Protein AF-A0A0L1IQ02-F1 (afdb_monomer_lite)

Secondary structure (DSSP, 8-state):
--------SSGGG----SS----S-PPPPHHHHHHHHHHHHHHT--EE-SSSEEEEE--HHHHHSBPTTS-BS----HHHHHHHHHHHHHHT--EEEEEEESSTTPPP-HHHHHTTSSS---HHHHHHHHHHHHHHEE--SS-TTEE-BS-EEEEEEEETTS-EEEEEEEEBTT-B-HIIIIIS--SSTT--SBHHHHHHHSTTS-HHHHHHTT---GGGSTTGGGG---S--TT-TT--HHHHHHHHHHHHHHTT--THHHHHHHHHHHHHHHHHHHSSTT--HHHHHHHHHHHHHHHTB-HHIIIII--HHHHHHHHHHHHHHHHHHHHHHHHHHHHHHHHHHHHHHHHHHTS-----S--EEEEEEEEE--HHHHHHHHHHHHH-TTSHHHHHHHHTT---PPPPHHHHHHHHHHHHTSGGGGT--SSHHHHHHHHHHHHHHHHHHHHHTTB-TTSHHHHHH-SSTTT---TTTTT-B-HHHHHHHSEEEEEEEEPS-SS-GGGS-TT-GGG---HHHHHHHHHHTTHHHHHHHHHHH--------HHHHHHHHGGGTPPSHHHHHHHHHHHHT-TTTT---------

Radius of gyration: 26.39 Å; chains: 1; bounding box: 65×56×89 Å

pLDDT: mean 86.62, std 15.71, range [23.83, 98.44]

Organism: Aspergillus nomiae NRRL (strain ATCC 15546 / NRRL 13137 / CBS 260.88 / M93) (NCBI:txid1509407)

InterPro domains:
  IPR001609 Myosin head, motor domain-like [PF00063] (188-285)
  IPR001609 Myosin head, motor domain-like [SM00242] (88-591)
  IPR027417 P-loop containing nucleoside triphosphate hydrolase [SSF52540] (28-584)
  IPR036961 Kinesin motor domain superfamily [G3DSA:3.40.850.10] (188-345)

Structure (mmCIF, N/CA/C/O backbone):
data_AF-A0A0L1IQ02-F1
#
_entry.id   AF-A0A0L1IQ02-F1
#
loop_
_atom_site.group_PDB
_atom_site.id
_atom_site.type_symbol
_atom_site.label_atom_id
_atom_site.label_alt_id
_atom_site.label_comp_id
_atom_site.label_asym_id
_atom_site.label_entity_id
_atom_site.label_seq_id
_atom_site.pdbx_PDB_ins_code
_atom_site.Cartn_x
_atom_site.Cartn_y
_atom_site.Cartn_z
_atom_site.occupancy
_atom_site.B_iso_or_equiv
_atom_site.auth_seq_id
_atom_site.auth_comp_id
_atom_site.auth_asym_id
_atom_site.auth_atom_id
_atom_site.pdbx_PDB_model_num
ATOM 1 N N . MET A 1 1 ? -8.033 -24.437 -50.395 1.00 30.38 1 MET A N 1
ATOM 2 C CA . MET A 1 1 ? -8.785 -23.183 -50.617 1.00 30.38 1 MET A CA 1
ATOM 3 C C . MET A 1 1 ? -9.282 -22.678 -49.273 1.00 30.38 1 MET A C 1
ATOM 5 O O . MET A 1 1 ? -9.688 -23.499 -48.464 1.00 30.38 1 MET A O 1
ATOM 9 N N . SER A 1 2 ? -9.227 -21.355 -49.093 1.00 25.00 2 SER A N 1
ATOM 10 C CA . SER A 1 2 ? -9.650 -20.554 -47.929 1.00 25.00 2 SER A CA 1
ATOM 11 C C . SER A 1 2 ? -8.645 -20.374 -46.785 1.00 25.00 2 SER A C 1
ATOM 13 O O . SER A 1 2 ? -8.750 -20.955 -45.712 1.00 25.00 2 SER A O 1
ATOM 15 N N . ASN A 1 3 ? -7.687 -19.486 -47.068 1.00 29.39 3 ASN A N 1
ATOM 16 C CA . ASN A 1 3 ? -7.172 -18.405 -46.222 1.00 29.39 3 ASN A CA 1
ATOM 17 C C . ASN A 1 3 ? -7.818 -18.234 -44.832 1.00 29.39 3 ASN A C 1
ATOM 19 O O . ASN A 1 3 ? -8.973 -17.828 -44.723 1.00 29.39 3 ASN A O 1
ATOM 23 N N . ARG A 1 4 ? -6.987 -18.327 -43.790 1.00 25.48 4 ARG A N 1
ATOM 24 C CA . ARG A 1 4 ? -7.021 -17.407 -42.644 1.00 25.48 4 ARG A CA 1
ATOM 25 C C . ARG A 1 4 ? -5.598 -16.917 -42.399 1.00 25.48 4 ARG A C 1
ATOM 27 O O . ARG A 1 4 ? -4.840 -17.505 -41.639 1.00 25.48 4 ARG A O 1
ATOM 34 N N . TYR A 1 5 ? -5.230 -15.868 -43.127 1.00 24.16 5 TYR A N 1
ATOM 35 C CA . TYR A 1 5 ? -4.064 -15.057 -42.807 1.00 24.16 5 TYR A CA 1
ATOM 36 C C . TYR A 1 5 ? -4.346 -14.346 -41.480 1.00 24.16 5 TYR A C 1
ATOM 38 O O . TYR A 1 5 ? -5.259 -13.525 -41.410 1.00 24.16 5 TYR A O 1
ATOM 46 N N . SER A 1 6 ? -3.590 -14.677 -40.434 1.00 23.83 6 SER A N 1
ATOM 47 C CA . SER A 1 6 ? -3.466 -13.806 -39.267 1.00 23.83 6 SER A CA 1
ATOM 48 C C . SER A 1 6 ? -2.520 -12.675 -39.658 1.00 23.83 6 SER A C 1
ATOM 50 O O . SER A 1 6 ? -1.311 -12.867 -39.771 1.00 23.83 6 SER A O 1
ATOM 52 N N . VAL A 1 7 ? -3.095 -11.517 -39.966 1.00 25.38 7 VAL A N 1
ATOM 53 C CA . VAL A 1 7 ? -2.378 -10.269 -40.237 1.00 25.38 7 VAL A CA 1
ATOM 54 C C . VAL A 1 7 ? -2.198 -9.552 -38.902 1.00 25.38 7 VAL A C 1
ATOM 56 O O . VAL A 1 7 ? -2.907 -8.600 -38.625 1.00 25.38 7 VAL A O 1
ATOM 59 N N . TYR A 1 8 ? -1.296 -10.035 -38.048 1.00 26.62 8 TYR A N 1
ATOM 60 C CA . TYR A 1 8 ? -0.851 -9.308 -36.850 1.00 26.62 8 TYR A CA 1
ATOM 61 C C . TYR A 1 8 ? 0.590 -9.701 -36.504 1.00 26.62 8 TYR A C 1
ATOM 63 O O . TYR A 1 8 ? 0.863 -10.345 -35.498 1.00 26.62 8 TYR A O 1
ATOM 71 N N . SER A 1 9 ? 1.535 -9.346 -37.373 1.00 27.56 9 SER A N 1
ATOM 72 C CA . SER A 1 9 ? 2.974 -9.486 -37.090 1.00 27.56 9 SER A CA 1
ATOM 73 C C . SER A 1 9 ? 3.822 -8.455 -37.842 1.00 27.56 9 SER A C 1
ATOM 75 O O . SER A 1 9 ? 4.940 -8.724 -38.268 1.00 27.56 9 SER A O 1
ATOM 77 N N . SER A 1 10 ? 3.288 -7.241 -37.993 1.00 24.20 10 SER A N 1
ATOM 78 C CA . SER A 1 10 ? 4.020 -6.080 -38.531 1.00 24.20 10 SER A CA 1
ATOM 79 C C . SER A 1 10 ? 4.079 -4.903 -37.551 1.00 24.20 10 SER A C 1
ATOM 81 O O . SER A 1 10 ? 4.610 -3.853 -37.891 1.00 24.20 10 SER A O 1
ATOM 83 N N . HIS A 1 11 ? 3.542 -5.057 -36.336 1.00 25.11 11 HIS A N 1
ATOM 84 C CA . HIS A 1 11 ? 3.381 -3.948 -35.391 1.00 25.11 11 HIS A CA 1
ATOM 85 C C . HIS A 1 11 ? 4.519 -3.774 -34.377 1.00 25.11 11 HIS A C 1
ATOM 87 O O . HIS A 1 11 ? 4.513 -2.786 -33.659 1.00 25.11 11 HIS A O 1
ATOM 93 N N . SER A 1 12 ? 5.537 -4.636 -34.340 1.00 29.34 12 SER A N 1
ATOM 94 C CA . SER A 1 12 ? 6.710 -4.431 -33.470 1.00 29.34 12 SER A CA 1
ATOM 95 C C . SER A 1 12 ? 7.746 -3.445 -34.033 1.00 29.34 12 SER A C 1
ATOM 97 O O . SER A 1 12 ? 8.667 -3.074 -33.319 1.00 29.34 12 SER A O 1
ATOM 99 N N . ALA A 1 13 ? 7.589 -2.976 -35.278 1.00 27.16 13 ALA A N 1
ATOM 100 C CA . ALA A 1 13 ? 8.491 -2.002 -35.908 1.00 27.16 13 ALA A CA 1
ATOM 101 C C . ALA A 1 13 ? 7.884 -0.589 -36.063 1.00 27.16 13 ALA A C 1
ATOM 103 O O . ALA A 1 13 ? 8.504 0.270 -36.683 1.00 27.16 13 ALA A O 1
ATOM 104 N N . ALA A 1 14 ? 6.674 -0.338 -35.539 1.00 24.84 14 ALA A N 1
ATOM 105 C CA . ALA A 1 14 ? 5.936 0.907 -35.797 1.00 24.84 14 ALA A CA 1
ATOM 106 C C . ALA A 1 14 ? 5.371 1.628 -34.555 1.00 24.84 14 ALA A C 1
ATOM 108 O O . ALA A 1 14 ? 4.661 2.615 -34.720 1.00 24.84 14 ALA A O 1
ATOM 109 N N . PHE A 1 15 ? 5.710 1.220 -33.327 1.00 28.58 15 PHE A N 1
ATOM 110 C CA . PHE A 1 15 ? 5.329 1.956 -32.105 1.00 28.58 15 PHE A CA 1
ATOM 111 C C . PHE A 1 15 ? 6.409 2.941 -31.628 1.00 28.58 15 PHE A C 1
ATOM 113 O O . PHE A 1 15 ? 6.654 3.099 -30.442 1.00 28.58 15 PHE A O 1
ATOM 120 N N . SER A 1 16 ? 7.031 3.662 -32.565 1.00 30.38 16 SER A N 1
ATOM 121 C CA . SER A 1 16 ? 7.801 4.878 -32.267 1.00 30.38 16 SER A CA 1
ATOM 122 C C . SER A 1 16 ? 7.122 6.100 -32.894 1.00 30.38 16 SER A C 1
ATOM 124 O O . SER A 1 16 ? 7.714 6.834 -33.687 1.00 30.38 16 SER A O 1
ATOM 126 N N . THR A 1 17 ? 5.843 6.312 -32.596 1.00 31.36 17 THR A N 1
ATOM 127 C CA . THR A 1 17 ? 5.140 7.548 -32.970 1.00 31.36 17 THR A CA 1
ATOM 128 C C . THR A 1 17 ? 4.456 8.130 -31.745 1.00 31.36 17 THR A C 1
ATOM 130 O O . THR A 1 17 ? 3.241 8.058 -31.606 1.00 31.36 17 THR A O 1
ATOM 133 N N . GLY A 1 18 ? 5.271 8.699 -30.858 1.00 29.19 18 GLY A N 1
ATOM 134 C CA . GLY A 1 18 ? 4.819 9.367 -29.640 1.00 29.19 18 GLY A CA 1
ATOM 135 C C . GLY A 1 18 ? 5.990 9.760 -28.748 1.00 29.19 18 GLY A C 1
ATOM 136 O O . GLY A 1 18 ? 6.178 9.186 -27.693 1.00 29.19 18 GLY A O 1
ATOM 137 N N . GLY A 1 19 ? 6.811 10.713 -29.201 1.00 30.52 19 GLY A N 1
ATOM 138 C CA . GLY A 1 19 ? 7.995 11.172 -28.469 1.00 30.52 19 GLY A CA 1
ATOM 139 C C . GLY A 1 19 ? 9.244 10.376 -28.838 1.00 30.52 19 GLY A C 1
ATOM 140 O O . GLY A 1 19 ? 9.350 9.180 -28.606 1.00 30.52 19 GLY A O 1
ATOM 141 N N . ARG A 1 20 ? 10.216 11.047 -29.460 1.00 30.03 20 ARG A N 1
ATOM 142 C CA . ARG A 1 20 ? 11.557 10.491 -29.644 1.00 30.03 20 ARG A CA 1
ATOM 143 C C . ARG A 1 20 ? 12.091 10.053 -28.274 1.00 30.03 20 ARG A C 1
ATOM 145 O O . ARG A 1 20 ? 12.411 10.921 -27.464 1.00 30.03 20 ARG A O 1
ATOM 152 N N . ALA A 1 21 ? 12.289 8.749 -28.067 1.00 38.22 21 ALA A N 1
ATOM 153 C CA . ALA A 1 21 ? 13.375 8.286 -27.208 1.00 38.22 21 ALA A CA 1
ATOM 154 C C . ALA A 1 21 ? 14.636 9.077 -27.601 1.00 38.22 21 ALA A C 1
ATOM 156 O O . ALA A 1 21 ? 14.802 9.366 -28.798 1.00 38.22 21 ALA A O 1
ATOM 157 N N . PRO A 1 22 ? 15.495 9.507 -26.663 1.00 39.12 22 PRO A N 1
ATOM 158 C CA . PRO A 1 22 ? 16.686 10.256 -27.021 1.00 39.12 22 PRO A CA 1
ATOM 159 C C . PRO A 1 22 ? 17.610 9.370 -27.869 1.00 39.12 22 PRO A C 1
ATOM 161 O O . PRO A 1 22 ? 18.510 8.714 -27.372 1.00 39.12 22 PRO A O 1
ATOM 164 N N . GLN A 1 23 ? 17.433 9.421 -29.192 1.00 37.22 23 GLN A N 1
ATOM 165 C CA . GLN A 1 23 ? 18.399 9.008 -30.211 1.00 37.22 23 GLN A CA 1
ATOM 166 C C . GLN A 1 23 ? 19.579 9.994 -30.264 1.00 37.22 23 GLN A C 1
ATOM 168 O O . GLN A 1 23 ? 20.076 10.358 -31.329 1.00 37.22 23 GLN A O 1
ATOM 173 N N . SER A 1 24 ? 20.033 10.478 -29.113 1.00 39.66 24 SER A N 1
ATOM 174 C CA . SER A 1 24 ? 21.336 11.103 -29.007 1.00 39.66 24 SER A CA 1
ATOM 175 C C . SER A 1 24 ? 22.094 10.356 -27.926 1.00 39.66 24 SER A C 1
ATOM 177 O O . SER A 1 24 ? 21.686 10.341 -26.771 1.00 39.66 24 SER A O 1
ATOM 179 N N . GLY A 1 25 ? 23.230 9.758 -28.288 1.00 51.56 25 GLY A N 1
ATOM 180 C CA . GLY A 1 25 ? 24.199 9.188 -27.344 1.00 51.56 25 GLY A CA 1
ATOM 181 C C . GLY A 1 25 ? 24.833 10.231 -26.404 1.00 51.56 25 GLY A C 1
ATOM 182 O O . GLY A 1 25 ? 25.972 10.073 -25.967 1.00 51.56 25 GLY A O 1
ATOM 183 N N . GLY A 1 26 ? 24.138 11.333 -26.110 1.00 62.66 26 GLY A N 1
ATOM 184 C CA . GLY A 1 26 ? 24.529 12.356 -25.153 1.00 62.66 26 GLY A CA 1
ATOM 185 C C . GLY A 1 26 ? 24.365 11.864 -23.718 1.00 62.66 26 GLY A C 1
ATOM 186 O O . GLY A 1 26 ? 23.541 11.007 -23.420 1.00 62.66 26 GLY A O 1
ATOM 187 N N . GLN A 1 27 ? 25.194 12.388 -22.821 1.00 78.81 27 GLN A N 1
ATOM 188 C CA . GLN A 1 27 ? 25.141 12.037 -21.406 1.00 78.81 27 GLN A CA 1
ATOM 189 C C . GLN A 1 27 ? 23.871 12.636 -20.796 1.00 78.81 27 GLN A C 1
ATOM 191 O O . GLN A 1 27 ? 23.632 13.842 -20.909 1.00 78.81 27 GLN A O 1
ATOM 196 N N . VAL A 1 28 ? 23.060 11.806 -20.145 1.00 87.31 28 VAL A N 1
ATOM 197 C CA . VAL A 1 28 ? 21.868 12.256 -19.428 1.00 87.31 28 VAL A CA 1
ATOM 198 C C . VAL A 1 28 ? 22.324 13.013 -18.183 1.00 87.31 28 VAL A C 1
ATOM 200 O O . VAL A 1 28 ? 22.981 12.459 -17.308 1.00 87.31 28 VAL A O 1
ATOM 203 N N . SER A 1 29 ? 22.018 14.306 -18.106 1.00 92.94 29 SER A N 1
ATOM 204 C CA . SER A 1 29 ? 22.298 15.128 -16.925 1.00 92.94 29 SER A CA 1
ATOM 205 C C . SER A 1 29 ? 21.021 15.363 -16.121 1.00 92.94 29 SER A C 1
ATOM 207 O O . SER A 1 29 ? 19.920 15.305 -16.674 1.00 92.94 29 SER A O 1
ATOM 209 N N . THR A 1 30 ? 21.145 15.716 -14.837 1.00 93.81 30 THR A N 1
ATOM 210 C CA . THR A 1 30 ? 19.989 16.132 -14.021 1.00 93.81 30 THR A CA 1
ATOM 211 C C . THR A 1 30 ? 19.211 17.275 -14.678 1.00 93.81 30 THR A C 1
ATOM 213 O O . THR A 1 30 ? 17.988 17.286 -14.621 1.00 93.81 30 THR A O 1
ATOM 216 N N . THR A 1 31 ? 19.893 18.216 -15.339 1.00 94.25 31 THR A N 1
ATOM 217 C CA . THR A 1 31 ? 19.253 19.330 -16.058 1.00 94.25 31 THR A CA 1
ATOM 218 C C . THR A 1 31 ? 18.458 18.841 -17.267 1.00 94.25 31 THR A C 1
ATOM 220 O O . THR A 1 31 ? 17.352 19.317 -17.510 1.00 94.25 31 THR A O 1
ATOM 223 N N . THR A 1 32 ? 18.996 17.871 -18.011 1.00 93.69 32 THR A N 1
ATOM 224 C CA . THR A 1 32 ? 18.303 17.269 -19.159 1.00 93.69 32 THR A CA 1
ATOM 225 C C . THR A 1 32 ? 17.030 16.555 -18.705 1.00 93.69 32 THR A C 1
ATOM 227 O O . THR A 1 32 ? 15.971 16.796 -19.281 1.00 93.69 32 THR A O 1
ATOM 230 N N . LEU A 1 33 ? 17.114 15.749 -17.638 1.00 95.12 33 LEU A N 1
ATOM 231 C CA . LEU A 1 33 ? 15.953 15.067 -17.053 1.00 95.12 33 LEU A CA 1
ATOM 232 C C . LEU A 1 33 ? 14.921 16.056 -16.512 1.00 95.12 33 LEU A C 1
ATOM 234 O O . LEU A 1 33 ? 13.735 15.899 -16.769 1.00 95.12 33 LEU A O 1
ATOM 238 N N . LEU A 1 34 ? 15.361 17.102 -15.811 1.00 95.94 34 LEU A N 1
ATOM 239 C CA . LEU A 1 34 ? 14.472 18.126 -15.265 1.00 95.94 34 LEU A CA 1
ATOM 240 C C . LEU A 1 34 ? 13.650 18.813 -16.365 1.00 95.94 34 LEU A C 1
ATOM 242 O O . LEU A 1 34 ? 12.440 18.971 -16.225 1.00 95.94 34 LEU A O 1
ATOM 246 N N . ASN A 1 35 ? 14.300 19.193 -17.468 1.00 94.69 35 ASN A N 1
ATOM 247 C CA . ASN A 1 35 ? 13.632 19.834 -18.600 1.00 94.69 35 ASN A CA 1
ATOM 248 C C . ASN A 1 35 ? 12.661 18.879 -19.308 1.00 94.69 35 ASN A C 1
ATOM 250 O O . ASN A 1 35 ? 11.561 19.294 -19.673 1.00 94.69 35 ASN A O 1
ATOM 254 N N . ALA A 1 36 ? 13.052 17.612 -19.481 1.00 94.50 36 ALA A N 1
ATOM 255 C CA . ALA A 1 36 ? 12.184 16.590 -20.058 1.00 94.50 36 ALA A CA 1
ATOM 256 C C . ALA A 1 36 ? 10.944 16.363 -19.181 1.00 94.50 36 ALA A C 1
ATOM 258 O O . ALA A 1 36 ? 9.822 16.474 -19.664 1.00 94.50 36 ALA A O 1
ATOM 259 N N . LEU A 1 37 ? 11.126 16.155 -17.876 1.00 95.75 37 LEU A N 1
ATOM 260 C CA . LEU A 1 37 ? 10.023 15.932 -16.942 1.00 95.75 37 LEU A CA 1
ATOM 261 C C . LEU A 1 37 ? 9.071 17.122 -16.851 1.00 95.75 37 LEU A C 1
ATOM 263 O O . LEU A 1 37 ? 7.871 16.913 -16.749 1.00 95.75 37 LEU A O 1
ATOM 267 N N . HIS A 1 38 ? 9.564 18.357 -16.948 1.00 94.88 38 HIS A N 1
ATOM 268 C CA . HIS A 1 38 ? 8.691 19.531 -17.004 1.00 94.88 38 HIS A CA 1
ATOM 269 C C . HIS A 1 38 ? 7.796 19.527 -18.259 1.00 94.88 38 HIS A C 1
ATOM 271 O O . HIS A 1 38 ? 6.595 19.794 -18.183 1.00 94.88 38 HIS A O 1
ATOM 277 N N . ALA A 1 39 ? 8.354 19.185 -19.425 1.00 93.31 39 ALA A N 1
ATOM 278 C CA . ALA A 1 39 ? 7.585 19.065 -20.666 1.00 93.31 39 ALA A CA 1
ATOM 279 C C . ALA A 1 39 ? 6.554 17.919 -20.604 1.00 93.31 39 ALA A C 1
ATOM 281 O O . ALA A 1 39 ? 5.415 18.076 -21.039 1.00 93.31 39 ALA A O 1
ATOM 282 N N . HIS A 1 40 ? 6.926 16.785 -20.013 1.00 92.19 40 HIS A N 1
ATOM 283 C CA . HIS A 1 40 ? 6.032 15.640 -19.824 1.00 92.19 40 HIS A CA 1
ATOM 284 C C . HIS A 1 40 ? 4.933 15.925 -18.785 1.00 92.19 40 HIS A C 1
ATOM 286 O O . HIS A 1 40 ? 3.769 15.615 -19.015 1.00 92.19 40 HIS A O 1
ATOM 292 N N . TYR A 1 41 ? 5.259 16.627 -17.697 1.00 91.50 41 TYR A N 1
ATOM 293 C CA . TYR A 1 41 ? 4.293 17.071 -16.690 1.00 91.50 41 TYR A CA 1
ATOM 294 C C . TYR A 1 41 ? 3.233 18.011 -17.274 1.00 91.50 41 TYR A C 1
ATOM 296 O O . TYR A 1 41 ? 2.039 17.816 -17.065 1.00 91.50 41 TYR A O 1
ATOM 304 N N . THR A 1 42 ? 3.654 19.005 -18.060 1.00 89.25 42 THR A N 1
ATOM 305 C CA . THR A 1 42 ? 2.727 19.964 -18.690 1.00 89.25 42 THR A CA 1
ATOM 306 C C . THR A 1 42 ? 1.812 19.324 -19.737 1.00 89.25 42 THR A C 1
ATOM 308 O O . THR A 1 42 ? 0.736 19.857 -20.004 1.00 89.25 42 THR A O 1
ATOM 311 N N . THR A 1 43 ? 2.205 18.179 -20.302 1.00 88.00 43 THR A N 1
ATOM 312 C CA . THR A 1 43 ? 1.418 17.420 -21.287 1.00 88.00 43 THR A CA 1
ATOM 313 C C . THR A 1 43 ? 0.674 16.221 -20.691 1.00 88.00 43 THR A C 1
ATOM 315 O O . THR A 1 43 ? -0.132 15.612 -21.392 1.00 88.00 43 THR A O 1
ATOM 318 N N . GLY A 1 44 ? 0.890 15.906 -19.408 1.00 87.00 44 GLY A N 1
ATOM 319 C CA . GLY A 1 44 ? 0.281 14.756 -18.732 1.00 87.00 44 GLY A CA 1
ATOM 320 C C . GLY A 1 44 ? 0.743 13.412 -19.296 1.00 87.00 44 GLY A C 1
ATOM 321 O O . GLY A 1 44 ? -0.064 12.497 -19.422 1.00 87.00 44 GLY A O 1
ATOM 322 N N . GLN A 1 45 ? 2.014 13.315 -19.694 1.00 90.62 45 GLN A N 1
ATOM 323 C CA . GLN A 1 45 ? 2.591 12.126 -20.324 1.00 90.62 45 GLN A CA 1
ATOM 324 C C . GLN A 1 45 ? 3.664 11.490 -19.428 1.00 90.62 45 GLN A C 1
ATOM 326 O O . GLN A 1 45 ? 4.394 12.211 -18.743 1.00 90.62 45 GLN A O 1
ATOM 331 N N . PRO A 1 46 ? 3.810 10.156 -19.434 1.00 94.19 46 PRO A N 1
ATOM 332 C CA . PRO A 1 46 ? 4.924 9.487 -18.772 1.00 94.19 46 PRO A CA 1
ATOM 333 C C . PRO A 1 46 ? 6.244 9.754 -19.504 1.00 94.19 46 PRO A C 1
ATOM 335 O O . PRO A 1 46 ? 6.264 9.987 -20.712 1.00 94.19 46 PRO A O 1
ATOM 338 N N . TYR A 1 47 ? 7.358 9.728 -18.774 1.00 95.12 47 TYR A N 1
ATOM 339 C CA . TYR A 1 47 ? 8.708 9.801 -19.327 1.00 95.12 47 TYR A CA 1
ATOM 340 C C . TYR A 1 47 ? 9.421 8.465 -19.123 1.00 95.12 47 TYR A C 1
ATOM 342 O O . TYR A 1 47 ? 9.665 8.051 -17.991 1.00 95.12 47 TYR A O 1
ATOM 350 N N . GLN A 1 48 ? 9.788 7.800 -20.211 1.00 92.75 48 GLN A N 1
ATOM 351 C CA . GLN A 1 48 ? 10.558 6.564 -20.152 1.00 92.75 48 GLN A CA 1
ATOM 352 C C . GLN A 1 48 ? 12.038 6.872 -19.858 1.00 92.75 48 GLN A C 1
ATOM 354 O O . GLN A 1 48 ? 12.686 7.582 -20.628 1.00 92.75 48 GLN A O 1
ATOM 359 N N . LEU A 1 49 ? 12.567 6.339 -18.751 1.00 91.38 49 LEU A N 1
ATOM 360 C CA . LEU A 1 49 ? 13.968 6.526 -18.352 1.00 91.38 49 LEU A CA 1
ATOM 361 C C . LEU A 1 49 ? 14.896 5.512 -19.036 1.00 91.38 49 LEU A C 1
ATOM 363 O O . LEU A 1 49 ? 15.962 5.889 -19.515 1.00 91.38 49 LEU A O 1
ATOM 367 N N . ASP A 1 50 ? 14.468 4.251 -19.077 1.00 88.81 50 ASP A N 1
ATOM 368 C CA . ASP A 1 50 ? 15.118 3.114 -19.742 1.00 88.81 50 ASP A CA 1
ATOM 369 C C . ASP A 1 50 ? 14.048 2.084 -20.168 1.00 88.81 50 ASP A C 1
ATOM 371 O O . ASP A 1 50 ? 12.847 2.381 -20.124 1.00 88.81 50 ASP A O 1
ATOM 375 N N . ALA A 1 51 ? 14.422 0.892 -20.643 1.00 85.19 51 ALA A N 1
ATOM 376 C CA . ALA A 1 51 ? 13.437 -0.102 -21.069 1.00 85.19 51 ALA A CA 1
ATOM 377 C C . ALA A 1 51 ? 12.542 -0.630 -19.927 1.00 85.19 51 ALA A C 1
ATOM 379 O O . ALA A 1 51 ? 11.383 -0.963 -20.180 1.00 85.19 51 ALA A O 1
ATOM 380 N N . GLY A 1 52 ? 13.043 -0.666 -18.690 1.00 89.19 52 GLY A N 1
ATOM 381 C CA . GLY A 1 52 ? 12.356 -1.199 -17.509 1.00 89.19 52 GLY A CA 1
ATOM 382 C C . GLY A 1 52 ? 11.731 -0.147 -16.586 1.00 89.19 52 GLY A C 1
ATOM 383 O O . GLY A 1 52 ? 11.049 -0.508 -15.626 1.00 89.19 52 GLY A O 1
ATOM 384 N N . THR A 1 53 ? 11.956 1.142 -16.853 1.00 93.88 53 THR A N 1
ATOM 385 C CA . THR A 1 53 ? 11.696 2.227 -15.899 1.00 93.88 53 THR A CA 1
ATOM 386 C C . THR A 1 53 ? 10.966 3.401 -16.532 1.00 93.88 53 THR A C 1
ATOM 388 O O . THR A 1 53 ? 11.383 3.961 -17.550 1.00 93.88 53 THR A O 1
ATOM 391 N N . SER A 1 54 ? 9.914 3.852 -15.854 1.00 95.75 54 SER A N 1
ATOM 392 C CA . SER A 1 54 ? 9.155 5.051 -16.204 1.00 95.75 54 SER A CA 1
ATOM 393 C C . SER A 1 54 ? 9.099 6.036 -15.038 1.00 95.75 54 SER A C 1
ATOM 395 O O . SER A 1 54 ? 9.027 5.648 -13.870 1.00 95.75 54 SER A O 1
ATOM 397 N N . LEU A 1 55 ? 9.128 7.323 -15.371 1.00 97.44 55 LEU A N 1
ATOM 398 C CA . LEU A 1 55 ? 8.955 8.442 -14.456 1.00 97.44 55 LEU A CA 1
ATOM 399 C C . LEU A 1 55 ? 7.653 9.167 -14.798 1.00 97.44 55 LEU A C 1
ATOM 401 O O . LEU A 1 55 ? 7.416 9.526 -15.952 1.00 97.44 55 LEU A O 1
ATOM 405 N N . VAL A 1 56 ? 6.829 9.440 -13.794 1.00 95.69 56 VAL A N 1
ATOM 406 C CA . VAL A 1 56 ? 5.614 10.256 -13.932 1.00 95.69 56 VAL A CA 1
ATOM 407 C C . VAL A 1 56 ? 5.622 11.375 -12.910 1.00 95.69 56 VAL A C 1
ATOM 409 O O . VAL A 1 56 ? 6.210 11.237 -11.843 1.00 95.69 56 VAL A O 1
ATOM 412 N N . VAL A 1 57 ? 4.979 12.498 -13.222 1.00 95.19 57 VAL A N 1
ATOM 413 C CA . VAL A 1 57 ? 4.873 13.630 -12.296 1.00 95.19 57 VAL A CA 1
ATOM 414 C C . VAL A 1 57 ? 3.412 13.805 -11.913 1.00 95.19 57 VAL A C 1
ATOM 416 O O . VAL A 1 57 ? 2.590 14.137 -12.764 1.00 95.19 57 VAL A O 1
ATOM 419 N N . ASN A 1 58 ? 3.093 13.578 -10.639 1.00 92.38 58 ASN A N 1
ATOM 420 C CA . ASN A 1 58 ? 1.725 13.595 -10.132 1.00 92.38 58 ASN A CA 1
ATOM 421 C C . ASN A 1 58 ? 1.612 14.437 -8.854 1.00 92.38 58 ASN A C 1
ATOM 423 O O . ASN A 1 58 ? 2.455 14.387 -7.961 1.00 92.38 58 ASN A O 1
ATOM 427 N N . THR A 1 59 ? 0.514 15.177 -8.759 1.00 91.06 59 THR A N 1
ATOM 428 C CA . THR A 1 59 ? -0.015 15.791 -7.538 1.00 91.06 59 THR A CA 1
ATOM 429 C C . THR A 1 59 ? -1.397 15.214 -7.262 1.00 91.06 59 THR A C 1
ATOM 431 O O . THR A 1 59 ? -2.014 14.596 -8.132 1.00 91.06 59 THR A O 1
ATOM 434 N N . LEU A 1 60 ? -1.940 15.484 -6.078 1.00 85.56 60 LEU A N 1
ATOM 435 C CA . LEU A 1 60 ? -3.338 15.180 -5.780 1.00 85.56 60 LEU A CA 1
ATOM 436 C C . LEU A 1 60 ? -4.317 15.833 -6.779 1.00 85.56 60 LEU A C 1
ATOM 438 O O . LEU A 1 60 ? -5.313 15.227 -7.169 1.00 85.56 60 LEU A O 1
ATOM 442 N N . LEU A 1 61 ? -4.028 17.060 -7.224 1.00 84.81 61 LEU A N 1
ATOM 443 C CA . LEU A 1 61 ? -4.887 17.776 -8.169 1.00 84.81 61 LEU A CA 1
ATOM 444 C C . LEU A 1 61 ? -4.835 17.148 -9.560 1.00 8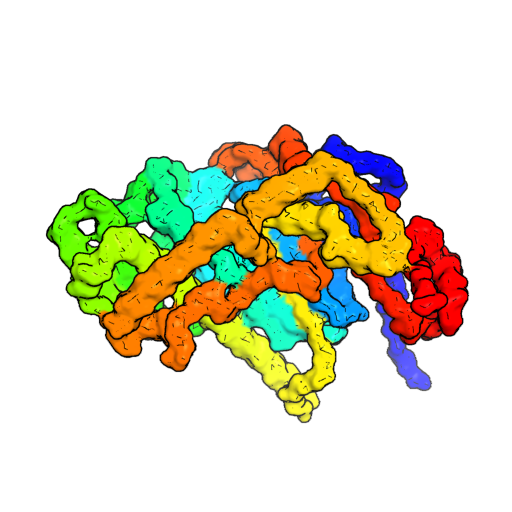4.81 61 LEU A C 1
ATOM 446 O O . LEU A 1 61 ? -5.873 16.932 -10.174 1.00 84.81 61 LEU A O 1
ATOM 450 N N . THR A 1 62 ? -3.644 16.809 -10.055 1.00 84.50 62 THR A N 1
ATOM 451 C CA . THR A 1 62 ? -3.529 16.148 -11.363 1.00 84.50 62 THR A CA 1
ATOM 452 C C . THR A 1 62 ? -4.114 14.741 -11.331 1.00 84.50 62 THR A C 1
ATOM 454 O O . THR A 1 62 ? -4.618 14.286 -12.347 1.00 84.50 62 THR A O 1
ATOM 457 N N . ALA A 1 63 ? -4.119 14.074 -10.171 1.00 83.38 63 ALA A N 1
ATOM 458 C CA . ALA A 1 63 ? -4.735 12.760 -10.007 1.00 83.38 63 ALA A CA 1
ATOM 459 C C . ALA A 1 63 ? -6.272 12.770 -10.082 1.00 83.38 63 ALA A C 1
ATOM 461 O O . ALA A 1 63 ? -6.870 11.727 -10.325 1.00 83.38 63 ALA A O 1
ATOM 462 N N . THR A 1 64 ? -6.917 13.923 -9.886 1.00 76.25 64 THR A N 1
ATOM 463 C CA . THR A 1 64 ? -8.387 14.052 -9.897 1.00 76.25 64 THR A CA 1
ATOM 464 C C . THR A 1 64 ? -8.935 14.688 -11.176 1.00 76.25 64 THR A C 1
ATOM 466 O O . THR A 1 64 ? -10.151 14.767 -11.349 1.00 76.25 64 THR A O 1
ATOM 469 N N . GLN A 1 65 ? -8.069 15.123 -12.096 1.00 67.81 65 GLN A N 1
ATOM 470 C CA . GLN A 1 65 ? -8.474 15.790 -13.333 1.00 67.81 65 GLN A CA 1
ATOM 471 C C . GLN A 1 65 ? -8.408 14.884 -14.564 1.00 67.81 65 GLN A C 1
ATOM 473 O O . GLN A 1 65 ? -7.731 13.858 -14.584 1.00 67.81 65 GLN A O 1
ATOM 478 N N . ALA A 1 66 ? -9.146 15.281 -15.604 1.00 60.97 66 ALA A N 1
ATOM 479 C CA . ALA A 1 66 ? -9.063 14.666 -16.920 1.00 60.97 66 ALA A CA 1
ATOM 480 C C . ALA A 1 66 ? -7.744 15.053 -17.602 1.00 60.97 66 ALA A C 1
ATOM 482 O O . ALA A 1 66 ? -7.434 16.237 -17.744 1.00 60.97 66 ALA A O 1
ATOM 483 N N . THR A 1 67 ? -6.990 14.061 -18.060 1.00 61.09 67 THR A N 1
ATOM 484 C CA . THR A 1 67 ? -5.852 14.253 -18.954 1.00 61.09 67 THR A CA 1
ATOM 485 C C . THR A 1 67 ? -6.327 14.807 -20.304 1.00 61.09 67 THR A C 1
ATOM 487 O O . THR A 1 67 ? -7.506 14.671 -20.656 1.00 61.09 67 THR A O 1
ATOM 490 N N . PRO A 1 68 ? -5.428 15.396 -21.117 1.00 56.41 68 PRO A N 1
ATOM 491 C CA . PRO A 1 68 ? -5.762 15.861 -22.468 1.00 56.41 68 PRO A CA 1
ATOM 492 C C . PRO A 1 68 ? -6.359 14.774 -23.380 1.00 56.41 68 PRO A C 1
ATOM 494 O O . PRO A 1 68 ? -7.058 15.089 -24.339 1.00 56.41 68 PRO A O 1
ATOM 497 N N . GLU A 1 69 ? -6.118 13.498 -23.065 1.00 57.44 69 GLU A N 1
ATOM 498 C CA . GLU A 1 69 ? -6.659 12.328 -23.767 1.00 57.44 69 GLU A CA 1
ATOM 499 C C . GLU A 1 69 ? -8.054 11.902 -23.269 1.00 57.44 69 GLU A C 1
ATOM 501 O O . GLU A 1 69 ? -8.596 10.897 -23.723 1.00 57.44 69 GLU A O 1
ATOM 506 N N . GLY A 1 70 ? -8.647 12.649 -22.332 1.00 58.59 70 GLY A N 1
ATOM 507 C CA . GLY A 1 70 ? -9.982 12.396 -21.786 1.00 58.59 70 GLY A CA 1
ATOM 508 C C . GLY A 1 70 ? -10.033 11.364 -20.655 1.00 58.59 70 GLY A C 1
ATOM 509 O O . GLY A 1 70 ? -11.123 11.050 -20.179 1.00 58.59 70 GLY A O 1
ATOM 510 N N . HIS A 1 71 ? -8.888 10.852 -20.193 1.00 63.56 71 HIS A N 1
ATOM 511 C CA . HIS A 1 71 ? -8.827 9.930 -19.058 1.00 63.56 71 HIS A CA 1
ATOM 512 C C . HIS A 1 71 ? -8.788 10.711 -17.747 1.00 63.56 71 HIS A C 1
ATOM 514 O O . HIS A 1 71 ? -7.897 11.522 -17.546 1.00 63.56 71 HIS A O 1
ATOM 520 N N . ILE A 1 72 ? -9.720 10.463 -16.832 1.00 71.12 72 ILE A N 1
ATOM 521 C CA . ILE A 1 72 ? -9.674 11.045 -15.484 1.00 71.12 72 ILE A CA 1
ATOM 522 C C . ILE A 1 72 ? -8.760 10.178 -14.619 1.00 71.12 72 ILE A C 1
ATOM 524 O O . ILE A 1 72 ? -8.994 8.974 -14.514 1.00 71.12 72 ILE A O 1
ATOM 528 N N . GLY A 1 73 ? -7.727 10.772 -14.019 1.00 81.25 73 GLY A N 1
ATOM 529 C CA . GLY A 1 73 ? -6.797 10.050 -13.151 1.00 81.25 73 GLY A CA 1
ATOM 530 C C . GLY A 1 73 ? -5.359 10.572 -13.208 1.00 81.25 73 GLY A C 1
ATOM 531 O O . GLY A 1 73 ? -5.042 11.430 -14.033 1.00 81.25 73 GLY A O 1
ATOM 532 N N . PRO A 1 74 ? -4.465 10.045 -12.350 1.00 87.94 74 PRO A N 1
ATOM 533 C CA . PRO A 1 74 ? -3.046 10.380 -12.397 1.00 87.94 74 PRO A CA 1
ATOM 534 C C . PRO A 1 74 ? -2.409 9.945 -13.722 1.00 87.94 74 PRO A C 1
ATOM 536 O O . PRO A 1 74 ? -2.887 9.037 -14.403 1.00 87.94 74 PRO A O 1
ATOM 539 N N . THR A 1 75 ? -1.284 10.573 -14.064 1.00 91.50 75 THR A N 1
ATOM 540 C CA . THR A 1 75 ? -0.462 10.158 -15.206 1.00 91.50 75 THR A CA 1
ATOM 541 C C . THR A 1 75 ? 0.197 8.821 -14.884 1.00 91.50 75 THR A C 1
ATOM 543 O O . THR A 1 75 ? 0.851 8.698 -13.846 1.00 91.50 75 THR A O 1
ATOM 546 N N . ILE A 1 76 ? 0.034 7.835 -15.768 1.00 93.31 76 ILE A N 1
ATOM 547 C CA . ILE A 1 76 ? 0.543 6.464 -15.617 1.00 93.31 76 ILE A CA 1
ATOM 548 C C . ILE A 1 76 ? 1.123 6.001 -16.945 1.00 93.31 76 ILE A C 1
ATOM 550 O O . ILE A 1 76 ? 0.580 6.309 -18.007 1.00 93.31 76 ILE A O 1
ATOM 554 N N . ASP A 1 77 ? 2.190 5.212 -16.882 1.00 94.44 77 ASP A N 1
ATOM 555 C CA . ASP A 1 77 ? 2.780 4.590 -18.059 1.00 94.44 77 ASP A CA 1
ATOM 556 C C . ASP A 1 77 ? 2.071 3.268 -18.394 1.00 94.44 77 ASP A C 1
ATOM 558 O O . ASP A 1 77 ? 2.330 2.218 -17.800 1.00 94.44 77 ASP A O 1
ATOM 562 N N . ARG A 1 78 ? 1.151 3.331 -19.362 1.00 93.25 78 ARG A N 1
ATOM 563 C CA . ARG A 1 78 ? 0.442 2.156 -19.895 1.00 93.25 78 ARG A CA 1
ATOM 564 C C . ARG A 1 78 ? 1.358 1.260 -20.732 1.00 93.25 78 ARG A C 1
ATOM 566 O O . ARG A 1 78 ? 1.135 0.053 -20.799 1.00 93.25 78 ARG A O 1
ATOM 573 N N . GLU A 1 79 ? 2.377 1.829 -21.369 1.00 93.19 79 GLU A N 1
ATOM 574 C CA . GLU A 1 79 ? 3.309 1.079 -22.210 1.00 93.19 79 GLU A CA 1
ATOM 575 C C . GLU A 1 79 ? 4.272 0.255 -21.355 1.00 93.19 79 GLU A C 1
ATOM 577 O O . GLU A 1 79 ? 4.581 -0.882 -21.707 1.00 93.19 79 GLU A O 1
ATOM 582 N N . LEU A 1 80 ? 4.703 0.771 -20.198 1.00 94.69 80 LEU A N 1
ATOM 583 C CA . LEU A 1 80 ? 5.441 -0.016 -19.207 1.00 94.69 80 LEU A CA 1
ATOM 584 C C . LEU A 1 80 ? 4.627 -1.234 -18.750 1.00 94.69 80 LEU A C 1
ATOM 586 O O . LEU A 1 80 ? 5.137 -2.351 -18.777 1.00 94.69 80 LEU A O 1
ATOM 590 N N . ALA A 1 81 ? 3.357 -1.032 -18.385 1.00 94.12 81 ALA A N 1
ATOM 591 C CA . ALA A 1 81 ? 2.464 -2.113 -17.969 1.00 94.12 81 ALA A CA 1
ATOM 592 C C . ALA A 1 81 ? 2.319 -3.191 -19.062 1.00 94.12 81 ALA A C 1
ATOM 594 O O . ALA A 1 81 ? 2.410 -4.387 -18.782 1.00 94.12 81 ALA A O 1
ATOM 595 N N . ALA A 1 82 ? 2.157 -2.772 -20.322 1.00 94.00 82 ALA A N 1
ATOM 596 C CA . ALA A 1 82 ? 2.074 -3.683 -21.460 1.00 94.00 82 ALA A CA 1
ATOM 597 C C . ALA A 1 82 ? 3.383 -4.449 -21.714 1.00 94.00 82 ALA A C 1
ATOM 599 O O . ALA A 1 82 ? 3.342 -5.645 -22.004 1.00 94.00 82 ALA A O 1
ATOM 600 N N . ARG A 1 83 ? 4.540 -3.787 -21.585 1.00 93.06 83 ARG A N 1
ATOM 601 C CA . ARG A 1 83 ? 5.859 -4.417 -21.748 1.00 93.06 83 ARG A CA 1
ATOM 602 C C . ARG A 1 83 ? 6.144 -5.441 -20.660 1.00 93.06 83 ARG A C 1
ATOM 604 O O . ARG A 1 83 ? 6.536 -6.553 -20.997 1.00 93.06 83 ARG A O 1
ATOM 611 N N . ALA A 1 84 ? 5.888 -5.102 -19.397 1.00 93.38 84 ALA A N 1
ATOM 612 C CA . ALA A 1 84 ? 6.053 -6.026 -18.278 1.00 93.38 84 ALA A CA 1
ATOM 613 C C . ALA A 1 84 ? 5.161 -7.270 -18.439 1.00 93.38 84 ALA A C 1
ATOM 615 O O . ALA A 1 84 ? 5.613 -8.397 -18.239 1.00 93.38 84 ALA A O 1
ATOM 616 N N . TRP A 1 85 ? 3.916 -7.079 -18.887 1.00 93.19 85 TRP A N 1
ATOM 617 C CA . TRP A 1 85 ? 3.005 -8.186 -19.172 1.00 93.19 85 TRP A CA 1
ATOM 618 C C . TRP A 1 85 ? 3.448 -9.058 -20.354 1.00 93.19 85 TRP A C 1
ATOM 620 O O . TRP A 1 85 ? 3.470 -10.285 -20.237 1.00 93.19 85 TRP A O 1
ATOM 630 N N . GLU A 1 86 ? 3.832 -8.456 -21.485 1.00 91.25 86 GLU A N 1
ATOM 631 C CA . GLU A 1 86 ? 4.340 -9.222 -22.628 1.00 91.25 86 GLU A CA 1
ATOM 632 C C . GLU A 1 86 ? 5.633 -9.956 -22.282 1.00 91.25 86 GLU A C 1
ATOM 634 O O . GLU A 1 86 ? 5.823 -11.079 -22.745 1.00 91.25 86 GLU A O 1
ATOM 639 N N . HIS A 1 87 ? 6.502 -9.353 -21.467 1.00 89.69 87 HIS A N 1
ATOM 640 C CA . HIS A 1 87 ? 7.718 -9.992 -20.989 1.00 89.69 87 HIS A CA 1
ATOM 641 C C . HIS A 1 87 ? 7.385 -11.268 -20.218 1.00 89.69 87 HIS A C 1
ATOM 643 O O . HIS A 1 87 ? 7.780 -12.351 -20.649 1.00 89.69 87 HIS A O 1
ATOM 649 N N . ALA A 1 88 ? 6.593 -11.156 -19.146 1.00 90.75 88 ALA A N 1
ATOM 650 C CA . ALA A 1 88 ? 6.249 -12.293 -18.296 1.00 90.75 88 ALA A CA 1
ATOM 651 C C . ALA A 1 88 ? 5.616 -13.437 -19.100 1.00 90.75 88 ALA A C 1
ATOM 653 O O . ALA A 1 88 ? 6.042 -14.588 -19.024 1.00 90.75 88 ALA A O 1
ATOM 654 N N . ARG A 1 89 ? 4.660 -13.111 -19.979 1.00 87.50 89 ARG A N 1
ATOM 655 C CA . ARG A 1 89 ? 3.973 -14.104 -20.813 1.00 87.50 89 ARG A CA 1
ATOM 656 C C . ARG A 1 89 ? 4.886 -14.765 -21.848 1.00 87.50 89 ARG A C 1
ATOM 658 O O . ARG A 1 89 ? 4.754 -15.955 -22.116 1.00 87.50 89 ARG A O 1
ATOM 665 N N . ARG A 1 90 ? 5.769 -14.003 -22.502 1.00 86.38 90 ARG A N 1
ATOM 666 C CA . ARG A 1 90 ? 6.606 -14.524 -23.599 1.00 86.38 90 ARG A CA 1
ATOM 667 C C . ARG A 1 90 ? 7.830 -15.278 -23.109 1.00 86.38 90 ARG A C 1
ATOM 669 O O . ARG A 1 90 ? 8.307 -16.122 -23.874 1.00 86.38 90 ARG A O 1
ATOM 676 N N . ARG A 1 91 ? 8.327 -14.932 -21.922 1.00 85.06 91 ARG A N 1
ATOM 677 C CA . ARG A 1 91 ? 9.480 -15.552 -21.265 1.00 85.06 91 ARG A CA 1
ATOM 678 C C . ARG A 1 91 ? 9.094 -16.669 -20.300 1.00 85.06 91 ARG A C 1
ATOM 680 O O . ARG A 1 91 ? 9.951 -17.469 -19.974 1.00 85.06 91 ARG A O 1
ATOM 687 N N . ALA A 1 92 ? 7.822 -16.743 -19.894 1.00 87.69 92 ALA A N 1
ATOM 688 C CA . ALA A 1 92 ? 7.392 -17.602 -18.790 1.00 87.69 92 ALA A CA 1
ATOM 689 C C . ALA A 1 92 ? 8.197 -17.318 -17.502 1.00 87.69 92 ALA A C 1
ATOM 691 O O . ALA A 1 92 ? 8.522 -18.225 -16.746 1.00 87.69 92 ALA A O 1
ATOM 692 N N . GLU A 1 93 ? 8.516 -16.040 -17.275 1.00 88.56 93 GLU A N 1
ATOM 693 C CA . GLU A 1 93 ? 9.282 -15.551 -16.125 1.00 88.56 93 GLU A CA 1
ATOM 694 C C . GLU A 1 93 ? 8.429 -14.607 -15.286 1.00 88.56 93 GLU A C 1
ATOM 696 O O . GLU A 1 93 ? 7.770 -13.711 -15.825 1.00 88.56 93 GLU A O 1
ATOM 701 N N . ASP A 1 94 ? 8.478 -14.773 -13.967 1.00 93.31 94 ASP A N 1
ATOM 702 C CA . ASP A 1 94 ? 7.736 -13.924 -13.044 1.00 93.31 94 ASP A CA 1
ATOM 703 C C . ASP A 1 94 ? 8.170 -12.456 -13.164 1.00 93.31 94 ASP A C 1
ATOM 705 O O . ASP A 1 94 ? 9.356 -12.121 -13.220 1.00 93.31 94 ASP A O 1
ATOM 709 N N . GLY A 1 95 ? 7.189 -11.558 -13.212 1.00 94.00 95 GLY A N 1
ATOM 710 C CA . GLY A 1 95 ? 7.396 -10.117 -13.293 1.00 94.00 95 GLY A CA 1
ATOM 711 C C . GLY A 1 95 ? 7.009 -9.415 -11.996 1.00 94.00 95 GLY A C 1
ATOM 712 O O . GLY A 1 95 ? 5.988 -9.725 -11.387 1.00 94.00 95 GLY A O 1
ATOM 713 N N . CYS A 1 96 ? 7.776 -8.404 -11.600 1.00 96.50 96 CYS A N 1
ATOM 714 C CA . CYS A 1 96 ? 7.456 -7.538 -10.470 1.00 96.50 96 CYS A CA 1
ATOM 715 C C . CYS A 1 96 ? 7.485 -6.073 -10.909 1.00 96.50 96 CYS A C 1
ATOM 717 O O . CYS A 1 96 ? 8.510 -5.575 -11.361 1.00 96.50 96 CYS A O 1
ATOM 719 N N . ILE A 1 97 ? 6.364 -5.368 -10.787 1.00 98.12 97 ILE A N 1
ATOM 720 C CA . ILE A 1 97 ? 6.254 -3.940 -11.079 1.00 98.12 97 ILE A CA 1
ATOM 721 C C . ILE A 1 97 ? 6.234 -3.190 -9.754 1.00 98.12 97 ILE A C 1
ATOM 723 O O . ILE A 1 97 ? 5.293 -3.315 -8.974 1.00 98.12 97 ILE A O 1
ATOM 727 N N . VAL A 1 98 ? 7.257 -2.384 -9.508 1.00 98.06 98 VAL A N 1
ATOM 728 C CA . VAL A 1 98 ? 7.410 -1.615 -8.276 1.00 98.06 98 VAL A CA 1
ATOM 729 C C . VAL A 1 98 ? 6.955 -0.180 -8.516 1.00 98.06 98 VAL A C 1
ATOM 731 O O . VAL A 1 98 ? 7.579 0.571 -9.272 1.00 98.06 98 VAL A O 1
ATOM 734 N N . LEU A 1 99 ? 5.871 0.201 -7.845 1.00 98.25 99 LEU A N 1
ATOM 735 C CA . LEU A 1 99 ? 5.355 1.562 -7.800 1.00 98.25 99 LEU A CA 1
ATOM 736 C C . LEU A 1 99 ? 6.048 2.298 -6.650 1.00 98.25 99 LEU A C 1
ATOM 738 O O . LEU A 1 99 ? 5.896 1.955 -5.478 1.00 98.25 99 LEU A O 1
ATOM 742 N N . CYS A 1 100 ? 6.838 3.306 -6.996 1.00 96.12 100 CYS A N 1
ATOM 743 C CA . CYS A 1 100 ? 7.641 4.078 -6.057 1.00 96.12 100 CYS A CA 1
ATOM 744 C C . CYS A 1 100 ? 7.184 5.534 -6.033 1.00 96.12 100 CYS A C 1
ATOM 746 O O . CYS A 1 100 ? 6.868 6.103 -7.073 1.00 96.12 100 CYS A O 1
ATOM 748 N N . SER A 1 101 ? 7.261 6.175 -4.869 1.00 94.69 101 SER A N 1
ATOM 749 C CA . SER A 1 101 ? 7.083 7.625 -4.737 1.00 94.69 101 SER A CA 1
ATOM 750 C C . SER A 1 101 ? 8.374 8.282 -4.264 1.00 94.69 101 SER A C 1
ATOM 752 O O . SER A 1 101 ? 8.936 7.882 -3.249 1.00 94.69 101 SER A O 1
ATOM 754 N N . THR A 1 102 ? 8.849 9.320 -4.951 1.00 96.19 102 THR A N 1
ATOM 755 C CA . THR A 1 102 ? 10.051 10.069 -4.528 1.00 96.19 102 THR A CA 1
ATOM 756 C C . THR A 1 102 ? 9.749 11.104 -3.443 1.00 96.19 102 THR A C 1
ATOM 758 O O . THR A 1 102 ? 10.673 11.651 -2.846 1.00 96.19 102 THR A O 1
ATOM 761 N N . HIS A 1 103 ? 8.469 11.372 -3.172 1.00 95.94 103 HIS A N 1
ATOM 762 C CA . HIS A 1 103 ? 8.007 12.381 -2.226 1.00 95.94 103 HIS A CA 1
ATOM 763 C C . HIS A 1 103 ? 6.792 11.879 -1.432 1.00 95.94 103 HIS A C 1
ATOM 765 O O . HIS A 1 103 ? 5.980 11.109 -1.932 1.00 95.94 103 HIS A O 1
ATOM 771 N N . HIS A 1 104 ? 6.650 12.321 -0.184 1.00 93.62 104 HIS A N 1
ATOM 772 C CA . HIS A 1 104 ? 5.597 11.855 0.731 1.00 93.62 104 HIS A CA 1
ATOM 773 C C . HIS A 1 104 ? 4.201 12.438 0.426 1.00 93.62 104 HIS A C 1
ATOM 775 O O . HIS A 1 104 ? 3.187 11.871 0.835 1.00 93.62 104 HIS A O 1
ATOM 781 N N . SER A 1 105 ? 4.141 13.550 -0.311 1.00 94.00 105 SER A N 1
ATOM 782 C CA . SER A 1 105 ? 2.890 14.138 -0.829 1.00 94.00 105 SER A CA 1
ATOM 783 C C . SER A 1 105 ? 2.387 13.506 -2.125 1.00 94.00 105 SER A C 1
ATOM 785 O O . SER A 1 105 ? 1.317 13.872 -2.603 1.00 94.00 105 SER A O 1
ATOM 787 N N . THR A 1 106 ? 3.141 12.581 -2.717 1.00 93.12 106 THR A N 1
ATOM 788 C CA . THR A 1 106 ? 2.713 11.908 -3.942 1.00 93.12 106 THR A CA 1
ATOM 789 C C . THR A 1 106 ? 1.486 11.028 -3.658 1.00 93.12 106 THR A C 1
ATOM 791 O O . THR A 1 106 ? 1.492 10.283 -2.673 1.00 93.12 106 THR A O 1
ATOM 794 N N . PRO A 1 107 ? 0.419 11.102 -4.476 1.00 91.50 107 PRO A N 1
ATOM 795 C CA . PRO A 1 107 ? -0.730 10.211 -4.333 1.00 91.50 107 PRO A CA 1
ATOM 796 C C . PRO A 1 107 ? -0.358 8.770 -4.711 1.00 91.50 107 PRO A C 1
ATOM 798 O O . PRO A 1 107 ? 0.498 8.557 -5.570 1.00 91.50 107 PRO A O 1
ATOM 801 N N . SER A 1 108 ? -1.028 7.778 -4.114 1.00 90.94 108 SER A N 1
ATOM 802 C CA . SER A 1 108 ? -0.868 6.385 -4.554 1.00 90.94 108 SER A CA 1
ATOM 803 C C . SER A 1 108 ? -1.415 6.217 -5.973 1.00 90.94 108 SER A C 1
ATOM 805 O O . SER A 1 108 ? -2.463 6.764 -6.326 1.00 90.94 108 SER A O 1
ATOM 807 N N . VAL A 1 109 ? -0.694 5.444 -6.781 1.00 94.06 109 VAL A N 1
ATOM 808 C CA . VAL A 1 109 ? -1.061 5.117 -8.165 1.00 94.06 109 VAL A CA 1
ATOM 809 C C . VAL A 1 109 ? -1.422 3.641 -8.334 1.00 94.06 109 VAL A C 1
ATOM 811 O O . VAL A 1 109 ? -1.629 3.210 -9.462 1.00 94.06 109 VAL A O 1
ATOM 814 N N . LEU A 1 110 ? -1.551 2.878 -7.239 1.00 95.19 110 LEU A N 1
ATOM 815 C CA . LEU A 1 110 ? -1.808 1.435 -7.274 1.00 95.19 110 LEU A CA 1
ATOM 816 C C . LEU A 1 110 ? -3.070 1.080 -8.065 1.00 95.19 110 LEU A C 1
ATOM 818 O O . LEU A 1 110 ? -2.974 0.443 -9.107 1.00 95.19 110 LEU A O 1
ATOM 822 N N . GLU A 1 111 ? -4.248 1.509 -7.609 1.00 94.12 111 GLU A N 1
ATOM 823 C CA . GLU A 1 111 ? -5.515 1.205 -8.291 1.00 94.12 111 GLU A CA 1
ATOM 824 C C . GLU A 1 111 ? -5.541 1.699 -9.742 1.00 94.12 111 GLU A C 1
ATOM 826 O O . GLU A 1 111 ? -5.865 0.903 -10.629 1.00 94.12 111 GLU A O 1
ATOM 831 N N . PRO A 1 112 ? -5.155 2.958 -10.032 1.00 93.12 112 PRO A N 1
ATOM 832 C CA . PRO A 1 112 ? -5.065 3.412 -11.408 1.00 93.12 112 PRO A CA 1
ATOM 833 C C . PRO A 1 112 ? -4.124 2.552 -12.267 1.00 93.12 112 PRO A C 1
ATOM 835 O O . PRO A 1 112 ? -4.464 2.273 -13.413 1.00 93.12 112 PRO A O 1
ATOM 838 N N . PHE A 1 113 ? -2.988 2.083 -11.734 1.00 95.31 113 PHE A N 1
ATOM 839 C CA . PHE A 1 113 ? -2.042 1.228 -12.460 1.00 95.31 113 PHE A CA 1
ATOM 840 C C . PHE A 1 113 ? -2.602 -0.183 -12.691 1.00 95.31 113 PHE A C 1
ATOM 842 O O . PHE A 1 113 ? -2.461 -0.741 -13.775 1.00 95.31 113 PHE A O 1
ATOM 849 N N . LEU A 1 114 ? -3.317 -0.762 -11.721 1.00 95.50 114 LEU A N 1
ATOM 850 C CA . LEU A 1 114 ? -3.987 -2.053 -11.922 1.00 95.50 114 LEU A CA 1
ATOM 851 C C . LEU A 1 114 ? -5.028 -2.003 -13.048 1.00 95.50 114 LEU A C 1
ATOM 853 O O . LEU A 1 114 ? -5.250 -3.006 -13.723 1.00 95.50 114 LEU A O 1
ATOM 857 N N . ALA A 1 115 ? -5.643 -0.839 -13.268 1.00 92.88 115 ALA A N 1
ATOM 858 C CA . ALA A 1 115 ? -6.574 -0.609 -14.368 1.00 92.88 115 ALA A CA 1
ATOM 859 C C . ALA A 1 115 ? -5.886 -0.377 -15.730 1.00 92.88 115 ALA A C 1
ATOM 861 O O . ALA A 1 115 ? -6.567 -0.387 -16.757 1.00 92.88 115 ALA A O 1
ATOM 862 N N . THR A 1 116 ? -4.566 -0.142 -15.772 1.00 92.19 116 THR A N 1
ATOM 863 C CA . THR A 1 116 ? -3.811 -0.013 -17.033 1.00 92.19 116 THR A CA 1
ATOM 864 C C . THR A 1 116 ? -3.205 -1.321 -17.516 1.00 92.19 116 THR A C 1
ATOM 866 O O . THR A 1 116 ? -2.855 -1.408 -18.696 1.00 92.19 116 THR A O 1
ATOM 869 N N . LEU A 1 117 ? -3.086 -2.327 -16.645 1.00 92.19 117 LEU A N 1
ATOM 870 C CA . LEU A 1 117 ? -2.589 -3.641 -17.033 1.00 92.19 117 LEU A CA 1
ATOM 871 C C . LEU A 1 117 ? -3.457 -4.223 -18.158 1.00 92.19 117 LEU A C 1
ATOM 873 O O . LEU A 1 117 ? -4.685 -4.131 -18.096 1.00 92.19 117 LEU A O 1
ATOM 877 N N . PRO A 1 118 ? -2.855 -4.874 -19.169 1.00 91.94 118 PRO A N 1
ATOM 878 C CA . PRO A 1 118 ? -3.580 -5.570 -20.235 1.00 91.94 118 PRO A CA 1
ATOM 879 C C . PRO A 1 118 ? -4.164 -6.907 -19.732 1.00 91.94 118 PRO A C 1
ATOM 881 O O . PRO A 1 118 ? -4.023 -7.954 -20.360 1.00 91.94 118 PRO A O 1
ATOM 884 N N . LEU A 1 119 ? -4.801 -6.868 -18.565 1.00 89.38 119 LEU A N 1
ATOM 885 C CA . LEU A 1 119 ? -5.389 -7.979 -17.836 1.00 89.38 119 LEU A CA 1
ATOM 886 C C . LEU A 1 119 ? -6.837 -7.608 -17.498 1.00 89.38 119 LEU A C 1
ATOM 888 O O . LEU A 1 119 ? -7.145 -6.464 -17.172 1.00 89.38 119 LEU A O 1
ATOM 892 N N . SER A 1 120 ? -7.746 -8.579 -17.570 1.00 87.75 120 SER A N 1
ATOM 893 C CA . SER A 1 120 ? -9.149 -8.375 -17.182 1.00 87.75 120 SER A CA 1
ATOM 894 C C . SER A 1 120 ? -9.310 -8.430 -15.660 1.00 87.75 120 SER A C 1
ATOM 896 O O . SER A 1 120 ? -9.852 -9.395 -15.123 1.00 87.75 120 SER A O 1
ATOM 898 N N . THR A 1 121 ? -8.804 -7.414 -14.958 1.00 91.06 121 THR A N 1
ATOM 899 C CA . THR A 1 121 ? -8.847 -7.344 -13.491 1.00 91.06 121 THR A CA 1
ATOM 900 C C . THR A 1 121 ? -10.294 -7.426 -12.981 1.00 91.06 121 THR A C 1
ATOM 902 O O . THR A 1 121 ? -11.127 -6.605 -13.381 1.00 91.06 121 THR A O 1
ATOM 905 N N . PRO A 1 122 ? -10.626 -8.387 -12.095 1.00 93.00 122 PRO A N 1
ATOM 906 C CA . PRO A 1 122 ? -11.972 -8.529 -11.549 1.00 93.00 122 PRO A CA 1
ATOM 907 C C . PRO A 1 122 ? -12.434 -7.258 -10.837 1.00 93.00 122 PRO A C 1
ATOM 909 O O . PRO A 1 122 ? -11.707 -6.692 -10.021 1.00 93.00 122 PRO A O 1
ATOM 912 N N . SER A 1 123 ? -13.672 -6.826 -11.085 1.00 94.25 123 SER A N 1
ATOM 913 C CA . SER A 1 123 ? -14.221 -5.610 -10.467 1.00 94.25 123 SER A CA 1
ATOM 914 C C . SER A 1 123 ? -14.208 -5.666 -8.935 1.00 94.25 123 SER A C 1
ATOM 916 O O . SER A 1 123 ? -14.014 -4.636 -8.290 1.00 94.25 123 SER A O 1
ATOM 918 N N . ILE A 1 124 ? -14.369 -6.863 -8.347 1.00 97.00 124 ILE A N 1
ATOM 919 C CA . ILE A 1 124 ? -14.328 -7.046 -6.892 1.00 97.00 124 ILE A CA 1
ATOM 920 C C . ILE A 1 124 ? -12.953 -6.717 -6.303 1.00 97.00 124 ILE A C 1
ATOM 922 O O . ILE A 1 124 ? -12.886 -6.363 -5.133 1.00 97.00 124 ILE A O 1
ATOM 926 N N . ALA A 1 125 ? -11.869 -6.766 -7.089 1.00 96.88 125 ALA A N 1
ATOM 927 C CA . ALA A 1 125 ? -10.538 -6.390 -6.620 1.00 96.88 125 ALA A CA 1
ATOM 928 C C . ALA A 1 125 ? -10.452 -4.889 -6.304 1.00 96.88 125 ALA A C 1
ATOM 930 O O . ALA A 1 125 ? -9.921 -4.505 -5.266 1.00 96.88 125 ALA A O 1
ATOM 931 N N . PHE A 1 126 ? -11.055 -4.032 -7.136 1.00 97.25 126 PHE A N 1
ATOM 932 C CA . PHE A 1 126 ? -11.150 -2.596 -6.848 1.00 97.25 126 PHE A CA 1
ATOM 933 C C . PHE A 1 126 ? -12.073 -2.319 -5.658 1.00 97.25 126 PHE A C 1
ATOM 935 O O . PHE A 1 126 ? -11.771 -1.474 -4.821 1.00 97.25 126 PHE A O 1
ATOM 942 N N . THR A 1 127 ? -13.170 -3.072 -5.529 1.00 97.94 127 THR A N 1
ATOM 943 C CA . THR A 1 127 ? -14.033 -2.998 -4.340 1.00 97.94 127 THR A CA 1
ATOM 944 C C . THR A 1 127 ? -13.297 -3.433 -3.069 1.00 97.94 127 THR A C 1
ATOM 946 O O . THR A 1 127 ? -13.463 -2.810 -2.025 1.00 97.94 127 THR A O 1
ATOM 949 N N . ALA A 1 128 ? -12.448 -4.458 -3.150 1.00 98.25 128 ALA A N 1
ATOM 950 C CA . ALA A 1 128 ? -11.599 -4.897 -2.052 1.00 98.25 128 ALA A CA 1
ATOM 951 C C . ALA A 1 128 ? -10.571 -3.832 -1.655 1.00 98.25 128 ALA A C 1
ATOM 953 O O . ALA A 1 128 ? -10.433 -3.542 -0.470 1.00 98.25 128 ALA A O 1
ATOM 954 N N . LEU A 1 129 ? -9.904 -3.195 -2.622 1.00 97.88 129 LEU A N 1
ATOM 955 C CA . LEU A 1 129 ? -8.982 -2.088 -2.349 1.00 97.88 129 LEU A CA 1
ATOM 956 C C . LEU A 1 129 ? -9.705 -0.894 -1.709 1.00 97.88 129 LEU A C 1
ATOM 958 O O . LEU A 1 129 ? -9.217 -0.349 -0.721 1.00 97.88 129 LEU A O 1
ATOM 962 N N . ALA A 1 130 ? -10.913 -0.560 -2.171 1.00 97.00 130 ALA A N 1
ATOM 963 C CA . ALA A 1 130 ? -11.751 0.463 -1.546 1.00 97.00 130 ALA A CA 1
ATOM 964 C C . ALA A 1 130 ? -12.161 0.103 -0.103 1.00 97.00 130 ALA A C 1
ATOM 966 O O . ALA A 1 130 ? -12.192 0.979 0.757 1.00 97.00 130 ALA A O 1
ATOM 967 N N . ALA A 1 131 ? -12.435 -1.176 0.184 1.00 98.00 131 ALA A N 1
ATOM 968 C CA . ALA A 1 131 ? -12.708 -1.653 1.541 1.00 98.00 131 ALA A CA 1
ATOM 969 C C . ALA A 1 131 ? -11.458 -1.634 2.440 1.00 98.00 131 ALA A C 1
ATOM 971 O O . ALA A 1 131 ? -11.573 -1.414 3.641 1.00 98.00 131 ALA A O 1
ATOM 972 N N . LEU A 1 132 ? -10.267 -1.858 1.880 1.00 98.12 132 LEU A N 1
ATOM 973 C CA . LEU A 1 132 ? -9.005 -1.863 2.624 1.00 98.12 132 LEU A CA 1
ATOM 974 C C . LEU A 1 132 ? -8.473 -0.458 2.901 1.00 98.12 132 LEU A C 1
ATOM 976 O O . LEU A 1 132 ? -7.891 -0.227 3.958 1.00 98.12 132 LEU A O 1
ATOM 980 N N . ARG A 1 133 ? -8.675 0.485 1.976 1.00 97.38 133 ARG A N 1
ATOM 981 C CA . ARG A 1 133 ? -8.078 1.825 2.024 1.00 97.38 133 ARG A CA 1
ATOM 982 C C . ARG A 1 133 ? -8.233 2.521 3.386 1.00 97.38 133 ARG A C 1
ATOM 984 O O . ARG A 1 133 ? -7.201 2.920 3.917 1.00 97.38 133 ARG A O 1
ATOM 991 N N . PRO A 1 134 ? -9.421 2.582 4.025 1.00 97.69 134 PRO A N 1
ATOM 992 C CA . PRO A 1 134 ? -9.576 3.303 5.291 1.00 97.69 134 PRO A CA 1
ATOM 993 C C . PRO A 1 134 ? -8.780 2.705 6.457 1.00 97.69 134 PRO A C 1
ATOM 995 O O . PRO A 1 134 ? -8.519 3.395 7.440 1.00 97.69 134 PRO A O 1
ATOM 998 N N . PHE A 1 135 ? -8.386 1.431 6.361 1.00 98.44 135 PHE A N 1
ATOM 999 C CA . PHE A 1 135 ? -7.513 0.782 7.340 1.00 98.44 135 PHE A CA 1
ATOM 1000 C C . PHE A 1 135 ? -6.028 1.105 7.138 1.00 98.44 135 PHE A C 1
ATOM 1002 O O . PHE A 1 135 ? -5.207 0.858 8.022 1.00 98.44 135 PHE A O 1
ATOM 1009 N N . LEU A 1 136 ? -5.671 1.598 5.955 1.00 98.06 136 LEU A N 1
ATOM 1010 C CA . LEU A 1 136 ? -4.300 1.744 5.482 1.00 98.06 136 LEU A CA 1
ATOM 1011 C C . LEU A 1 136 ? -3.879 3.206 5.319 1.00 98.06 136 LEU A C 1
ATOM 1013 O O . LEU A 1 136 ? -2.678 3.476 5.246 1.00 98.06 136 LEU A O 1
ATOM 1017 N N . THR A 1 137 ? -4.836 4.133 5.261 1.00 97.06 137 THR A N 1
ATOM 1018 C CA . THR A 1 137 ? -4.594 5.558 5.035 1.00 97.06 137 THR A CA 1
ATOM 1019 C C . THR A 1 137 ? -4.976 6.417 6.229 1.00 97.06 137 THR A C 1
ATOM 1021 O O . THR A 1 137 ? -5.855 6.069 7.016 1.00 97.06 137 THR A O 1
ATOM 1024 N N . ALA A 1 138 ? -4.286 7.547 6.354 1.00 96.69 138 ALA A N 1
ATOM 1025 C CA . ALA A 1 138 ? -4.622 8.611 7.285 1.00 96.69 138 ALA A CA 1
ATOM 1026 C C . ALA A 1 138 ? -4.399 9.980 6.630 1.00 96.69 138 ALA A C 1
ATOM 1028 O O . ALA A 1 138 ? -3.536 10.143 5.759 1.00 96.69 138 ALA A O 1
ATOM 1029 N N . VAL A 1 139 ? -5.137 10.984 7.096 1.00 95.62 139 VAL A N 1
ATOM 1030 C CA . VAL A 1 139 ? -4.928 12.381 6.697 1.00 95.62 139 VAL A CA 1
ATOM 1031 C C . VAL A 1 139 ? -3.689 12.949 7.391 1.00 95.62 139 VAL A C 1
ATOM 1033 O O . VAL A 1 139 ? -3.552 12.869 8.614 1.00 95.62 139 VAL A O 1
ATOM 1036 N N . THR A 1 140 ? -2.819 13.591 6.616 1.00 94.69 140 THR A N 1
ATOM 1037 C CA . THR A 1 140 ? -1.729 14.440 7.109 1.00 94.69 140 THR A CA 1
ATOM 1038 C C . THR A 1 140 ? -1.808 15.834 6.489 1.00 94.69 140 THR A C 1
ATOM 1040 O O . THR A 1 140 ? -2.490 16.057 5.485 1.00 94.69 140 THR A O 1
ATOM 1043 N N . SER A 1 141 ? -1.046 16.777 7.048 1.00 92.38 141 SER A N 1
ATOM 1044 C CA . SER A 1 141 ? -0.949 18.148 6.531 1.00 92.38 141 SER A CA 1
ATOM 1045 C C . SER A 1 141 ? -0.468 18.206 5.075 1.00 92.38 141 SER A C 1
ATOM 1047 O O . SER A 1 141 ? -0.847 19.100 4.323 1.00 92.38 141 SER A O 1
ATOM 1049 N N . PHE A 1 142 ? 0.345 17.233 4.664 1.00 92.38 142 PHE A N 1
ATOM 1050 C CA . PHE A 1 142 ? 0.995 17.189 3.358 1.00 92.38 142 PHE A CA 1
ATOM 1051 C C . PHE A 1 142 ? 0.365 16.184 2.382 1.00 92.38 142 PHE A C 1
ATOM 1053 O O . PHE A 1 142 ? 0.713 16.211 1.201 1.00 92.38 142 PHE A O 1
ATOM 1060 N N . ASN A 1 143 ? -0.489 15.269 2.853 1.00 93.00 143 ASN A N 1
ATOM 1061 C CA . ASN A 1 143 ? -1.145 14.250 2.037 1.00 93.00 143 ASN A CA 1
ATOM 1062 C C . ASN A 1 143 ? -2.460 13.792 2.707 1.00 93.00 143 ASN A C 1
ATOM 1064 O O . ASN A 1 143 ? -2.423 13.194 3.782 1.00 93.00 143 ASN A O 1
ATOM 1068 N N . PRO A 1 144 ? -3.624 14.024 2.081 1.00 92.38 144 PRO A N 1
ATOM 1069 C CA . PRO A 1 144 ? -4.921 13.681 2.662 1.00 92.38 144 PRO A CA 1
ATOM 1070 C C . PRO A 1 144 ? -5.241 12.180 2.641 1.00 92.38 144 PRO A C 1
ATOM 1072 O O . PRO A 1 144 ? -6.235 11.773 3.224 1.00 92.38 144 PRO A O 1
ATOM 1075 N N . SER A 1 145 ? -4.432 11.360 1.974 1.00 92.19 145 SER A N 1
ATOM 1076 C CA . SER A 1 145 ? -4.600 9.907 1.903 1.00 92.19 145 SER A CA 1
ATOM 1077 C C . SER A 1 145 ? -3.241 9.219 2.051 1.00 92.19 145 SER A C 1
ATOM 1079 O O . SER A 1 145 ? -2.838 8.401 1.218 1.00 92.19 145 SER A O 1
ATOM 1081 N N . TYR A 1 146 ? -2.479 9.613 3.074 1.00 95.56 146 TYR A N 1
ATOM 1082 C CA . TYR A 1 146 ? -1.134 9.098 3.297 1.00 95.56 146 TYR A CA 1
ATOM 1083 C C . TYR A 1 146 ? -1.186 7.617 3.672 1.00 95.56 146 TYR A C 1
ATOM 1085 O O . TYR A 1 146 ? -1.788 7.242 4.676 1.00 95.56 146 TYR A O 1
ATOM 1093 N N . SER A 1 147 ? -0.543 6.774 2.867 1.00 96.06 147 SER A N 1
ATOM 1094 C CA . SER A 1 147 ? -0.506 5.326 3.081 1.00 96.06 147 SER A CA 1
ATOM 1095 C C . SER A 1 147 ? 0.521 4.948 4.150 1.00 96.06 147 SER A C 1
ATOM 1097 O O . SER A 1 147 ? 1.670 5.394 4.117 1.00 96.06 147 SER A O 1
ATOM 1099 N N . LEU A 1 148 ? 0.105 4.112 5.100 1.00 96.62 148 LEU A N 1
ATOM 1100 C CA . LEU A 1 148 ? 0.869 3.758 6.301 1.00 96.62 148 LEU A CA 1
ATOM 1101 C C . LEU A 1 148 ? 1.356 2.301 6.318 1.00 96.62 148 LEU A C 1
ATOM 1103 O O . LEU A 1 148 ? 1.852 1.842 7.343 1.00 96.62 148 LEU A O 1
ATOM 1107 N N . TYR A 1 149 ? 1.263 1.573 5.206 1.00 96.69 149 TYR A N 1
ATOM 1108 C CA . TYR A 1 149 ? 1.918 0.270 5.039 1.00 96.69 149 TYR A CA 1
ATOM 1109 C C . TYR A 1 149 ? 3.352 0.406 4.524 1.00 96.69 149 TYR A C 1
ATOM 1111 O O . TYR A 1 149 ? 3.722 1.407 3.911 1.00 96.69 149 TYR A O 1
ATOM 1119 N N . SER A 1 150 ? 4.172 -0.619 4.767 1.00 95.94 150 SER A N 1
ATOM 1120 C CA . SER A 1 150 ? 5.513 -0.693 4.181 1.00 95.94 150 SER A CA 1
ATOM 1121 C C . SER A 1 150 ? 5.445 -1.027 2.688 1.00 95.94 150 SER A C 1
ATOM 1123 O O . SER A 1 150 ? 5.976 -0.274 1.873 1.00 95.94 150 SER A O 1
ATOM 1125 N N . ALA A 1 151 ? 4.732 -2.102 2.337 1.00 97.50 151 ALA A N 1
ATOM 1126 C CA . ALA A 1 151 ? 4.430 -2.468 0.959 1.00 97.50 151 ALA A CA 1
ATOM 1127 C C . ALA A 1 151 ? 3.084 -3.205 0.861 1.00 97.50 151 ALA A C 1
ATOM 1129 O O . ALA A 1 151 ? 2.750 -4.010 1.735 1.00 97.50 151 ALA A O 1
ATOM 1130 N N . LEU A 1 152 ? 2.337 -2.943 -0.211 1.00 98.25 152 LEU A N 1
ATOM 1131 C CA . LEU A 1 152 ? 1.094 -3.636 -0.561 1.00 98.25 152 LEU A CA 1
ATOM 1132 C C . LEU A 1 152 ? 1.239 -4.203 -1.970 1.00 98.25 152 LEU A C 1
ATOM 1134 O O . LEU A 1 152 ? 1.677 -3.493 -2.869 1.00 98.25 152 LEU A O 1
ATOM 1138 N N . SER A 1 153 ? 0.879 -5.467 -2.165 1.00 98.00 153 SER A N 1
ATOM 1139 C CA . SER A 1 153 ? 0.986 -6.141 -3.457 1.00 98.00 153 SER A CA 1
ATOM 1140 C C . SER A 1 153 ? -0.370 -6.571 -4.000 1.00 98.00 153 SER A C 1
ATOM 1142 O O . SER A 1 153 ? -1.270 -6.927 -3.238 1.00 98.00 153 SER A O 1
ATOM 1144 N N . ALA A 1 154 ? -0.482 -6.563 -5.326 1.00 98.25 154 ALA A N 1
ATOM 1145 C CA . ALA A 1 154 ? -1.483 -7.292 -6.088 1.00 98.25 154 ALA A CA 1
ATOM 1146 C C . ALA A 1 154 ? -0.756 -8.294 -6.996 1.00 98.25 154 ALA A C 1
ATOM 1148 O O . ALA A 1 154 ? -0.080 -7.890 -7.944 1.00 98.25 154 ALA A O 1
ATOM 1149 N N . CYS A 1 155 ? -0.861 -9.584 -6.684 1.00 97.94 155 CYS A N 1
ATOM 1150 C CA . CYS A 1 155 ? -0.219 -10.665 -7.427 1.00 97.94 155 CYS A CA 1
ATOM 1151 C C . CYS A 1 155 ? -1.229 -11.329 -8.361 1.00 97.94 155 CYS A C 1
ATOM 1153 O O . CYS A 1 155 ? -2.200 -11.933 -7.906 1.00 97.94 155 CYS A O 1
ATOM 1155 N N . TYR A 1 156 ? -1.000 -11.197 -9.664 1.00 97.19 156 TYR A N 1
ATOM 1156 C CA . TYR A 1 156 ? -1.756 -11.877 -10.707 1.00 97.19 156 TYR A CA 1
ATOM 1157 C C . TYR A 1 156 ? -1.054 -13.181 -11.050 1.00 97.19 156 TYR A C 1
ATOM 1159 O O . TYR A 1 156 ? 0.132 -13.169 -11.358 1.00 97.19 156 TYR A O 1
ATOM 1167 N N . THR A 1 157 ? -1.795 -14.279 -11.085 1.00 95.25 157 THR A N 1
ATOM 1168 C CA . THR A 1 157 ? -1.362 -15.531 -11.708 1.00 95.25 157 THR A CA 1
ATOM 1169 C C . THR A 1 157 ? -2.072 -15.652 -13.046 1.00 95.25 157 THR A C 1
ATOM 1171 O O . THR A 1 157 ? -3.297 -15.512 -13.116 1.00 95.25 157 THR A O 1
ATOM 1174 N N . LEU A 1 158 ? -1.312 -15.875 -14.114 1.00 92.00 158 LEU A N 1
ATOM 1175 C CA . LEU A 1 158 ? -1.833 -15.970 -15.472 1.00 92.00 158 LEU A CA 1
ATOM 1176 C C . LEU A 1 158 ? -1.252 -17.162 -16.226 1.00 92.00 158 LEU A C 1
ATOM 1178 O O . LEU A 1 158 ? -0.119 -17.577 -16.004 1.00 92.00 158 LEU A O 1
ATOM 1182 N N . THR A 1 159 ? -2.031 -17.688 -17.164 1.00 90.19 159 THR A N 1
ATOM 1183 C CA . THR A 1 159 ? -1.540 -18.661 -18.146 1.00 90.19 159 THR A CA 1
ATOM 1184 C C . THR A 1 159 ? -0.652 -17.975 -19.186 1.00 90.19 159 THR A C 1
ATOM 1186 O O . THR A 1 159 ? -0.803 -16.779 -19.452 1.00 90.19 159 THR A O 1
ATOM 1189 N N . LEU A 1 160 ? 0.188 -18.733 -19.898 1.00 85.44 160 LEU A N 1
ATOM 1190 C CA . LEU A 1 160 ? 0.968 -18.192 -21.028 1.00 85.44 160 LEU A CA 1
ATOM 1191 C C . LEU A 1 160 ? 0.111 -17.658 -22.197 1.00 85.44 160 LEU A C 1
ATOM 1193 O O . LEU A 1 160 ? 0.622 -16.993 -23.098 1.00 85.44 160 LEU A O 1
ATOM 1197 N N . LYS A 1 161 ? -1.205 -17.905 -22.209 1.00 85.25 161 LYS A N 1
ATOM 1198 C CA . LYS A 1 161 ? -2.134 -17.284 -23.172 1.00 85.25 161 LYS A CA 1
ATOM 1199 C C . LYS A 1 161 ? -2.486 -15.847 -22.770 1.00 85.25 161 LYS A C 1
ATOM 1201 O O . LYS A 1 161 ? -2.745 -15.021 -23.650 1.00 85.25 161 LYS A O 1
ATOM 1206 N N . GLY A 1 162 ? -2.377 -15.524 -21.481 1.00 83.44 162 GLY A N 1
ATOM 1207 C CA . GLY A 1 162 ? -2.719 -14.232 -20.886 1.00 83.44 162 GLY A CA 1
ATOM 1208 C C . GLY A 1 162 ? -4.017 -14.244 -20.072 1.00 83.44 162 GLY A C 1
ATOM 1209 O O . GLY A 1 162 ? -4.474 -13.178 -19.669 1.00 83.44 162 GLY A O 1
ATOM 1210 N N . ASP A 1 163 ? -4.608 -15.418 -19.831 1.00 87.31 163 ASP A N 1
ATOM 1211 C CA . ASP A 1 163 ? -5.820 -15.556 -19.018 1.00 87.31 163 ASP A CA 1
ATOM 1212 C C . ASP A 1 163 ? -5.473 -15.566 -17.526 1.00 87.31 163 ASP A C 1
ATOM 1214 O O . ASP A 1 163 ? -4.557 -16.277 -17.113 1.00 87.31 163 ASP A O 1
ATOM 1218 N N . ILE A 1 164 ? -6.221 -14.811 -16.718 1.00 91.50 164 ILE A N 1
ATOM 1219 C CA . ILE A 1 164 ? -6.021 -14.728 -15.265 1.00 91.50 164 ILE A CA 1
ATOM 1220 C C . ILE A 1 164 ? -6.594 -15.982 -14.599 1.00 91.50 164 ILE A C 1
ATOM 1222 O O . ILE A 1 164 ? -7.789 -16.254 -14.707 1.00 91.50 164 ILE A O 1
ATOM 1226 N N . THR A 1 165 ? -5.756 -16.710 -13.865 1.00 91.62 165 THR A N 1
ATOM 1227 C CA . THR A 1 165 ? -6.149 -17.866 -13.042 1.00 91.62 165 THR A CA 1
ATOM 1228 C C . THR A 1 165 ? -6.249 -17.513 -11.562 1.00 91.62 165 THR A C 1
ATOM 1230 O O . THR A 1 165 ? -7.004 -18.151 -10.829 1.00 91.62 165 THR A O 1
ATOM 1233 N N . GLY A 1 166 ? -5.537 -16.473 -11.122 1.00 94.19 166 GLY A N 1
ATOM 1234 C CA . GLY A 1 166 ? -5.525 -16.025 -9.737 1.00 94.19 166 GLY A CA 1
ATOM 1235 C C . GLY A 1 166 ? -5.236 -14.535 -9.610 1.00 94.19 166 GLY A C 1
ATOM 1236 O O . GLY A 1 166 ? -4.535 -13.948 -10.430 1.00 94.19 166 GLY A O 1
ATOM 1237 N N . LEU A 1 167 ? -5.787 -13.928 -8.564 1.00 97.19 167 LEU A N 1
ATOM 1238 C CA . LEU A 1 167 ? -5.420 -12.595 -8.105 1.00 97.19 167 LEU A CA 1
ATOM 1239 C C . LEU A 1 167 ? -5.491 -12.581 -6.580 1.00 97.19 167 LEU A C 1
ATOM 1241 O O . LEU A 1 167 ? -6.516 -12.957 -6.008 1.00 97.19 167 LEU A O 1
ATOM 1245 N N . SER A 1 168 ? -4.421 -12.138 -5.930 1.00 97.69 168 SER A N 1
ATOM 1246 C CA . SER A 1 168 ? -4.370 -11.967 -4.481 1.00 97.69 168 SER A CA 1
ATOM 1247 C C . SER A 1 168 ? -3.789 -10.610 -4.100 1.00 97.69 168 SER A C 1
ATOM 1249 O O . SER A 1 168 ? -2.918 -10.064 -4.776 1.00 97.69 168 SER A O 1
ATOM 1251 N N . LEU A 1 169 ? -4.301 -10.056 -3.007 1.00 98.38 169 LEU A N 1
ATOM 1252 C CA . LEU A 1 169 ? -3.783 -8.873 -2.340 1.00 98.38 169 LEU A CA 1
ATOM 1253 C C . LEU A 1 169 ? -3.032 -9.308 -1.082 1.00 98.38 169 LEU A C 1
ATOM 1255 O O . LEU A 1 169 ? -3.532 -10.141 -0.324 1.00 98.38 169 LEU A O 1
ATOM 1259 N N . ALA A 1 170 ? -1.859 -8.736 -0.831 1.00 98.12 170 ALA A N 1
ATOM 1260 C CA . ALA A 1 170 ? -1.087 -9.050 0.369 1.00 98.12 170 ALA A CA 1
ATOM 1261 C C . ALA A 1 170 ? -0.263 -7.852 0.841 1.00 98.12 170 ALA A C 1
ATOM 1263 O O . ALA A 1 170 ? 0.351 -7.152 0.036 1.00 98.12 170 ALA A O 1
ATOM 1264 N N . LEU A 1 171 ? -0.206 -7.648 2.157 1.00 98.00 171 LEU A N 1
ATOM 1265 C CA . LEU A 1 171 ? 0.775 -6.761 2.784 1.00 98.00 171 LEU A CA 1
ATOM 1266 C C . LEU A 1 171 ? 2.128 -7.462 2.884 1.00 98.00 171 LEU A C 1
ATOM 1268 O O . LEU A 1 171 ? 2.193 -8.693 2.969 1.00 98.00 171 LEU A O 1
ATOM 1272 N N . SER A 1 172 ? 3.211 -6.688 2.930 1.00 97.00 172 SER A N 1
ATOM 1273 C CA . SER A 1 172 ? 4.515 -7.273 3.225 1.00 97.00 172 SER A CA 1
ATOM 1274 C C . SER A 1 172 ? 4.597 -7.774 4.667 1.00 97.00 172 SER A C 1
ATOM 1276 O O . SER A 1 172 ? 3.805 -7.387 5.537 1.00 97.00 172 SER A O 1
ATOM 1278 N N . THR A 1 173 ? 5.593 -8.613 4.934 1.00 94.50 173 THR A N 1
ATOM 1279 C CA . THR A 1 173 ? 5.976 -9.072 6.281 1.00 94.50 173 THR A CA 1
ATOM 1280 C C . THR A 1 173 ? 6.267 -7.918 7.252 1.00 94.50 173 THR A C 1
ATOM 1282 O O . THR A 1 173 ? 6.037 -8.051 8.452 1.00 94.50 173 THR A O 1
ATOM 1285 N N . SER A 1 174 ? 6.682 -6.747 6.756 1.00 92.50 174 SER A N 1
ATOM 1286 C CA . SER A 1 174 ? 6.847 -5.531 7.569 1.00 92.50 174 SER A CA 1
ATOM 1287 C C . SER A 1 174 ? 5.535 -4.927 8.0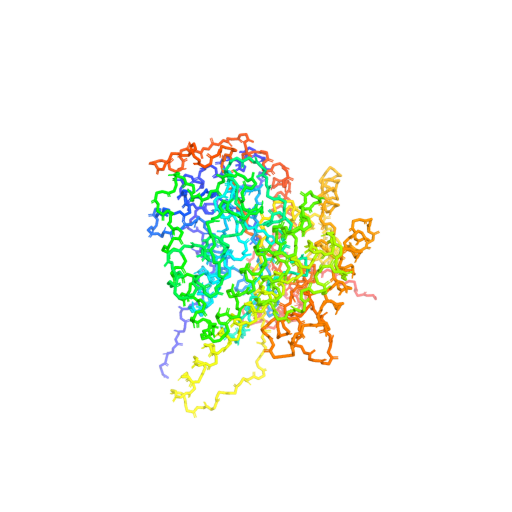76 1.00 92.50 174 SER A C 1
ATOM 1289 O O . SER A 1 174 ? 5.535 -4.248 9.104 1.00 92.50 174 SER A O 1
ATOM 1291 N N . GLY A 1 175 ? 4.431 -5.152 7.361 1.00 94.00 175 GLY A N 1
ATOM 1292 C CA . GLY A 1 175 ? 3.089 -4.734 7.750 1.00 94.00 175 GLY A CA 1
ATOM 1293 C C . GLY A 1 175 ? 2.823 -3.233 7.736 1.00 94.00 175 GLY A C 1
ATOM 1294 O O . GLY A 1 175 ? 3.250 -2.508 6.831 1.00 94.00 175 GLY A O 1
ATOM 1295 N N . ILE A 1 176 ? 2.023 -2.796 8.710 1.00 95.81 176 ILE A N 1
ATOM 1296 C CA . ILE A 1 176 ? 1.444 -1.450 8.786 1.00 95.81 176 ILE A CA 1
ATOM 1297 C C . ILE A 1 176 ? 2.055 -0.697 9.965 1.00 95.81 176 ILE A C 1
ATOM 1299 O O . ILE A 1 176 ? 2.264 -1.247 11.045 1.00 95.81 176 ILE A O 1
ATOM 1303 N N . ASN A 1 177 ? 2.302 0.596 9.787 1.00 95.25 177 ASN A N 1
ATOM 1304 C CA . ASN A 1 177 ? 2.761 1.483 10.842 1.00 95.25 177 ASN A CA 1
ATOM 1305 C C . ASN A 1 177 ? 1.586 1.950 11.719 1.00 95.25 177 ASN A C 1
ATOM 1307 O O . ASN A 1 177 ? 1.156 3.104 11.655 1.00 95.25 177 ASN A O 1
ATOM 1311 N N . VAL A 1 178 ? 1.068 1.033 12.543 1.00 96.12 178 VAL A N 1
ATOM 1312 C CA . VAL A 1 178 ? -0.051 1.311 13.461 1.00 96.12 178 VAL A CA 1
ATOM 1313 C C . VAL A 1 178 ? 0.313 2.380 14.488 1.00 96.12 178 VAL A C 1
ATOM 1315 O O . VAL A 1 178 ? -0.530 3.197 14.848 1.00 96.12 178 VAL A O 1
ATOM 1318 N N . ARG A 1 179 ? 1.589 2.444 14.894 1.00 94.06 179 ARG A N 1
ATOM 1319 C CA . ARG A 1 179 ? 2.089 3.509 15.766 1.00 94.06 179 ARG A CA 1
ATOM 1320 C C . ARG A 1 179 ? 1.814 4.880 15.169 1.00 94.06 179 ARG A C 1
ATOM 1322 O O . ARG A 1 179 ? 1.023 5.627 15.725 1.00 94.06 179 ARG A O 1
ATOM 1329 N N . LYS A 1 180 ? 2.351 5.176 13.986 1.00 93.94 180 LYS A N 1
ATOM 1330 C CA . LYS A 1 180 ? 2.142 6.472 13.323 1.00 93.94 180 LYS A CA 1
ATOM 1331 C C . LYS A 1 180 ? 0.675 6.728 12.948 1.00 93.94 180 LYS A C 1
ATOM 1333 O O . LYS A 1 180 ? 0.253 7.878 12.922 1.00 93.94 180 LYS A O 1
ATOM 1338 N N . GLY A 1 181 ? -0.083 5.676 12.639 1.00 94.38 181 GLY A N 1
ATOM 1339 C CA . GLY A 1 181 ? -1.482 5.781 12.221 1.00 94.38 181 GLY A CA 1
ATOM 1340 C C . GLY A 1 181 ? -2.514 5.860 13.342 1.00 94.38 181 GLY A C 1
ATOM 1341 O O . GLY A 1 181 ? -3.669 6.170 13.060 1.00 94.38 181 GLY A O 1
ATOM 1342 N N . PHE A 1 182 ? -2.150 5.563 14.593 1.00 95.50 182 PHE A N 1
ATOM 1343 C CA . PHE A 1 182 ? -3.135 5.494 15.674 1.00 95.50 182 PHE A CA 1
ATOM 1344 C C . PHE A 1 182 ? -2.602 5.853 17.064 1.00 95.50 182 PHE A C 1
ATOM 1346 O O . PHE A 1 182 ? -3.274 6.574 17.798 1.00 95.50 182 PHE A O 1
ATOM 1353 N N . LEU A 1 183 ? -1.402 5.394 17.432 1.00 94.38 183 LEU A N 1
ATOM 1354 C CA . LEU A 1 183 ? -0.850 5.619 18.776 1.00 94.38 183 LEU A CA 1
ATOM 1355 C C . LEU A 1 183 ? -0.101 6.958 18.886 1.00 94.38 183 LEU A C 1
ATOM 1357 O O . LEU A 1 183 ? -0.342 7.723 19.818 1.00 94.38 183 LEU A O 1
ATOM 1361 N N . ASP A 1 184 ? 0.718 7.294 17.891 1.00 93.56 184 ASP A N 1
ATOM 1362 C CA . ASP A 1 184 ? 1.663 8.420 17.861 1.00 93.56 184 ASP A CA 1
ATOM 1363 C C . ASP A 1 184 ? 1.244 9.498 16.852 1.00 93.56 184 ASP A C 1
ATOM 1365 O O . ASP A 1 184 ? 2.030 9.971 16.026 1.00 93.56 184 ASP A O 1
ATOM 1369 N N . ILE A 1 185 ? -0.031 9.883 16.896 1.00 94.12 185 ILE A N 1
ATOM 1370 C CA . ILE A 1 185 ? -0.560 10.963 16.058 1.00 94.12 185 ILE A CA 1
ATOM 1371 C C . ILE A 1 185 ? 0.078 12.285 16.499 1.00 94.12 185 ILE A C 1
ATOM 1373 O O . ILE A 1 185 ? 0.084 12.612 17.688 1.00 94.12 185 ILE A O 1
ATOM 1377 N N . ALA A 1 186 ? 0.597 13.052 15.538 1.00 93.62 186 ALA A N 1
ATOM 1378 C CA . ALA A 1 186 ? 1.200 14.352 15.806 1.00 93.62 186 ALA A CA 1
ATOM 1379 C C . ALA A 1 186 ? 0.184 15.303 16.460 1.00 93.62 186 ALA A C 1
ATOM 1381 O O . ALA A 1 186 ? -0.935 15.463 15.972 1.00 93.62 186 ALA A O 1
ATOM 1382 N N . SER A 1 187 ? 0.584 15.968 17.546 1.00 92.44 187 SER A N 1
ATOM 1383 C CA . SER A 1 187 ? -0.282 16.874 18.319 1.00 92.44 187 SER A CA 1
ATOM 1384 C C . SER A 1 187 ? -0.492 18.250 17.667 1.00 92.44 187 SER A C 1
ATOM 1386 O O . SER A 1 187 ? -0.744 19.237 18.356 1.00 92.44 187 SER A O 1
ATOM 1388 N N . GLU A 1 188 ? -0.344 18.340 16.347 1.00 92.56 188 GLU A N 1
ATOM 1389 C CA . GLU A 1 188 ? -0.532 19.558 15.563 1.00 92.56 188 GLU A CA 1
ATOM 1390 C C . GLU A 1 188 ? -1.735 19.410 14.613 1.00 92.56 188 GLU A C 1
ATOM 1392 O O . GLU A 1 188 ? -2.054 18.291 14.195 1.00 92.56 188 GLU A O 1
ATOM 1397 N N . PRO A 1 189 ? -2.427 20.510 14.260 1.00 91.81 189 PRO A N 1
ATOM 1398 C CA . PRO A 1 189 ? -3.553 20.448 13.335 1.00 91.81 189 PRO A CA 1
ATOM 1399 C C . PRO A 1 189 ? -3.163 19.892 11.959 1.00 91.81 189 PRO A C 1
ATOM 1401 O O . PRO A 1 189 ? -2.061 20.121 11.466 1.00 91.81 189 PRO A O 1
ATOM 1404 N N . GLY A 1 190 ? -4.099 19.200 11.310 1.00 92.31 190 GLY A N 1
ATOM 1405 C CA . GLY A 1 190 ? -3.919 18.614 9.979 1.00 92.31 190 GLY A CA 1
ATOM 1406 C C . GLY A 1 190 ? -3.552 17.129 9.975 1.00 92.31 190 GLY A C 1
ATOM 1407 O O . GLY A 1 190 ? -3.429 16.558 8.897 1.00 92.31 190 GLY A O 1
ATOM 1408 N N . TYR A 1 191 ? -3.419 16.488 11.138 1.00 96.00 191 TYR A N 1
ATOM 1409 C CA . TYR A 1 191 ? -3.144 15.051 11.244 1.00 96.00 191 TYR A CA 1
ATOM 1410 C C . TYR A 1 191 ? -4.322 14.298 11.838 1.00 96.00 191 TYR A C 1
ATOM 1412 O O . TYR A 1 191 ? -4.953 14.756 12.787 1.00 96.00 191 TYR A O 1
ATOM 1420 N N . ARG A 1 192 ? -4.597 13.114 11.310 1.00 96.62 192 ARG A N 1
ATOM 1421 C CA . ARG A 1 192 ? -5.638 12.216 11.801 1.00 96.62 192 ARG A CA 1
ATOM 1422 C C . ARG A 1 192 ? -5.081 10.821 12.060 1.00 96.62 192 ARG A C 1
ATOM 1424 O O . ARG A 1 192 ? -4.010 10.471 11.569 1.00 96.62 192 ARG A O 1
ATOM 1431 N N . ALA A 1 193 ? -5.838 10.033 12.818 1.00 97.31 193 ALA A N 1
ATOM 1432 C CA . ALA A 1 193 ? -5.684 8.582 12.829 1.00 97.31 193 ALA A CA 1
ATOM 1433 C C . ALA A 1 193 ? -6.063 7.960 11.469 1.00 97.31 193 ALA A C 1
ATOM 1435 O O . ALA A 1 193 ? -6.494 8.670 10.559 1.00 97.31 193 ALA A O 1
ATOM 1436 N N . PHE A 1 194 ? -5.981 6.630 11.363 1.00 98.25 194 PHE A N 1
ATOM 1437 C CA . PHE A 1 194 ? -6.566 5.892 10.243 1.00 98.25 194 PHE A CA 1
ATOM 1438 C C . PHE A 1 194 ? -8.022 6.296 9.979 1.00 98.25 194 PHE A C 1
ATOM 1440 O O . PHE A 1 194 ? -8.824 6.422 10.913 1.00 98.25 194 PHE A O 1
ATOM 1447 N N . ASP A 1 195 ? -8.367 6.450 8.701 1.00 97.50 195 ASP A N 1
ATOM 1448 C CA . ASP A 1 195 ? -9.668 6.975 8.270 1.00 97.50 195 ASP A CA 1
ATOM 1449 C C . ASP A 1 195 ? -10.841 6.126 8.790 1.00 97.50 195 ASP A C 1
ATOM 1451 O O . ASP A 1 195 ? -11.899 6.658 9.135 1.00 97.50 195 ASP A O 1
ATOM 1455 N N . VAL A 1 196 ? -10.632 4.811 8.950 1.00 97.75 196 VAL A N 1
ATOM 1456 C CA . VAL A 1 196 ? -11.637 3.866 9.458 1.00 97.75 196 VAL A CA 1
ATOM 1457 C C . VAL A 1 196 ? -12.231 4.277 10.813 1.00 97.75 196 VAL A C 1
ATOM 1459 O O . VAL A 1 196 ? -13.425 4.072 11.047 1.00 97.75 196 VAL A O 1
ATOM 1462 N N . PHE A 1 197 ? -11.443 4.904 11.693 1.00 97.75 197 PHE A N 1
ATOM 1463 C CA . PHE A 1 197 ? -11.931 5.357 12.997 1.00 97.75 197 PHE A CA 1
ATOM 1464 C C . PHE A 1 197 ? -12.866 6.556 12.875 1.00 97.75 197 PHE A C 1
ATOM 1466 O O . PHE A 1 197 ? -13.850 6.637 13.603 1.00 97.75 197 PHE A O 1
ATOM 1473 N N . TYR A 1 198 ? -12.613 7.462 11.932 1.00 96.88 198 TYR A N 1
ATOM 1474 C CA . TYR A 1 198 ? -13.519 8.578 11.672 1.00 96.88 198 TYR A CA 1
ATOM 1475 C C . TYR A 1 198 ? -14.795 8.075 11.004 1.00 96.88 198 TYR A C 1
ATOM 1477 O O . TYR A 1 198 ? -15.882 8.482 11.407 1.00 96.88 198 TYR A O 1
ATOM 1485 N N . TYR A 1 199 ? -14.686 7.118 10.075 1.00 96.12 199 TYR A N 1
ATOM 1486 C CA . TYR A 1 199 ? -15.836 6.525 9.384 1.00 96.12 199 TYR A CA 1
ATOM 1487 C C . TYR A 1 199 ? -16.789 5.823 10.357 1.00 96.12 199 TYR A C 1
ATOM 1489 O O . TYR A 1 199 ? -18.006 5.983 10.238 1.00 96.12 199 TYR A O 1
ATOM 1497 N N . LEU A 1 200 ? -16.250 5.124 11.365 1.00 96.00 200 LEU A N 1
ATOM 1498 C CA . LEU A 1 200 ? -17.020 4.515 12.457 1.00 96.00 200 LEU A CA 1
ATOM 1499 C C . LEU A 1 200 ? -17.886 5.538 13.214 1.00 96.00 200 LEU A C 1
ATOM 1501 O O . LEU A 1 200 ? -19.008 5.225 13.620 1.00 96.00 200 LEU A O 1
ATOM 1505 N N . LEU A 1 201 ?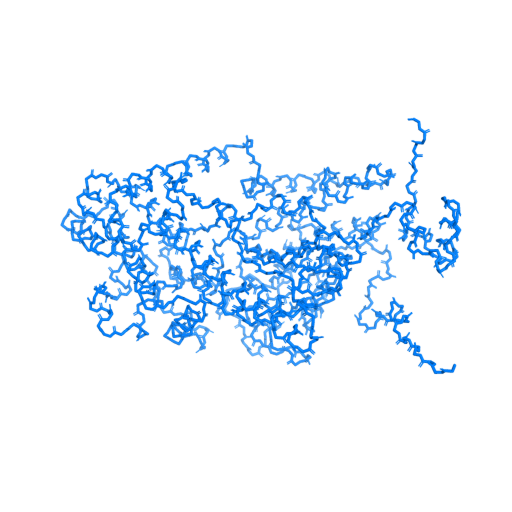 -17.377 6.758 13.402 1.00 95.19 201 LEU A N 1
ATOM 1506 C CA . LEU A 1 201 ? -18.018 7.801 14.207 1.00 95.19 201 LEU A CA 1
ATOM 1507 C C . LEU A 1 201 ? -19.039 8.647 13.431 1.00 95.19 201 LEU A C 1
ATOM 1509 O O . LEU A 1 201 ? -19.760 9.434 14.052 1.00 95.19 201 LEU A O 1
ATOM 1513 N N . THR A 1 202 ? -19.144 8.471 12.112 1.00 92.50 202 THR A N 1
ATOM 1514 C CA . THR A 1 202 ? -20.095 9.205 11.260 1.00 92.50 202 THR A CA 1
ATOM 1515 C C . THR A 1 202 ? -21.554 8.770 11.456 1.00 92.50 202 THR A C 1
ATOM 1517 O O . THR A 1 202 ? -21.883 7.859 12.223 1.00 92.50 202 THR A O 1
ATOM 1520 N N . SER A 1 203 ? -22.462 9.421 10.722 1.00 81.06 203 SER A N 1
ATOM 1521 C CA . SER A 1 203 ? -23.883 9.066 10.647 1.00 81.06 203 SER A CA 1
ATOM 1522 C C . SER A 1 203 ? -24.171 7.758 9.904 1.00 81.06 203 SER A C 1
ATOM 1524 O O . SER A 1 203 ? -25.310 7.298 9.941 1.00 81.06 203 SER A O 1
ATOM 1526 N N . ALA A 1 204 ? -23.180 7.141 9.247 1.00 81.50 204 ALA A N 1
ATOM 1527 C CA . ALA A 1 204 ? -23.351 5.827 8.621 1.00 81.50 204 ALA A CA 1
ATOM 1528 C C . ALA A 1 204 ? -23.654 4.720 9.658 1.00 81.50 204 ALA A C 1
ATOM 1530 O O . ALA A 1 204 ? -24.214 3.671 9.322 1.00 81.50 204 ALA A O 1
ATOM 1531 N N . SER A 1 205 ? -23.306 4.958 10.926 1.00 83.44 205 SER A N 1
ATOM 1532 C CA . SER A 1 205 ? -23.641 4.106 12.066 1.00 83.44 205 SER A CA 1
ATOM 1533 C C . SER A 1 205 ? -25.075 4.377 12.535 1.00 83.44 205 SER A C 1
ATOM 1535 O O . SER A 1 205 ? -25.426 5.496 12.914 1.00 83.44 205 SER A O 1
ATOM 1537 N N . THR A 1 206 ? -25.924 3.344 12.530 1.00 87.38 206 THR A N 1
ATOM 1538 C CA . THR A 1 206 ? -27.334 3.471 12.955 1.00 87.38 206 THR A CA 1
ATOM 1539 C C . THR A 1 206 ? -27.450 3.849 14.441 1.00 87.38 206 THR A C 1
ATOM 1541 O O . THR A 1 206 ? -26.564 3.486 15.213 1.00 87.38 206 THR A O 1
ATOM 1544 N N . PRO A 1 207 ? -28.547 4.489 14.896 1.00 88.06 207 PRO A N 1
ATOM 1545 C CA . PRO A 1 207 ? -28.712 4.847 16.309 1.00 88.06 207 PRO A CA 1
ATOM 1546 C C . PRO A 1 207 ? -28.553 3.662 17.272 1.00 88.06 207 PRO A C 1
ATOM 1548 O O . PRO A 1 207 ? -27.846 3.780 18.263 1.00 88.06 207 PRO A O 1
ATOM 1551 N N . ALA A 1 208 ? -29.124 2.501 16.932 1.00 89.62 208 ALA A N 1
ATOM 1552 C CA . ALA A 1 208 ? -28.992 1.284 17.734 1.00 89.62 208 ALA A CA 1
ATOM 1553 C C . ALA A 1 208 ? -27.553 0.733 17.754 1.00 89.62 208 ALA A C 1
ATOM 1555 O O . ALA A 1 208 ? -27.105 0.212 18.767 1.00 89.62 208 ALA A O 1
ATOM 1556 N N . GLU A 1 209 ? -26.817 0.851 16.643 1.00 91.88 209 GLU A N 1
ATOM 1557 C CA . GLU A 1 209 ? -25.401 0.456 16.575 1.00 91.88 209 GLU A CA 1
ATOM 1558 C C . GLU A 1 209 ? -24.532 1.390 17.424 1.00 91.88 209 GLU A C 1
ATOM 1560 O O . GLU A 1 209 ? -23.664 0.919 18.150 1.00 91.88 209 GLU A O 1
ATOM 1565 N N . ARG A 1 210 ? -24.803 2.700 17.389 1.00 93.06 210 ARG A N 1
ATOM 1566 C CA . ARG A 1 210 ? -24.106 3.687 18.224 1.00 93.06 210 ARG A CA 1
ATOM 1567 C C . ARG A 1 210 ? -24.362 3.483 19.712 1.00 93.06 210 ARG A C 1
ATOM 1569 O O . ARG A 1 210 ? -23.434 3.652 20.489 1.00 93.06 210 ARG A O 1
ATOM 1576 N N . GLU A 1 211 ? -25.594 3.143 20.086 1.00 92.56 211 GLU A N 1
ATOM 1577 C CA . GLU A 1 211 ? -25.968 2.818 21.466 1.00 92.56 211 GLU A CA 1
ATOM 1578 C C . GLU A 1 211 ? -25.288 1.525 21.928 1.00 92.56 211 GLU A C 1
ATOM 1580 O O . GLU A 1 211 ? -24.677 1.501 22.987 1.00 92.56 211 GLU A O 1
ATOM 1585 N N . PHE A 1 212 ? -25.310 0.474 21.101 1.00 92.81 212 PHE A N 1
ATOM 1586 C CA . PHE A 1 212 ? -24.660 -0.800 21.418 1.00 92.81 212 PHE A CA 1
ATOM 1587 C C . PHE A 1 212 ? -23.138 -0.679 21.583 1.00 92.81 212 PHE A C 1
ATOM 1589 O O . PHE A 1 212 ? -22.560 -1.316 22.456 1.00 92.81 212 PHE A O 1
ATOM 1596 N N . LEU A 1 213 ? -22.488 0.117 20.733 1.00 95.25 213 LEU A N 1
ATOM 1597 C CA . LEU A 1 213 ? -21.039 0.334 20.764 1.00 95.25 213 LEU A CA 1
ATOM 1598 C C . LEU A 1 213 ? -20.610 1.450 21.735 1.00 95.25 213 LEU A C 1
ATOM 1600 O O . LEU A 1 213 ? -19.413 1.711 21.855 1.00 95.25 213 LEU A O 1
ATOM 1604 N N . ASP A 1 214 ? -21.569 2.136 22.366 1.00 94.69 214 ASP A N 1
ATOM 1605 C CA . ASP A 1 214 ? -21.372 3.352 23.164 1.00 94.69 214 ASP A CA 1
ATOM 1606 C C . ASP A 1 214 ? -20.430 4.372 22.481 1.00 94.69 214 ASP A C 1
ATOM 1608 O O . ASP A 1 214 ? -19.391 4.788 23.006 1.00 94.69 214 ASP A O 1
ATOM 1612 N N . LEU A 1 215 ? -20.763 4.745 21.236 1.00 94.44 215 LEU A N 1
ATOM 1613 C CA . LEU A 1 215 ? -19.932 5.651 20.436 1.00 94.44 215 LEU A CA 1
ATOM 1614 C C . LEU A 1 215 ? -20.149 7.122 20.807 1.00 94.44 215 LEU A C 1
ATOM 1616 O O . LEU A 1 215 ? -21.178 7.729 20.478 1.00 94.44 215 LEU A O 1
ATOM 1620 N N . LYS A 1 216 ? -19.102 7.720 21.377 1.00 93.25 216 LYS A N 1
ATOM 1621 C CA . LYS A 1 216 ? -18.978 9.156 21.676 1.00 93.25 216 LYS A CA 1
ATOM 1622 C C . LYS A 1 216 ? -18.442 9.950 20.465 1.00 93.25 216 LYS A C 1
ATOM 1624 O O . LYS A 1 216 ? -18.206 9.389 19.394 1.00 93.25 216 LYS A O 1
ATOM 1629 N N . ASP A 1 217 ? -18.303 11.268 20.606 1.00 93.75 217 ASP A N 1
ATOM 1630 C CA . ASP A 1 217 ? -17.676 12.133 19.593 1.00 93.75 217 ASP A CA 1
ATOM 1631 C C . ASP A 1 217 ? -16.164 11.854 19.472 1.00 93.75 217 ASP A C 1
ATOM 1633 O O . ASP A 1 217 ? -15.536 11.391 20.424 1.00 93.75 217 ASP A O 1
ATOM 1637 N N . ALA A 1 218 ? -15.554 12.164 18.321 1.00 94.69 218 ALA A N 1
ATOM 1638 C CA . ALA A 1 218 ? -14.120 11.964 18.096 1.00 94.69 218 ALA A CA 1
ATOM 1639 C C . ALA A 1 218 ? -13.247 12.660 19.160 1.00 94.69 218 ALA A C 1
ATOM 1641 O O . ALA A 1 218 ? -12.239 12.101 19.591 1.00 94.69 218 ALA A O 1
ATOM 1642 N N . SER A 1 219 ? -13.661 13.835 19.647 1.00 94.94 219 SER A N 1
ATOM 1643 C CA . SER A 1 219 ? -12.961 14.578 20.706 1.00 94.94 219 SER A CA 1
ATOM 1644 C C . SER A 1 219 ? -12.974 13.884 22.076 1.00 94.94 219 SER A C 1
ATOM 1646 O O . SER A 1 219 ? -12.149 14.206 22.935 1.00 94.94 219 SER A O 1
ATOM 1648 N N . SER A 1 220 ? -13.873 12.917 22.291 1.00 93.88 220 SER A N 1
ATOM 1649 C CA . SER A 1 220 ? -13.959 12.132 23.527 1.00 93.88 220 SER A CA 1
ATOM 1650 C C . SER A 1 220 ? -12.916 11.014 23.611 1.00 93.88 220 SER A C 1
ATOM 1652 O O . SER A 1 220 ? -12.708 10.476 24.695 1.00 93.88 220 SER A O 1
ATOM 1654 N N . TYR A 1 221 ? -12.245 10.671 22.507 1.00 94.50 221 TYR A N 1
ATOM 1655 C CA . TYR A 1 221 ? -11.225 9.622 22.480 1.00 94.50 221 TYR A CA 1
ATOM 1656 C C . TYR A 1 221 ? -9.817 10.211 22.577 1.00 94.50 221 TYR A C 1
ATOM 1658 O O . TYR A 1 221 ? -9.430 11.087 21.800 1.00 94.50 221 TYR A O 1
ATOM 1666 N N . ALA A 1 222 ? -9.020 9.701 23.515 1.00 92.81 222 ALA A N 1
ATOM 1667 C CA . ALA A 1 222 ? -7.704 10.219 23.865 1.00 92.81 222 ALA A CA 1
ATOM 1668 C C . ALA A 1 222 ? -6.714 10.198 22.697 1.00 92.81 222 ALA A C 1
ATOM 1670 O O . ALA A 1 222 ? -5.923 11.131 22.564 1.00 92.81 222 ALA A O 1
ATOM 1671 N N . LEU A 1 223 ? -6.776 9.171 21.845 1.00 93.00 223 LEU A N 1
ATOM 1672 C CA . LEU A 1 223 ? -5.926 9.062 20.658 1.00 93.00 223 LEU A CA 1
ATOM 1673 C C . LEU A 1 223 ? -6.341 10.067 19.576 1.00 93.00 223 LEU A C 1
ATOM 1675 O O . LEU A 1 223 ? -5.496 10.793 19.059 1.00 93.00 223 LEU A O 1
ATOM 1679 N N . LEU A 1 224 ? -7.641 10.179 19.285 1.00 95.25 224 LEU A N 1
ATOM 1680 C CA . LEU A 1 224 ? -8.144 11.047 18.214 1.00 95.25 224 LEU A CA 1
ATOM 1681 C C . LEU A 1 224 ? -8.068 12.539 18.564 1.00 95.25 224 LEU A C 1
ATOM 1683 O O . LEU A 1 224 ? -7.882 13.369 17.677 1.00 95.25 224 LEU A O 1
ATOM 1687 N N . ARG A 1 225 ? -8.178 12.901 19.850 1.00 94.62 225 ARG A N 1
ATOM 1688 C CA . ARG A 1 225 ? -8.137 14.306 20.288 1.00 94.62 225 ARG A CA 1
ATOM 1689 C C . ARG A 1 225 ? -6.751 14.953 20.225 1.00 94.62 225 ARG A C 1
ATOM 1691 O O . ARG A 1 225 ? -6.673 16.176 20.309 1.00 94.62 225 ARG A O 1
ATOM 1698 N N . LYS A 1 226 ? -5.669 14.171 20.073 1.00 92.06 226 LYS A N 1
ATOM 1699 C CA . LYS A 1 226 ? -4.272 14.659 20.131 1.00 92.06 226 LYS A CA 1
ATOM 1700 C C . LYS A 1 226 ? -3.997 15.814 19.166 1.00 92.06 226 LYS A C 1
ATOM 1702 O O . LYS A 1 226 ? -3.390 16.801 19.566 1.00 92.06 226 LYS A O 1
ATOM 1707 N N . SER A 1 227 ? -4.461 15.706 17.922 1.00 94.31 227 SER A N 1
ATOM 1708 C CA . SER A 1 227 ? -4.234 16.707 16.869 1.00 94.31 227 SER A CA 1
ATOM 1709 C C . SER A 1 227 ? -5.308 17.797 16.802 1.00 94.31 227 SER A C 1
ATOM 1711 O O . SER A 1 227 ? -5.180 18.750 16.032 1.00 94.31 227 SER A O 1
ATOM 1713 N N . GLY A 1 228 ? -6.425 17.627 17.520 1.00 94.81 228 GLY A N 1
ATOM 1714 C CA . GLY A 1 228 ? -7.613 18.477 17.388 1.00 94.81 228 GLY A CA 1
ATOM 1715 C C . GLY A 1 228 ? -8.247 18.482 15.988 1.00 94.81 228 GLY A C 1
ATOM 1716 O O . GLY A 1 228 ? -9.052 19.364 15.692 1.00 94.81 228 GLY A O 1
ATOM 1717 N N . THR A 1 229 ? -7.884 17.539 15.111 1.00 95.38 229 THR A N 1
ATOM 1718 C CA . THR A 1 229 ? -8.343 17.495 13.715 1.00 95.38 229 THR A CA 1
ATOM 1719 C C . THR A 1 229 ? -9.355 16.372 13.525 1.00 95.38 229 THR A C 1
ATOM 1721 O O . THR A 1 229 ? -9.005 15.195 13.489 1.00 95.38 229 THR A O 1
ATOM 1724 N N . TYR A 1 230 ? -10.627 16.747 13.375 1.00 95.12 230 TYR A N 1
ATOM 1725 C CA . TYR A 1 230 ? -11.745 15.797 13.292 1.00 95.12 230 TYR A CA 1
ATOM 1726 C C . TYR A 1 230 ? -12.498 15.829 11.970 1.00 95.12 230 TYR A C 1
ATOM 1728 O O . TYR A 1 230 ? -13.237 14.892 11.697 1.00 95.12 230 TYR A O 1
ATOM 1736 N N . ALA A 1 231 ? -12.298 16.859 11.143 1.00 92.75 231 ALA A N 1
ATOM 1737 C CA . ALA A 1 231 ? -12.950 17.047 9.841 1.00 92.75 231 ALA A CA 1
ATOM 1738 C C . ALA A 1 231 ? -11.942 16.875 8.688 1.00 92.75 231 ALA A C 1
ATOM 1740 O O . ALA A 1 231 ? -10.741 17.079 8.914 1.00 92.75 231 ALA A O 1
ATOM 1741 N N . PRO A 1 232 ? -12.390 16.419 7.500 1.00 91.81 232 PRO A N 1
ATOM 1742 C CA . PRO A 1 232 ? -11.487 16.202 6.384 1.00 91.81 232 PRO A CA 1
ATOM 1743 C C . PRO A 1 232 ? -10.909 17.546 5.928 1.00 91.81 232 PRO A C 1
ATOM 1745 O O . PRO A 1 232 ? -11.462 18.601 6.263 1.00 91.81 232 PRO A O 1
ATOM 1748 N N . PRO A 1 233 ? -9.783 17.548 5.196 1.00 90.31 233 PRO A N 1
ATOM 1749 C CA . PRO A 1 233 ? -9.132 18.795 4.825 1.00 90.31 233 PRO A CA 1
ATOM 1750 C C . PRO A 1 233 ? -10.057 19.713 4.024 1.00 90.31 233 PRO A C 1
ATOM 1752 O O . PRO A 1 233 ? -10.612 19.319 3.002 1.00 90.31 233 PRO A O 1
ATOM 1755 N N . SER A 1 234 ? -10.189 20.964 4.464 1.00 86.50 234 SER A N 1
ATOM 1756 C CA . SER A 1 234 ? -11.126 21.941 3.886 1.00 86.50 234 SER A CA 1
ATOM 1757 C C . SER A 1 234 ? -10.821 22.312 2.432 1.00 86.50 234 SER A C 1
ATOM 1759 O O . SER A 1 234 ? -11.718 22.732 1.703 1.00 86.50 234 SER A O 1
ATOM 1761 N N . TYR A 1 235 ? -9.570 22.140 1.994 1.00 84.25 235 TYR A N 1
ATOM 1762 C CA . TYR A 1 235 ? -9.157 22.335 0.603 1.00 84.25 235 TYR A CA 1
ATOM 1763 C C . TYR A 1 235 ? -9.655 21.223 -0.339 1.00 84.25 235 TYR A C 1
ATOM 1765 O O . TYR A 1 235 ? -9.523 21.356 -1.555 1.00 84.25 235 TYR A O 1
ATOM 1773 N N . LEU A 1 236 ? -10.245 20.145 0.195 1.00 85.19 236 LEU A N 1
ATOM 1774 C CA . LEU A 1 236 ? -10.942 19.110 -0.564 1.00 85.19 236 LEU A CA 1
ATOM 1775 C C . LEU A 1 236 ? -12.458 19.272 -0.407 1.00 85.19 236 LEU A C 1
ATOM 1777 O O . LEU A 1 236 ? -13.057 18.644 0.463 1.00 85.19 236 LEU A O 1
ATOM 1781 N N . PRO A 1 237 ? -13.121 20.071 -1.262 1.00 79.06 237 PRO A N 1
ATOM 1782 C CA . PRO A 1 237 ? -14.553 20.341 -1.124 1.00 79.06 237 PRO A CA 1
ATOM 1783 C C . PRO A 1 237 ? -15.435 19.102 -1.337 1.00 79.06 237 PRO A C 1
ATOM 1785 O O . PRO A 1 237 ? -16.597 19.108 -0.949 1.00 79.06 237 PRO A O 1
ATOM 1788 N N . THR A 1 238 ? -14.902 18.055 -1.971 1.00 83.94 238 THR A N 1
ATOM 1789 C CA . THR A 1 238 ? -15.590 16.776 -2.192 1.00 83.94 238 THR A CA 1
ATOM 1790 C C . THR A 1 238 ? -15.320 15.751 -1.093 1.00 83.94 238 THR A C 1
ATOM 1792 O O . THR A 1 238 ? -15.845 14.645 -1.177 1.00 83.94 238 THR A O 1
ATOM 1795 N N . ALA A 1 239 ? -14.468 16.059 -0.110 1.00 87.44 239 ALA A N 1
ATOM 1796 C CA . ALA A 1 239 ? -14.188 15.138 0.980 1.00 87.44 239 ALA A CA 1
ATOM 1797 C C . ALA A 1 239 ? -15.354 15.143 1.977 1.00 87.44 239 ALA A C 1
ATOM 1799 O O . ALA A 1 239 ? -15.628 16.148 2.631 1.00 87.44 239 ALA A O 1
ATOM 1800 N N . ASP A 1 240 ? -16.024 14.000 2.085 1.00 92.75 240 ASP A N 1
ATOM 1801 C CA . ASP A 1 240 ? -17.151 13.776 2.983 1.00 92.75 240 ASP A CA 1
ATOM 1802 C C . ASP A 1 240 ? -16.976 12.415 3.664 1.00 92.75 240 ASP A C 1
ATOM 1804 O O . ASP A 1 240 ? -17.122 11.365 3.035 1.00 92.75 240 ASP A O 1
ATOM 1808 N N . ASP A 1 241 ? -16.647 12.441 4.957 1.00 94.62 241 ASP A N 1
ATOM 1809 C CA . ASP A 1 241 ? -16.434 11.224 5.740 1.00 94.62 241 ASP A CA 1
ATOM 1810 C C . ASP A 1 241 ? -17.724 10.391 5.855 1.00 94.62 241 ASP A C 1
ATOM 1812 O O . ASP A 1 241 ? -17.643 9.168 5.945 1.00 94.62 241 ASP A O 1
ATOM 1816 N N . ALA A 1 242 ? -18.916 11.005 5.839 1.00 94.00 242 ALA A N 1
ATOM 1817 C CA . ALA A 1 242 ? -20.180 10.273 5.947 1.00 94.00 242 ALA A CA 1
ATOM 1818 C C . ALA A 1 242 ? -20.488 9.500 4.659 1.00 94.00 242 ALA A C 1
ATOM 1820 O O . ALA A 1 242 ? -20.821 8.314 4.722 1.00 94.00 242 ALA A O 1
ATOM 1821 N N . ALA A 1 243 ? -20.311 10.142 3.501 1.00 94.75 243 ALA A N 1
ATOM 1822 C CA . ALA A 1 243 ? -20.437 9.475 2.205 1.00 94.75 243 ALA A CA 1
ATOM 1823 C C . ALA A 1 243 ? -19.373 8.376 2.041 1.00 94.75 243 ALA A C 1
ATOM 1825 O O . ALA A 1 243 ? -19.692 7.240 1.688 1.00 94.75 243 ALA A O 1
ATOM 1826 N N . ALA A 1 244 ? -18.118 8.671 2.397 1.00 95.06 244 ALA A N 1
ATOM 1827 C CA . ALA A 1 244 ? -17.038 7.691 2.339 1.00 95.06 244 ALA A CA 1
ATOM 1828 C C . ALA A 1 244 ? -17.271 6.498 3.286 1.00 95.06 244 ALA A C 1
ATOM 1830 O O . ALA A 1 244 ? -16.942 5.361 2.942 1.00 95.06 244 ALA A O 1
ATOM 1831 N N . ALA A 1 245 ? -17.895 6.718 4.448 1.00 96.62 245 ALA A N 1
ATOM 1832 C CA . ALA A 1 245 ? -18.286 5.650 5.362 1.00 96.62 245 ALA A CA 1
ATOM 1833 C C . ALA A 1 245 ? -19.408 4.757 4.794 1.00 96.62 245 ALA A C 1
ATOM 1835 O O . ALA A 1 245 ? -19.390 3.541 5.010 1.00 96.62 245 ALA A O 1
ATOM 1836 N N . GLU A 1 246 ? -20.373 5.310 4.054 1.00 96.81 246 GLU A N 1
ATOM 1837 C CA . GLU A 1 246 ? -21.399 4.519 3.356 1.00 96.81 246 GLU A CA 1
ATOM 1838 C C . GLU A 1 246 ? -20.804 3.663 2.232 1.00 96.81 246 GLU A C 1
ATOM 1840 O O . GLU A 1 246 ? -21.121 2.468 2.132 1.00 96.81 246 GLU A O 1
ATOM 1845 N N . ASP A 1 247 ? -19.894 4.235 1.443 1.00 96.12 247 ASP A N 1
ATOM 1846 C CA . ASP A 1 247 ? -19.160 3.519 0.398 1.00 96.12 247 ASP A CA 1
ATOM 1847 C C . ASP A 1 247 ? -18.301 2.402 0.997 1.00 96.12 247 ASP A C 1
ATOM 1849 O O . ASP A 1 247 ? -18.363 1.254 0.550 1.00 96.12 247 ASP A O 1
ATOM 1853 N N . PHE A 1 248 ? -17.581 2.693 2.083 1.00 97.50 248 PHE A N 1
ATOM 1854 C CA . PHE A 1 248 ? -16.803 1.715 2.839 1.00 97.50 248 PHE A CA 1
ATOM 1855 C C . PHE A 1 248 ? -17.667 0.546 3.329 1.00 97.50 248 PHE A C 1
ATOM 1857 O O . PHE A 1 248 ? -17.339 -0.621 3.101 1.00 97.50 248 PHE A O 1
ATOM 1864 N N . ARG A 1 249 ? -18.821 0.823 3.952 1.00 96.88 249 ARG A N 1
ATOM 1865 C CA . ARG A 1 249 ? -19.742 -0.229 4.422 1.00 96.88 249 ARG A CA 1
ATOM 1866 C C . ARG A 1 249 ? -20.324 -1.040 3.266 1.00 96.88 249 ARG A C 1
ATOM 1868 O O . ARG A 1 249 ? -20.591 -2.232 3.435 1.00 96.88 249 ARG A O 1
ATOM 1875 N N . SER A 1 250 ? -20.542 -0.421 2.111 1.00 97.56 250 SER A N 1
ATOM 1876 C CA . SER A 1 250 ? -21.003 -1.107 0.902 1.00 97.56 250 SER A CA 1
ATOM 1877 C C . SER A 1 250 ? -19.914 -2.015 0.327 1.00 97.56 250 SER A C 1
ATOM 1879 O O . SER A 1 250 ? -20.196 -3.170 -0.001 1.00 97.56 250 SER A O 1
ATOM 1881 N N . ALA A 1 251 ? -18.665 -1.547 0.306 1.00 98.12 251 ALA A N 1
ATOM 1882 C CA . ALA A 1 251 ? -17.506 -2.318 -0.124 1.00 98.12 251 ALA A CA 1
ATOM 1883 C C . ALA A 1 251 ? -17.245 -3.527 0.793 1.00 98.12 251 ALA A C 1
ATOM 1885 O O . ALA A 1 251 ? -17.097 -4.643 0.295 1.00 98.12 251 ALA A O 1
ATOM 1886 N N . LEU A 1 252 ? -17.315 -3.351 2.122 1.00 98.38 252 LEU A N 1
ATOM 1887 C CA . LEU A 1 252 ? -17.235 -4.451 3.095 1.00 98.38 252 LEU A CA 1
ATOM 1888 C C . LEU A 1 252 ? -18.282 -5.540 2.815 1.00 98.38 252 LEU A C 1
ATOM 1890 O O . LEU A 1 252 ? -17.954 -6.725 2.751 1.00 98.38 252 LEU A O 1
ATOM 1894 N N . LYS A 1 253 ? -19.543 -5.148 2.590 1.00 98.12 253 LYS A N 1
ATOM 1895 C CA . LYS A 1 253 ? -20.622 -6.098 2.272 1.00 98.12 253 LYS A CA 1
ATOM 1896 C C . LYS A 1 253 ? -20.359 -6.850 0.969 1.00 98.12 253 LYS A C 1
ATOM 1898 O O . LYS A 1 253 ? -20.656 -8.044 0.904 1.00 98.12 253 LYS A O 1
ATOM 1903 N N . ALA A 1 254 ? -19.830 -6.166 -0.044 1.00 97.88 254 ALA A N 1
ATOM 1904 C CA . ALA A 1 254 ? -19.517 -6.754 -1.342 1.00 97.88 254 ALA A CA 1
ATOM 1905 C C . ALA A 1 254 ? -18.409 -7.814 -1.245 1.00 97.88 254 ALA A C 1
ATOM 1907 O O . ALA A 1 254 ? -18.537 -8.864 -1.869 1.00 97.88 254 ALA A O 1
ATOM 1908 N N . ILE A 1 255 ? -17.397 -7.605 -0.394 1.00 98.25 255 ILE A N 1
ATOM 1909 C CA . ILE A 1 255 ? -16.353 -8.610 -0.110 1.00 98.25 255 ILE A CA 1
ATOM 1910 C C . ILE A 1 255 ? -16.765 -9.647 0.951 1.00 98.25 255 ILE A C 1
ATOM 1912 O O . ILE A 1 255 ? -15.938 -10.387 1.471 1.00 98.25 255 ILE A O 1
ATOM 1916 N N . GLY A 1 256 ? -18.054 -9.716 1.298 1.00 97.25 256 GLY A N 1
ATOM 1917 C CA . GLY A 1 256 ? -18.604 -10.749 2.179 1.00 97.25 256 GLY A CA 1
ATOM 1918 C C . GLY A 1 256 ? -18.606 -10.419 3.675 1.00 97.25 256 GLY A C 1
ATOM 1919 O O . GLY A 1 256 ? -19.109 -11.222 4.464 1.00 97.25 256 GLY A O 1
ATOM 1920 N N . ILE A 1 257 ? -18.142 -9.237 4.090 1.00 98.19 257 ILE A N 1
ATOM 1921 C CA . ILE A 1 257 ? -18.185 -8.783 5.487 1.00 98.19 257 ILE A CA 1
ATOM 1922 C C . ILE A 1 257 ? -19.563 -8.171 5.774 1.00 98.19 257 ILE A C 1
ATOM 1924 O O . ILE A 1 257 ? -19.832 -7.000 5.512 1.00 98.19 257 ILE A O 1
ATOM 1928 N N . LYS A 1 258 ? -20.475 -8.992 6.304 1.00 96.69 258 LYS A N 1
ATOM 1929 C CA . LYS A 1 258 ? -21.872 -8.622 6.591 1.00 96.69 258 LYS A CA 1
ATOM 1930 C C . LYS A 1 258 ? -22.391 -9.281 7.869 1.00 96.69 258 LYS A C 1
ATOM 1932 O O . LYS A 1 258 ? -21.822 -10.254 8.360 1.00 96.69 258 LYS A O 1
ATOM 1937 N N . GLY A 1 259 ? -23.509 -8.781 8.398 1.00 95.69 259 GLY A N 1
ATOM 1938 C CA . GLY A 1 259 ? -24.197 -9.398 9.537 1.00 95.69 259 GLY A CA 1
ATOM 1939 C C . GLY A 1 259 ? -23.320 -9.455 10.791 1.00 95.69 259 GLY A C 1
ATOM 1940 O O . GLY A 1 259 ? -22.834 -8.423 11.244 1.00 95.69 259 GLY A O 1
ATOM 1941 N N . ALA A 1 260 ? -23.124 -10.652 11.353 1.00 95.25 260 ALA A N 1
ATOM 1942 C CA . ALA A 1 260 ? -22.314 -10.844 12.559 1.00 95.25 260 ALA A CA 1
ATOM 1943 C C . ALA A 1 260 ? -20.843 -10.442 12.363 1.00 95.25 260 ALA A C 1
ATOM 1945 O O . ALA A 1 260 ? -20.287 -9.790 13.237 1.00 95.25 260 ALA A O 1
ATOM 1946 N N . ALA A 1 261 ? -20.254 -10.739 11.200 1.00 96.81 261 ALA A N 1
ATOM 1947 C CA . ALA A 1 261 ? -18.864 -10.390 10.903 1.00 96.81 261 ALA A CA 1
ATOM 1948 C C . ALA A 1 261 ? -18.654 -8.868 10.840 1.00 96.81 261 ALA A C 1
ATOM 1950 O O . ALA A 1 261 ? -17.678 -8.348 11.367 1.00 96.81 261 ALA A O 1
ATOM 1951 N N . GLN A 1 262 ? -19.610 -8.140 10.250 1.00 96.31 262 GLN A N 1
ATOM 1952 C CA . GLN A 1 262 ? -19.574 -6.676 10.235 1.00 96.31 262 GLN A CA 1
ATOM 1953 C C . GLN A 1 262 ? -19.715 -6.097 11.648 1.00 96.31 262 GLN A C 1
ATOM 1955 O O . GLN A 1 262 ? -18.976 -5.185 11.997 1.00 96.31 262 GLN A O 1
ATOM 1960 N N . ARG A 1 263 ? -20.628 -6.630 12.473 1.00 95.81 263 ARG A N 1
ATOM 1961 C CA . ARG A 1 263 ? -20.765 -6.190 13.871 1.00 95.81 263 ARG A CA 1
ATOM 1962 C C . ARG A 1 263 ? -19.489 -6.440 14.672 1.00 95.81 263 ARG A C 1
ATOM 1964 O O . ARG A 1 263 ? -19.031 -5.524 15.334 1.00 95.81 263 ARG A O 1
ATOM 1971 N N . GLY A 1 264 ? -18.893 -7.627 14.546 1.00 97.31 264 GLY A N 1
ATOM 1972 C CA . GLY A 1 264 ? -17.629 -7.967 15.202 1.00 97.31 264 GLY A CA 1
ATOM 1973 C C . GLY A 1 264 ? -16.488 -7.026 14.812 1.00 97.31 264 GLY A C 1
ATOM 1974 O O . GLY A 1 264 ? -15.802 -6.509 15.687 1.00 97.31 264 GLY A O 1
ATOM 1975 N N . LEU A 1 265 ? -16.342 -6.717 13.518 1.00 98.06 265 LEU A N 1
ATOM 1976 C CA . LEU A 1 265 ? -15.356 -5.744 13.035 1.00 98.06 265 LEU A CA 1
ATOM 1977 C C . LEU A 1 265 ? -15.549 -4.359 13.671 1.00 98.06 265 LEU A C 1
ATOM 1979 O O . LEU A 1 265 ? -14.581 -3.745 14.114 1.00 98.06 265 LEU A O 1
ATOM 1983 N N . LEU A 1 266 ? -16.789 -3.868 13.739 1.00 97.25 266 LEU A N 1
ATOM 1984 C CA . LEU A 1 266 ? -17.093 -2.558 14.326 1.00 97.25 266 LEU A CA 1
ATOM 1985 C C . LEU A 1 266 ? -16.887 -2.552 15.848 1.00 97.25 266 LEU A C 1
ATOM 1987 O O . LEU A 1 266 ? -16.359 -1.575 16.375 1.00 97.25 266 LEU A O 1
ATOM 1991 N N . SER A 1 267 ? -17.231 -3.646 16.536 1.00 97.62 267 SER A N 1
ATOM 1992 C CA . SER A 1 267 ? -16.942 -3.844 17.962 1.00 97.62 267 SER A CA 1
ATOM 1993 C C . SER A 1 267 ? -15.444 -3.817 18.250 1.00 97.62 267 SER A C 1
ATOM 1995 O O . SER A 1 267 ? -15.032 -3.153 19.197 1.00 97.62 267 SER A O 1
ATOM 1997 N N . VAL A 1 268 ? -14.615 -4.444 17.404 1.00 98.19 268 VAL A N 1
ATOM 1998 C CA . VAL A 1 268 ? -13.152 -4.371 17.542 1.00 98.19 268 VAL A CA 1
ATOM 1999 C C . VAL A 1 268 ? -12.657 -2.936 17.382 1.00 98.19 268 VAL A C 1
ATOM 2001 O O . VAL A 1 268 ? -11.920 -2.454 18.235 1.00 98.19 268 VAL A O 1
ATOM 2004 N N . LEU A 1 269 ? -13.088 -2.216 16.342 1.00 98.00 269 LEU A N 1
ATOM 2005 C CA . LEU A 1 269 ? -12.675 -0.822 16.134 1.00 98.00 269 LEU A CA 1
ATOM 2006 C C . LEU A 1 269 ? -13.089 0.099 17.295 1.00 98.00 269 LEU A C 1
ATOM 2008 O O . LEU A 1 269 ? -12.286 0.919 17.741 1.00 98.00 269 LEU A O 1
ATOM 2012 N N . ALA A 1 270 ? -14.313 -0.054 17.809 1.00 97.50 270 ALA A N 1
ATOM 2013 C CA . ALA A 1 270 ? -14.794 0.689 18.973 1.00 97.50 270 ALA A CA 1
ATOM 2014 C C . ALA A 1 270 ? -13.996 0.339 20.242 1.00 97.50 270 ALA A C 1
ATOM 2016 O O . ALA A 1 270 ? -13.572 1.235 20.973 1.00 97.50 270 ALA A O 1
ATOM 2017 N N . GLY A 1 271 ? -13.720 -0.951 20.460 1.00 97.06 271 GLY A N 1
ATOM 2018 C CA . GLY A 1 271 ? -12.889 -1.429 21.564 1.00 97.06 271 GLY A CA 1
ATOM 2019 C C . GLY A 1 271 ? -11.474 -0.851 21.512 1.00 97.06 271 GLY A C 1
ATOM 2020 O O . GLY A 1 271 ? -10.962 -0.394 22.526 1.00 97.06 271 GLY A O 1
ATOM 2021 N N . LEU A 1 272 ? -10.859 -0.761 20.330 1.00 97.38 272 LEU A N 1
ATOM 2022 C CA . LEU A 1 272 ? -9.536 -0.148 20.169 1.00 97.38 272 LEU A CA 1
ATOM 2023 C C . LEU A 1 272 ? -9.526 1.353 20.498 1.00 97.38 272 LEU A C 1
ATOM 2025 O O . LEU A 1 272 ? -8.583 1.830 21.129 1.00 97.38 272 LEU A O 1
ATOM 2029 N N . LEU A 1 273 ? -10.573 2.097 20.119 1.00 95.94 273 LEU A N 1
ATOM 2030 C CA . LEU A 1 273 ? -10.712 3.512 20.487 1.00 95.94 273 LEU A CA 1
ATOM 2031 C C . LEU A 1 273 ? -10.815 3.704 22.000 1.00 95.94 273 LEU A C 1
ATOM 2033 O O . LEU A 1 273 ? -10.146 4.577 22.556 1.00 95.94 273 LEU A O 1
ATOM 2037 N N . LYS A 1 274 ? -11.633 2.880 22.662 1.00 95.44 274 LYS A N 1
ATOM 2038 C CA . LYS A 1 274 ? -11.838 2.939 24.113 1.00 95.44 274 LYS A CA 1
ATOM 2039 C C . LYS A 1 274 ? -10.596 2.478 24.880 1.00 95.44 274 LYS A C 1
ATOM 2041 O O . LYS A 1 274 ? -10.183 3.159 25.814 1.00 95.44 274 LYS A O 1
ATOM 2046 N N . LEU A 1 275 ? -9.907 1.432 24.419 1.00 94.69 275 LEU A N 1
ATOM 2047 C CA . LEU A 1 275 ? -8.631 0.995 24.998 1.00 94.69 275 LEU A CA 1
ATOM 2048 C C . LEU A 1 275 ? -7.549 2.079 24.877 1.00 94.69 275 LEU A C 1
ATOM 2050 O O . LEU A 1 275 ? -6.715 2.236 25.769 1.00 94.69 275 LEU A O 1
ATOM 2054 N N . GLY A 1 276 ? -7.604 2.892 23.819 1.00 92.19 276 GLY A N 1
ATOM 2055 C CA . GLY A 1 276 ? -6.758 4.071 23.655 1.00 92.19 276 GLY A CA 1
ATOM 2056 C C . GLY A 1 276 ? -6.924 5.132 24.751 1.00 92.19 276 GLY A C 1
ATOM 2057 O O . GLY A 1 276 ? -5.964 5.843 25.044 1.00 92.19 276 GLY A O 1
ATOM 2058 N N . ASN A 1 277 ? -8.095 5.226 25.396 1.00 90.50 277 ASN A N 1
ATOM 2059 C CA . ASN A 1 277 ? -8.296 6.103 26.560 1.00 90.50 277 ASN A CA 1
ATOM 2060 C C . ASN A 1 277 ? -7.528 5.610 27.783 1.00 90.50 277 ASN A C 1
ATOM 2062 O O . ASN A 1 277 ? -7.087 6.414 28.596 1.00 90.50 277 ASN A O 1
ATOM 2066 N N . ALA A 1 278 ? -7.329 4.299 27.869 1.00 85.50 278 ALA A N 1
ATOM 2067 C CA . ALA A 1 278 ? -6.642 3.654 28.966 1.00 85.50 278 ALA A CA 1
ATOM 2068 C C . ALA A 1 278 ? -5.112 3.641 28.756 1.00 85.50 278 ALA A C 1
ATOM 2070 O O . ALA A 1 278 ? -4.360 3.633 29.730 1.00 85.50 278 ALA A O 1
ATOM 2071 N N . ALA A 1 279 ? -4.631 3.660 27.510 1.00 80.94 279 ALA A N 1
ATOM 2072 C CA . ALA A 1 279 ? -3.220 3.481 27.146 1.00 80.94 279 ALA A CA 1
ATOM 2073 C C . ALA A 1 279 ? -2.255 4.602 27.605 1.00 80.94 279 ALA A C 1
ATOM 2075 O O . ALA A 1 279 ? -1.050 4.487 27.416 1.00 80.94 279 ALA A O 1
ATOM 2076 N N . GLY A 1 280 ? -2.740 5.686 28.220 1.00 75.81 280 GLY A N 1
ATOM 2077 C CA . GLY A 1 280 ? -1.886 6.756 28.743 1.00 75.81 280 GLY A CA 1
ATOM 2078 C C . GLY A 1 280 ? -1.280 6.452 30.122 1.00 75.81 280 GLY A C 1
ATOM 2079 O O . GLY A 1 280 ? -1.903 5.819 30.968 1.00 75.81 280 GLY A O 1
ATOM 2080 N N . PHE A 1 281 ? -0.083 6.982 30.399 1.00 69.69 281 PHE A N 1
ATOM 2081 C CA . PHE A 1 281 ? 0.556 6.893 31.727 1.00 69.69 281 PHE A CA 1
ATOM 2082 C C . PHE A 1 281 ? -0.124 7.736 32.818 1.00 69.69 281 PHE A C 1
ATOM 2084 O O . PHE A 1 281 ? 0.122 7.514 33.999 1.00 69.69 281 PHE A O 1
ATOM 2091 N N . LEU A 1 282 ? -0.931 8.726 32.430 1.00 75.56 282 LEU A N 1
ATOM 2092 C CA . LEU A 1 282 ? -1.573 9.696 33.328 1.00 75.56 282 LEU A CA 1
ATOM 2093 C C . LEU A 1 282 ? -3.094 9.490 33.401 1.00 75.56 282 LEU A C 1
ATOM 2095 O O . LEU A 1 282 ? -3.832 10.460 33.543 1.00 75.56 282 LEU A O 1
ATOM 2099 N N . VAL A 1 283 ? -3.558 8.255 33.209 1.00 81.44 283 VAL A N 1
ATOM 2100 C CA . VAL A 1 283 ? -4.983 7.909 33.292 1.00 81.44 283 VAL A CA 1
ATOM 2101 C C . VAL A 1 283 ? -5.317 7.598 34.746 1.00 81.44 283 VAL A C 1
ATOM 2103 O O . VAL A 1 283 ? -4.613 6.809 35.382 1.00 81.44 283 VAL A O 1
ATOM 2106 N N . ASP A 1 284 ? -6.361 8.237 35.269 1.00 86.50 284 ASP A N 1
ATOM 2107 C CA . ASP A 1 284 ? -6.833 7.991 36.628 1.00 86.50 284 ASP A CA 1
ATOM 2108 C C . ASP A 1 284 ? -7.421 6.576 36.744 1.00 86.50 284 ASP A C 1
ATOM 2110 O O . ASP A 1 284 ? -7.882 5.988 35.766 1.00 86.50 284 ASP A O 1
ATOM 2114 N N . GLN A 1 285 ? -7.384 5.999 37.947 1.00 86.69 285 GLN A N 1
ATOM 2115 C CA . GLN A 1 285 ? -7.787 4.604 38.149 1.00 86.69 285 GLN A CA 1
ATOM 2116 C C . GLN A 1 285 ? -9.262 4.351 37.781 1.00 86.69 285 GLN A C 1
ATOM 2118 O O . GLN A 1 285 ? -9.563 3.319 37.196 1.00 86.69 285 GLN A O 1
ATOM 2123 N N . GLU A 1 286 ? -10.155 5.298 38.075 1.00 88.75 286 GLU A N 1
ATOM 2124 C CA . GLU A 1 286 ? -11.584 5.205 37.739 1.00 88.75 286 GLU A CA 1
ATOM 2125 C C . GLU A 1 286 ? -11.805 5.183 36.216 1.00 88.75 286 GLU A C 1
ATOM 2127 O O . GLU A 1 286 ? -12.482 4.296 35.701 1.00 88.75 286 GLU A O 1
ATOM 2132 N N . ASP A 1 287 ? -11.138 6.082 35.482 1.00 87.06 287 ASP A N 1
ATOM 2133 C CA . ASP A 1 287 ? -11.187 6.129 34.013 1.00 87.06 287 ASP A CA 1
ATOM 2134 C C . ASP A 1 287 ? -10.606 4.852 33.377 1.00 87.06 287 ASP A C 1
ATOM 2136 O O . ASP A 1 287 ? -11.051 4.399 32.319 1.00 87.06 287 ASP A O 1
ATOM 2140 N N . LEU A 1 288 ? -9.576 4.277 34.007 1.00 89.06 288 LEU A N 1
ATOM 2141 C CA . LEU A 1 288 ? -8.959 3.025 33.583 1.00 89.06 288 LEU A CA 1
ATOM 2142 C C . LEU A 1 288 ? -9.914 1.835 33.768 1.00 89.06 288 LEU A C 1
ATOM 2144 O O . LEU A 1 288 ? -10.018 1.005 32.866 1.00 89.06 288 LEU A O 1
ATOM 2148 N N . GLU A 1 289 ? -10.593 1.755 34.911 1.00 91.94 289 GLU A N 1
ATOM 2149 C CA . GLU A 1 289 ? -11.595 0.726 35.211 1.00 91.94 289 GLU A CA 1
ATOM 2150 C C . GLU A 1 289 ? -12.774 0.806 34.228 1.00 91.94 289 GLU A C 1
ATOM 2152 O O . GLU A 1 289 ? -13.050 -0.190 33.556 1.00 91.94 289 GLU A O 1
ATOM 2157 N N . GLU A 1 290 ? -13.362 1.994 34.018 1.00 91.94 290 GLU A N 1
ATOM 2158 C CA . GLU A 1 290 ? -14.449 2.206 33.040 1.00 91.94 290 GLU A CA 1
ATOM 2159 C C . GLU A 1 290 ? -14.025 1.777 31.625 1.00 91.94 290 GLU A C 1
ATOM 2161 O O . GLU A 1 290 ? -14.729 1.030 30.940 1.00 91.94 290 GLU A O 1
ATOM 2166 N N . ALA A 1 291 ? -12.838 2.202 31.178 1.00 91.50 291 ALA A N 1
ATOM 2167 C CA . ALA A 1 291 ? -12.353 1.856 29.847 1.00 91.50 291 ALA A CA 1
ATOM 2168 C C . ALA A 1 291 ? -12.120 0.345 29.683 1.00 91.50 291 ALA A C 1
ATOM 2170 O O . ALA A 1 291 ? -12.414 -0.204 28.622 1.00 91.50 291 ALA A O 1
ATOM 2171 N N . CYS A 1 292 ? -11.593 -0.343 30.698 1.00 93.62 292 CYS A N 1
ATOM 2172 C CA . CYS A 1 292 ? -11.377 -1.789 30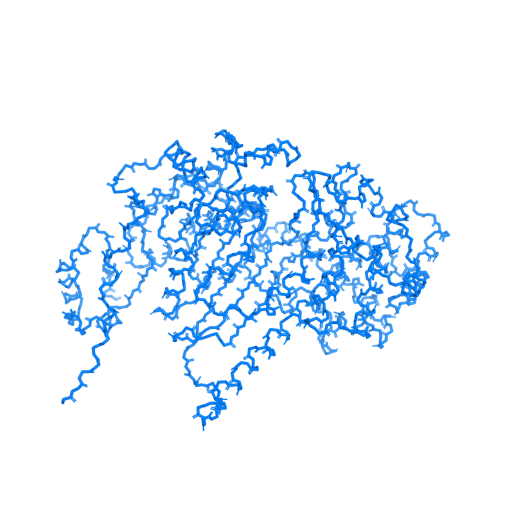.646 1.00 93.62 292 CYS A CA 1
ATOM 2173 C C . CYS A 1 292 ? -12.692 -2.579 30.667 1.00 93.62 292 CYS A C 1
ATOM 2175 O O . CYS A 1 292 ? -12.791 -3.576 29.949 1.00 93.62 292 CYS A O 1
ATOM 2177 N N . GLU A 1 293 ? -13.696 -2.138 31.430 1.00 94.56 293 GLU A N 1
ATOM 2178 C CA . GLU A 1 293 ? -15.035 -2.743 31.438 1.00 94.56 293 GLU A CA 1
ATOM 2179 C C . GLU A 1 293 ? -15.697 -2.656 30.059 1.00 94.56 293 GLU A C 1
ATOM 2181 O O . GLU A 1 293 ? -16.117 -3.675 29.498 1.00 94.56 293 GLU A O 1
ATOM 2186 N N . ASP A 1 294 ? -15.705 -1.460 29.467 1.00 93.56 294 ASP A N 1
ATOM 2187 C CA . ASP A 1 294 ? -16.251 -1.240 28.130 1.00 93.56 294 ASP A CA 1
ATOM 2188 C C . ASP A 1 294 ? -15.542 -2.098 27.070 1.00 93.56 294 ASP A C 1
ATOM 2190 O O . ASP A 1 294 ? -16.172 -2.726 26.212 1.00 93.56 294 ASP A O 1
ATOM 2194 N N . VAL A 1 295 ? -14.206 -2.113 27.104 1.00 95.38 295 VAL A N 1
ATOM 2195 C CA . VAL A 1 295 ? -13.389 -2.875 26.151 1.00 95.38 295 VAL A CA 1
ATOM 2196 C C . VAL A 1 295 ? -13.620 -4.370 26.327 1.00 95.38 295 VAL A C 1
ATOM 2198 O O . VAL A 1 295 ? -13.727 -5.081 25.326 1.00 95.38 295 VAL A O 1
ATOM 2201 N N . GLY A 1 296 ? -13.739 -4.845 27.568 1.00 94.00 296 GLY A N 1
ATOM 2202 C CA . GLY A 1 296 ? -14.016 -6.242 27.866 1.00 94.00 296 GLY A CA 1
ATOM 2203 C C . GLY A 1 296 ? -15.322 -6.720 27.235 1.00 94.00 296 GLY A C 1
ATOM 2204 O O . GLY A 1 296 ? -15.331 -7.727 26.524 1.00 94.00 296 GLY A O 1
ATOM 2205 N N . GLY A 1 297 ? -16.395 -5.934 27.376 1.00 93.62 297 GLY A N 1
ATOM 2206 C CA . GLY A 1 297 ? -17.689 -6.230 26.753 1.00 93.62 297 GLY A CA 1
ATOM 2207 C C . GLY A 1 297 ? -17.666 -6.217 25.218 1.00 93.62 297 GLY A C 1
ATOM 2208 O O . GLY A 1 297 ? -18.348 -7.021 24.582 1.00 93.62 297 GLY A O 1
ATOM 2209 N N . LEU A 1 298 ? -16.869 -5.338 24.601 1.00 95.62 298 LEU A N 1
ATOM 2210 C CA . LEU A 1 298 ? -16.775 -5.229 23.138 1.00 95.62 298 LEU A CA 1
ATOM 2211 C C . LEU A 1 298 ? -15.875 -6.292 22.499 1.00 95.62 298 LEU A C 1
ATOM 2213 O O . LEU A 1 298 ? -16.146 -6.736 21.380 1.00 95.62 298 LEU A O 1
ATOM 2217 N N . LEU A 1 299 ? -14.791 -6.665 23.178 1.00 95.50 299 LEU A N 1
ATOM 2218 C CA . LEU A 1 299 ? -13.778 -7.586 22.663 1.00 95.50 299 LEU A CA 1
ATOM 2219 C C . LEU A 1 299 ? -13.962 -9.030 23.150 1.00 95.50 299 LEU A C 1
ATOM 2221 O O . LEU A 1 299 ? -13.287 -9.919 22.631 1.00 95.50 299 LEU A O 1
ATOM 2225 N N . GLY A 1 300 ? -14.865 -9.270 24.106 1.00 94.38 300 GLY A N 1
ATOM 2226 C CA . GLY A 1 300 ? -15.040 -10.576 24.744 1.00 94.38 300 GLY A CA 1
ATOM 2227 C C . GLY A 1 300 ? -13.828 -10.947 25.596 1.00 94.38 300 GLY A C 1
ATOM 2228 O O . GLY A 1 300 ? -13.309 -12.054 25.480 1.00 94.38 300 GLY A O 1
ATOM 2229 N N . ILE A 1 301 ? -13.323 -9.992 26.380 1.00 94.44 301 ILE A N 1
ATOM 2230 C CA . ILE A 1 301 ? -12.171 -10.157 27.278 1.00 94.44 301 ILE A CA 1
ATOM 2231 C C . ILE A 1 301 ? -12.648 -9.863 28.697 1.00 94.44 301 ILE A C 1
ATOM 2233 O O . ILE A 1 301 ? -13.365 -8.891 28.908 1.00 94.44 301 ILE A O 1
ATOM 2237 N N . ASP A 1 302 ? -12.227 -10.657 29.678 1.00 93.12 302 ASP A N 1
ATOM 2238 C CA . ASP A 1 302 ? -12.451 -10.313 31.084 1.00 93.12 302 ASP A CA 1
ATOM 2239 C C . ASP A 1 302 ? -11.745 -8.972 31.417 1.00 93.12 302 ASP A C 1
ATOM 2241 O O . ASP A 1 302 ? -10.521 -8.880 31.248 1.00 93.12 302 ASP A O 1
ATOM 2245 N N . PRO A 1 303 ? -12.466 -7.925 31.875 1.00 92.62 303 PRO A N 1
ATOM 2246 C CA . PRO A 1 303 ? -11.877 -6.628 32.220 1.00 92.62 303 PRO A CA 1
ATOM 2247 C C . PRO A 1 303 ? -10.696 -6.725 33.195 1.00 92.62 303 PRO A C 1
ATOM 2249 O O . PRO A 1 303 ? -9.729 -5.968 33.075 1.00 92.62 303 PRO A O 1
ATOM 2252 N N . GLU A 1 304 ? -10.713 -7.708 34.101 1.00 92.50 304 GLU A N 1
ATOM 2253 C CA . GLU A 1 304 ? -9.645 -7.957 35.076 1.00 92.50 304 GLU A CA 1
ATOM 2254 C C . GLU A 1 304 ? -8.308 -8.308 34.400 1.00 92.50 304 GLU A C 1
ATOM 2256 O O . GLU A 1 304 ? -7.225 -8.013 34.916 1.00 92.50 304 GLU A O 1
ATOM 2261 N N . VAL A 1 305 ? -8.353 -8.908 33.206 1.00 91.06 305 VAL A N 1
ATOM 2262 C CA . VAL A 1 305 ? -7.158 -9.197 32.400 1.00 91.06 305 VAL A CA 1
ATOM 2263 C C . VAL A 1 305 ? -6.531 -7.893 31.920 1.00 91.06 305 VAL A C 1
ATOM 2265 O O . VAL A 1 305 ? -5.322 -7.706 32.058 1.00 91.06 305 VAL A O 1
ATOM 2268 N N . LEU A 1 306 ? -7.341 -6.964 31.411 1.00 89.94 306 LEU A N 1
ATOM 2269 C CA . LEU A 1 306 ? -6.856 -5.670 30.931 1.00 89.94 306 LEU A CA 1
ATOM 2270 C C . LEU A 1 306 ? -6.350 -4.786 32.081 1.00 89.94 306 LEU A C 1
ATOM 2272 O O . LEU A 1 306 ? -5.372 -4.065 31.895 1.00 89.94 306 LEU A O 1
ATOM 2276 N N . LEU A 1 307 ? -6.972 -4.878 33.261 1.00 90.00 307 LEU A N 1
ATOM 2277 C CA . LEU A 1 307 ? -6.618 -4.092 34.447 1.00 90.00 307 LEU A CA 1
ATOM 2278 C C . LEU A 1 307 ? -5.370 -4.598 35.169 1.00 90.00 307 LEU A C 1
ATOM 2280 O O . LEU A 1 307 ? -4.499 -3.811 35.543 1.00 90.00 307 LEU A O 1
ATOM 2284 N N . HIS A 1 308 ? -5.282 -5.906 35.402 1.00 88.94 308 HIS A N 1
ATOM 2285 C CA . HIS A 1 308 ? -4.269 -6.476 36.292 1.00 88.94 308 HIS A CA 1
ATOM 2286 C C . HIS A 1 308 ? -3.216 -7.304 35.574 1.00 88.94 308 HIS A C 1
ATOM 2288 O O . HIS A 1 308 ? -2.108 -7.463 36.092 1.00 88.94 308 HIS A O 1
ATOM 2294 N N . LYS A 1 309 ? -3.532 -7.831 34.387 1.00 87.06 309 LYS A N 1
ATOM 2295 C CA . LYS A 1 309 ? -2.579 -8.612 33.595 1.00 87.06 309 LYS A CA 1
ATOM 2296 C C . LYS A 1 309 ? -1.929 -7.790 32.485 1.00 87.06 309 LYS A C 1
ATOM 2298 O O . LYS A 1 309 ? -0.919 -8.257 31.978 1.00 87.06 309 LYS A O 1
ATOM 2303 N N . CYS A 1 310 ? -2.404 -6.595 32.137 1.00 89.81 310 CYS A N 1
ATOM 2304 C CA . CYS A 1 310 ? -1.787 -5.764 31.099 1.00 89.81 310 CYS A CA 1
ATOM 2305 C C . CYS A 1 310 ? -1.269 -4.429 31.652 1.00 89.81 310 CYS A C 1
ATOM 2307 O O . CYS A 1 310 ? -2.026 -3.562 32.075 1.00 89.81 310 CYS A O 1
ATOM 2309 N N . SER A 1 311 ? 0.044 -4.224 31.581 1.00 90.12 311 SER A N 1
ATOM 2310 C CA . SER A 1 311 ? 0.666 -2.916 31.804 1.00 90.12 311 SER A CA 1
ATOM 2311 C C . SER A 1 311 ? 0.291 -1.906 30.710 1.00 90.12 311 SER A C 1
ATOM 2313 O O . SER A 1 311 ? -0.241 -2.259 29.658 1.00 90.12 311 SER A O 1
ATOM 2315 N N . THR A 1 312 ? 0.575 -0.621 30.936 1.00 86.81 312 THR A N 1
ATOM 2316 C CA . THR A 1 312 ? 0.327 0.455 29.957 1.00 86.81 312 THR A CA 1
ATOM 2317 C C . THR A 1 312 ? 0.966 0.173 28.598 1.00 86.81 312 THR A C 1
ATOM 2319 O O . THR A 1 312 ? 0.264 0.177 27.590 1.00 86.81 312 THR A O 1
ATOM 2322 N N . ASP A 1 313 ? 2.248 -0.195 28.576 1.00 90.12 313 ASP A N 1
ATOM 2323 C CA . ASP A 1 313 ? 2.951 -0.543 27.337 1.00 90.12 313 ASP A CA 1
ATOM 2324 C C . ASP A 1 313 ? 2.346 -1.777 26.651 1.00 90.12 313 ASP A C 1
ATOM 2326 O O . ASP A 1 313 ? 2.276 -1.842 25.425 1.00 90.12 313 ASP A O 1
ATOM 2330 N N . GLU A 1 314 ? 1.915 -2.781 27.423 1.00 93.75 314 GLU A N 1
ATOM 2331 C CA . GLU A 1 314 ? 1.272 -3.973 26.860 1.00 93.75 314 GLU A CA 1
ATOM 2332 C C . GLU A 1 314 ? -0.076 -3.632 26.218 1.00 93.75 314 GLU A C 1
ATOM 2334 O O . GLU A 1 314 ? -0.423 -4.232 25.206 1.00 93.75 314 GLU A O 1
ATOM 2339 N N . ARG A 1 315 ? -0.815 -2.640 26.730 1.00 93.56 315 ARG A N 1
ATOM 2340 C CA . ARG A 1 315 ? -2.081 -2.196 26.126 1.00 93.56 315 ARG A CA 1
ATOM 2341 C C . ARG A 1 315 ? -1.861 -1.501 24.781 1.00 93.56 315 ARG A C 1
ATOM 2343 O O . ARG A 1 315 ? -2.611 -1.762 23.846 1.00 93.56 315 ARG A O 1
ATOM 2350 N N . GLU A 1 316 ? -0.802 -0.710 24.623 1.00 93.75 316 GLU A N 1
ATOM 2351 C CA . GLU A 1 316 ? -0.421 -0.152 23.311 1.00 93.75 316 GLU A CA 1
ATOM 2352 C C . GLU A 1 316 ? 0.007 -1.237 22.308 1.00 93.75 316 GLU A C 1
ATOM 2354 O O . GLU A 1 316 ? -0.364 -1.206 21.127 1.00 93.75 316 GLU A O 1
ATOM 2359 N N . VAL A 1 317 ? 0.772 -2.226 22.780 1.00 95.19 317 VAL A N 1
ATOM 2360 C CA . VAL A 1 317 ? 1.170 -3.391 21.977 1.00 95.19 317 VAL A CA 1
ATOM 2361 C C . VAL A 1 317 ? -0.058 -4.207 21.563 1.00 95.19 317 VAL A C 1
ATOM 2363 O O . VAL A 1 317 ? -0.161 -4.602 20.400 1.00 95.19 317 VAL A O 1
ATOM 2366 N N . LEU A 1 318 ? -1.014 -4.397 22.476 1.00 95.69 318 LEU A N 1
ATOM 2367 C CA . LEU A 1 318 ? -2.282 -5.075 22.224 1.00 95.69 318 LEU A CA 1
ATOM 2368 C C . LEU A 1 318 ? -3.107 -4.331 21.168 1.00 95.69 318 LEU A C 1
ATOM 2370 O O . LEU A 1 318 ? -3.554 -4.958 20.210 1.00 95.69 318 LEU A O 1
ATOM 2374 N N . ILE A 1 319 ? -3.240 -3.002 21.283 1.00 96.38 319 ILE A N 1
ATOM 2375 C CA . ILE A 1 319 ? -3.911 -2.166 20.274 1.00 96.38 319 ILE A CA 1
ATOM 2376 C C . ILE A 1 319 ? -3.294 -2.401 18.892 1.00 96.38 319 ILE A C 1
ATOM 2378 O O . ILE A 1 319 ? -4.011 -2.669 17.927 1.00 96.38 319 ILE A O 1
ATOM 2382 N N . SER A 1 320 ? -1.963 -2.339 18.804 1.00 95.94 320 SER A N 1
ATOM 2383 C CA . SER A 1 320 ? -1.245 -2.517 17.539 1.00 95.94 320 SER A CA 1
ATOM 2384 C C . SER A 1 320 ? -1.457 -3.910 16.947 1.00 95.94 320 SER A C 1
ATOM 2386 O O . SER A 1 320 ? -1.726 -4.045 15.754 1.00 95.94 320 SER A O 1
ATOM 2388 N N . GLY A 1 321 ? -1.357 -4.944 17.783 1.00 96.38 321 GLY A N 1
ATOM 2389 C CA . GLY A 1 321 ? -1.507 -6.333 17.370 1.00 96.38 321 GLY A CA 1
ATOM 2390 C C . GLY A 1 321 ? -2.925 -6.683 16.918 1.00 96.38 321 GLY A C 1
ATOM 2391 O O . GLY A 1 321 ? -3.092 -7.295 15.866 1.00 96.38 321 GLY A O 1
ATOM 2392 N N . ILE A 1 322 ? -3.947 -6.253 17.666 1.00 97.44 322 ILE A N 1
ATOM 2393 C CA . ILE A 1 322 ? -5.355 -6.487 17.315 1.00 97.44 322 ILE A CA 1
ATOM 2394 C C . ILE A 1 322 ? -5.726 -5.733 16.037 1.00 97.44 322 ILE A C 1
ATOM 2396 O O . ILE A 1 322 ? -6.393 -6.299 15.171 1.00 97.44 322 ILE A O 1
ATOM 2400 N N . TYR A 1 323 ? -5.287 -4.478 15.893 1.00 98.06 323 TYR A N 1
ATOM 2401 C CA . TYR A 1 323 ? -5.550 -3.711 14.677 1.00 98.06 323 TYR A CA 1
ATOM 2402 C C . TYR A 1 323 ? -4.941 -4.395 13.452 1.00 98.06 323 TYR A C 1
ATOM 2404 O O . TYR A 1 323 ? -5.624 -4.583 12.449 1.00 98.06 323 TYR A O 1
ATOM 2412 N N . GLU A 1 324 ? -3.683 -4.833 13.535 1.00 96.62 324 GLU A N 1
ATOM 2413 C CA . GLU A 1 324 ? -3.046 -5.525 12.415 1.00 96.62 324 GLU A CA 1
ATOM 2414 C C . GLU A 1 324 ? -3.718 -6.876 12.103 1.00 96.62 324 GLU A C 1
ATOM 2416 O O . GLU A 1 324 ? -3.918 -7.194 10.931 1.00 96.62 324 GLU A O 1
ATOM 2421 N N . ALA A 1 325 ? -4.150 -7.628 13.123 1.00 97.00 325 ALA A N 1
ATOM 2422 C CA . ALA A 1 325 ? -4.899 -8.875 12.936 1.00 97.00 325 ALA A CA 1
ATOM 2423 C C . ALA A 1 325 ? -6.245 -8.642 12.234 1.00 97.00 325 ALA A C 1
ATOM 2425 O O . ALA A 1 325 ? -6.649 -9.423 11.370 1.00 97.00 325 ALA A O 1
ATOM 2426 N N . LEU A 1 326 ? -6.928 -7.543 12.573 1.00 98.00 326 LEU A N 1
ATOM 2427 C CA . LEU A 1 326 ? -8.163 -7.145 11.911 1.00 98.00 326 LEU A CA 1
ATOM 2428 C C . LEU A 1 326 ? -7.920 -6.847 10.428 1.00 98.00 326 LEU A C 1
ATOM 2430 O O . LEU A 1 326 ? -8.689 -7.314 9.589 1.00 98.00 326 LEU A O 1
ATOM 2434 N N . VAL A 1 327 ? -6.853 -6.115 10.091 1.00 97.94 327 VAL A N 1
ATOM 2435 C CA . VAL A 1 327 ? -6.530 -5.816 8.686 1.00 97.94 327 VAL A CA 1
ATOM 2436 C C . VAL A 1 327 ? -6.183 -7.086 7.909 1.00 97.94 327 VAL A C 1
ATOM 2438 O O . VAL A 1 327 ? -6.696 -7.268 6.805 1.00 97.94 327 VAL A O 1
ATOM 2441 N N . ASP A 1 328 ? -5.409 -8.004 8.494 1.00 97.12 328 ASP A N 1
ATOM 2442 C CA . ASP A 1 328 ? -5.122 -9.312 7.884 1.00 97.12 328 ASP A CA 1
ATOM 2443 C C . ASP A 1 328 ? -6.388 -10.109 7.592 1.00 97.12 328 ASP A C 1
ATOM 2445 O O . ASP A 1 328 ? -6.541 -10.685 6.512 1.00 97.12 328 ASP A O 1
ATOM 2449 N N . TRP A 1 329 ? -7.336 -10.099 8.526 1.00 97.50 329 TRP A N 1
ATOM 2450 C CA . TRP A 1 329 ? -8.622 -10.751 8.333 1.00 97.50 329 TRP A CA 1
ATOM 2451 C C . TRP A 1 329 ? -9.443 -10.107 7.200 1.00 97.50 329 TRP A C 1
ATOM 2453 O O . TRP A 1 329 ? -10.028 -10.829 6.388 1.00 97.50 329 TRP A O 1
ATOM 2463 N N . VAL A 1 330 ? -9.452 -8.771 7.083 1.00 98.19 330 VAL A N 1
ATOM 2464 C CA . VAL A 1 330 ? -10.127 -8.069 5.971 1.00 98.19 330 VAL A CA 1
ATOM 2465 C C . VAL A 1 330 ? -9.468 -8.400 4.627 1.00 98.19 330 VAL A C 1
ATOM 2467 O O . VAL A 1 330 ? -10.182 -8.655 3.656 1.00 98.19 330 VAL A O 1
ATOM 2470 N N . ILE A 1 331 ? -8.132 -8.473 4.561 1.00 98.25 331 ILE A N 1
ATOM 2471 C CA . ILE A 1 331 ? -7.400 -8.909 3.356 1.00 98.25 331 ILE A CA 1
ATOM 2472 C C . ILE A 1 331 ? -7.758 -10.357 3.000 1.00 98.25 331 ILE A C 1
ATOM 2474 O O . ILE A 1 331 ? -8.007 -10.664 1.834 1.00 98.25 331 ILE A O 1
ATOM 2478 N N . GLY A 1 332 ? -7.860 -11.242 3.994 1.00 97.19 332 GLY A N 1
ATOM 2479 C CA . GLY A 1 332 ? -8.329 -12.614 3.798 1.00 97.19 332 GLY A CA 1
ATOM 2480 C C . GLY A 1 332 ? -9.716 -12.662 3.151 1.00 97.19 332 GLY A C 1
ATOM 2481 O O . GLY A 1 332 ? -9.905 -13.345 2.146 1.00 97.19 332 GLY A O 1
ATOM 2482 N N . LYS A 1 333 ? -10.667 -11.866 3.658 1.00 98.06 333 LYS A N 1
ATOM 2483 C CA . LYS A 1 333 ? -12.023 -11.758 3.087 1.00 98.06 333 LYS A CA 1
ATOM 2484 C C . LYS A 1 333 ? -12.031 -11.176 1.675 1.00 98.06 333 LYS A C 1
ATOM 2486 O O . LYS A 1 333 ? -12.758 -11.672 0.817 1.00 98.06 333 LYS A O 1
ATOM 2491 N N . ALA A 1 334 ? -11.197 -10.173 1.413 1.00 98.31 334 ALA A N 1
ATOM 2492 C CA . ALA A 1 334 ? -10.991 -9.644 0.071 1.00 98.31 334 ALA A CA 1
ATOM 2493 C C . ALA A 1 334 ? -10.507 -10.733 -0.901 1.00 98.31 334 ALA A C 1
ATOM 2495 O O . ALA A 1 334 ? -11.100 -10.911 -1.963 1.00 98.31 334 ALA A O 1
ATOM 2496 N N . ASN A 1 335 ? -9.487 -11.505 -0.521 1.00 98.25 335 ASN A N 1
ATOM 2497 C CA . ASN A 1 335 ? -8.939 -12.576 -1.355 1.00 98.25 335 ASN A CA 1
ATOM 2498 C C . ASN A 1 335 ? -9.937 -13.720 -1.586 1.00 98.25 335 ASN A C 1
ATOM 2500 O O . ASN A 1 335 ? -10.043 -14.211 -2.708 1.00 98.25 335 ASN A O 1
ATOM 2504 N N . GLU A 1 336 ? -10.718 -14.104 -0.570 1.00 97.75 336 GLU A N 1
ATOM 2505 C CA . GLU A 1 336 ? -11.825 -15.061 -0.724 1.00 97.75 336 GLU A CA 1
ATOM 2506 C C . GLU A 1 336 ? -12.850 -14.573 -1.767 1.00 97.75 336 GLU A C 1
ATOM 2508 O O . GLU A 1 336 ? -13.281 -15.339 -2.633 1.00 97.75 336 GLU A O 1
ATOM 2513 N N . ALA A 1 337 ? -13.223 -13.289 -1.721 1.00 98.12 337 ALA A N 1
ATOM 2514 C CA . ALA A 1 337 ? -14.176 -12.699 -2.659 1.00 98.12 337 ALA A CA 1
ATOM 2515 C C . ALA A 1 337 ? -13.620 -12.615 -4.093 1.00 98.12 337 ALA A C 1
ATOM 2517 O O . ALA A 1 337 ? -14.339 -12.920 -5.048 1.00 98.12 337 ALA A O 1
ATOM 2518 N N . ILE A 1 338 ? -12.340 -12.251 -4.249 1.00 97.69 338 ILE A N 1
ATOM 2519 C CA . ILE A 1 338 ? -11.646 -12.227 -5.547 1.00 97.69 338 ILE A CA 1
ATOM 2520 C C . ILE A 1 338 ? -11.593 -13.631 -6.153 1.00 97.69 338 ILE A C 1
ATOM 2522 O O . ILE A 1 338 ? -12.003 -13.817 -7.302 1.00 97.69 338 ILE A O 1
ATOM 2526 N N . ALA A 1 339 ? -11.165 -14.628 -5.374 1.00 96.56 339 ALA A N 1
ATOM 2527 C CA . ALA A 1 339 ? -11.112 -16.018 -5.816 1.00 96.56 339 ALA A CA 1
ATOM 2528 C C . ALA A 1 339 ? -12.499 -16.535 -6.232 1.00 96.56 339 ALA A C 1
ATOM 2530 O O . ALA A 1 339 ? -12.638 -17.161 -7.282 1.00 96.56 339 ALA A O 1
ATOM 2531 N N . SER A 1 340 ? -13.547 -16.206 -5.467 1.00 96.00 340 SER A N 1
ATOM 2532 C CA . SER A 1 340 ? -14.920 -16.584 -5.810 1.00 96.00 340 SER A CA 1
ATOM 2533 C C . SER A 1 340 ? -15.408 -15.945 -7.116 1.00 96.00 340 SER A C 1
ATOM 2535 O O . SER A 1 340 ? -16.116 -16.614 -7.871 1.00 96.00 340 SER A O 1
ATOM 2537 N N . GLN A 1 341 ? -15.062 -14.682 -7.403 1.00 94.38 341 GLN A N 1
ATOM 2538 C CA . GLN A 1 341 ? -15.450 -14.039 -8.666 1.00 94.38 341 GLN A CA 1
ATOM 2539 C C . GLN A 1 341 ? -14.714 -14.660 -9.861 1.00 94.38 341 GLN A C 1
ATOM 2541 O O . GLN A 1 341 ? -15.337 -14.896 -10.896 1.00 94.38 341 GLN A O 1
ATOM 2546 N N . LEU A 1 342 ? -13.417 -14.952 -9.713 1.00 92.38 342 LEU A N 1
ATOM 2547 C CA . LEU A 1 342 ? -12.620 -15.623 -10.745 1.00 92.38 342 LEU A CA 1
ATOM 2548 C C . LEU A 1 342 ? -13.125 -17.043 -11.025 1.00 92.38 342 LEU A C 1
ATOM 2550 O O . LEU A 1 342 ? -13.234 -17.451 -12.177 1.00 92.38 342 LEU A O 1
ATOM 2554 N N . GLN A 1 343 ? -13.503 -17.793 -9.991 1.00 90.19 343 GLN A N 1
ATOM 2555 C CA . GLN A 1 343 ? -14.079 -19.121 -10.184 1.00 90.19 343 GLN A CA 1
ATOM 2556 C C . GLN A 1 343 ? -15.427 -19.054 -10.919 1.00 90.19 343 GLN A C 1
ATOM 2558 O O . GLN A 1 343 ? -15.677 -19.837 -11.834 1.00 90.19 343 GLN A O 1
ATOM 2563 N N . ALA A 1 344 ? -16.274 -18.075 -10.586 1.00 88.94 344 ALA A N 1
ATOM 2564 C CA . ALA A 1 344 ? -17.561 -17.893 -11.252 1.00 88.94 344 ALA A CA 1
ATOM 2565 C C . ALA A 1 344 ? -17.425 -17.533 -12.746 1.00 88.94 344 ALA A C 1
ATOM 2567 O O . ALA A 1 344 ? -18.235 -17.990 -13.555 1.00 88.94 344 ALA A O 1
ATOM 2568 N N . SER A 1 345 ? -16.415 -16.745 -13.138 1.00 84.81 345 SER A N 1
ATOM 2569 C CA . SER A 1 345 ? -16.173 -16.418 -14.553 1.00 84.81 345 SER A CA 1
ATOM 2570 C C . SER A 1 345 ? -15.640 -17.615 -15.357 1.00 84.81 345 SER A C 1
ATOM 2572 O O . SER A 1 345 ? -15.976 -17.775 -16.537 1.00 84.81 345 SER A O 1
ATOM 2574 N N . LEU A 1 346 ? -14.866 -18.500 -14.724 1.00 78.94 346 LEU A N 1
ATOM 2575 C CA . LEU A 1 346 ? -14.413 -19.764 -15.320 1.00 78.94 346 LEU A CA 1
ATOM 2576 C C . LEU A 1 346 ? -15.573 -20.758 -15.533 1.00 78.94 346 LEU A C 1
ATOM 2578 O O . LEU A 1 346 ? -15.667 -21.417 -16.573 1.00 78.94 346 LEU A O 1
ATOM 2582 N N . ASP A 1 347 ? -16.503 -20.838 -14.583 1.00 79.94 347 ASP A N 1
ATOM 2583 C CA . ASP A 1 347 ? -17.684 -21.701 -14.701 1.00 79.94 347 ASP A CA 1
ATOM 2584 C C . ASP A 1 347 ? -18.643 -21.240 -15.816 1.00 79.94 347 ASP A C 1
ATOM 2586 O O . ASP A 1 347 ? -19.264 -22.061 -16.498 1.00 79.94 347 ASP A O 1
ATOM 2590 N N . ASP A 1 348 ? -18.768 -19.930 -16.043 1.00 76.31 348 ASP A N 1
ATOM 2591 C CA . ASP A 1 348 ? -19.624 -19.389 -17.107 1.00 76.31 348 ASP A CA 1
ATOM 2592 C C . ASP A 1 348 ? -19.033 -19.636 -18.508 1.00 76.31 348 ASP A C 1
ATOM 2594 O O . ASP A 1 348 ? -19.728 -20.054 -19.439 1.00 76.31 348 ASP A O 1
ATOM 2598 N N . SER A 1 349 ? -17.714 -19.480 -18.646 1.00 69.75 349 SER A N 1
ATOM 2599 C CA . SER A 1 349 ? -17.002 -19.721 -19.909 1.00 69.75 349 SER A CA 1
ATOM 2600 C C . SER A 1 349 ? -16.978 -21.203 -20.316 1.00 69.75 349 SER A C 1
ATOM 2602 O O . SER A 1 349 ? -17.128 -21.531 -21.498 1.00 69.75 349 SER A O 1
ATOM 2604 N N . SER A 1 350 ? -16.885 -22.123 -19.354 1.00 62.44 350 SER A N 1
ATOM 2605 C CA . SER A 1 350 ? -16.940 -23.574 -19.602 1.00 62.44 350 SER A CA 1
ATOM 2606 C C . SER A 1 350 ? -18.344 -24.074 -19.981 1.00 62.44 350 SER A C 1
ATOM 2608 O O . SER A 1 350 ? -18.479 -24.928 -20.866 1.00 62.44 350 SER A O 1
ATOM 2610 N N . ARG A 1 351 ? -19.411 -23.480 -19.424 1.00 59.38 351 ARG A N 1
ATOM 2611 C CA . ARG A 1 351 ? -20.809 -23.766 -19.817 1.00 59.38 351 ARG A CA 1
ATOM 2612 C C . ARG A 1 351 ? -21.116 -23.440 -21.281 1.00 59.38 351 ARG A C 1
ATOM 2614 O O . ARG A 1 351 ? -21.949 -24.118 -21.880 1.00 59.38 351 ARG A O 1
ATOM 2621 N N . GLY A 1 352 ? -20.433 -22.457 -21.873 1.00 56.28 352 GLY A N 1
ATOM 2622 C CA . GLY A 1 352 ? -20.551 -22.127 -23.299 1.00 56.28 352 GLY A CA 1
ATOM 2623 C C . GLY A 1 352 ? -19.766 -23.053 -24.242 1.00 56.28 352 GLY A C 1
ATOM 2624 O O . GLY A 1 352 ? -20.120 -23.171 -25.414 1.00 56.28 352 GLY A O 1
ATOM 2625 N N . SER A 1 353 ? -18.722 -23.724 -23.740 1.00 58.00 353 SER A N 1
ATOM 2626 C CA . SER A 1 353 ? -17.793 -24.557 -24.526 1.00 58.00 353 SER A CA 1
ATOM 2627 C C . SER A 1 353 ? -18.118 -26.062 -24.474 1.00 58.00 353 SER A C 1
ATOM 2629 O O . SER A 1 353 ? -17.705 -26.829 -25.343 1.00 58.00 353 SER A O 1
ATOM 2631 N N . GLY A 1 354 ? -18.891 -26.511 -23.475 1.00 51.56 354 GLY A N 1
ATOM 2632 C CA . GLY A 1 354 ? -19.266 -27.923 -23.312 1.00 51.56 354 GLY A CA 1
ATOM 2633 C C . GLY A 1 354 ? -18.117 -28.835 -22.860 1.00 51.56 354 GLY A C 1
ATOM 2634 O O . GLY A 1 354 ? -18.279 -30.055 -22.840 1.00 51.56 354 GLY A O 1
ATOM 2635 N N . GLN A 1 355 ? -16.972 -28.259 -22.485 1.00 49.00 355 GLN A N 1
ATOM 2636 C CA . GLN A 1 355 ? -15.846 -28.963 -21.874 1.00 49.00 355 GLN A CA 1
ATOM 2637 C C . GLN A 1 355 ? -15.774 -28.630 -20.376 1.00 49.00 355 GLN A C 1
ATOM 2639 O O . GLN A 1 355 ? -16.029 -27.482 -20.006 1.00 49.00 355 GLN A O 1
ATOM 2644 N N . PRO A 1 356 ? -15.461 -29.609 -19.505 1.00 46.62 356 PRO A N 1
ATOM 2645 C CA . PRO A 1 356 ? -15.290 -29.349 -18.080 1.00 46.62 356 PRO A CA 1
ATOM 2646 C C . PRO A 1 356 ? -14.178 -28.317 -17.861 1.00 46.62 356 PRO A C 1
ATOM 2648 O O . PRO A 1 356 ? -13.144 -28.379 -18.526 1.00 46.62 356 PRO A O 1
ATOM 2651 N N . ALA A 1 357 ? -14.399 -27.379 -16.933 1.00 50.44 357 ALA A N 1
ATOM 2652 C CA . ALA A 1 357 ? -13.385 -26.447 -16.450 1.00 50.44 357 ALA A CA 1
ATOM 2653 C C . ALA A 1 357 ? -12.292 -27.238 -15.724 1.00 50.44 357 ALA A C 1
ATOM 2655 O O . ALA A 1 357 ? -12.342 -27.458 -14.518 1.00 50.44 357 ALA A O 1
ATOM 2656 N N . GLN A 1 358 ? -11.339 -27.749 -16.487 1.00 47.25 358 GLN A N 1
ATOM 2657 C CA . GLN A 1 358 ? -10.142 -28.365 -15.960 1.00 47.25 358 GLN A CA 1
ATOM 2658 C C . GLN A 1 358 ? -9.036 -27.347 -16.187 1.00 47.25 358 GLN A C 1
ATOM 2660 O O . GLN A 1 358 ? -8.810 -26.944 -17.329 1.00 47.25 358 GLN A O 1
ATOM 2665 N N . TRP A 1 359 ? -8.388 -26.893 -15.111 1.00 53.12 359 TRP A N 1
ATOM 2666 C CA . TRP A 1 359 ? -7.078 -26.271 -15.248 1.00 53.12 359 TRP A CA 1
ATOM 2667 C C . TRP A 1 359 ? -6.232 -27.291 -16.000 1.00 53.12 359 TRP A C 1
ATOM 2669 O O . TRP A 1 359 ? -5.989 -28.394 -15.503 1.00 53.12 359 TRP A O 1
ATOM 2679 N N . SER A 1 360 ? -5.912 -26.989 -17.255 1.00 53.28 360 SER A N 1
ATOM 2680 C CA . SER A 1 360 ? -4.833 -27.689 -17.918 1.00 53.28 360 SER A CA 1
ATOM 2681 C C . SER A 1 360 ? -3.598 -27.529 -17.039 1.00 53.28 360 SER A C 1
ATOM 2683 O O . SER A 1 360 ? -3.447 -26.522 -16.346 1.00 53.28 360 SER A O 1
ATOM 2685 N N . ASP A 1 361 ? -2.719 -28.520 -17.077 1.00 55.53 361 ASP A N 1
ATOM 2686 C CA . ASP A 1 361 ? -1.339 -28.423 -16.594 1.00 55.53 361 ASP A CA 1
ATOM 2687 C C . ASP A 1 361 ? -0.548 -27.459 -17.514 1.00 55.53 361 ASP A C 1
ATOM 2689 O O . ASP A 1 361 ? 0.492 -27.800 -18.063 1.00 55.53 361 ASP A O 1
ATOM 2693 N N . ASP A 1 362 ? -1.148 -26.304 -17.825 1.00 66.75 362 ASP A N 1
ATOM 2694 C CA . ASP A 1 362 ? -0.577 -25.239 -18.634 1.00 66.75 362 ASP A CA 1
ATOM 2695 C C . ASP A 1 362 ? 0.338 -24.434 -17.713 1.00 66.75 362 ASP A C 1
ATOM 2697 O O . ASP A 1 362 ? -0.067 -24.037 -16.617 1.00 66.75 362 ASP A O 1
ATOM 2701 N N . ASP A 1 363 ? 1.547 -24.148 -18.189 1.00 81.88 363 ASP A N 1
ATOM 2702 C CA . ASP A 1 363 ? 2.495 -23.297 -17.481 1.00 81.88 363 ASP A CA 1
ATOM 2703 C C . ASP A 1 363 ? 1.843 -21.952 -17.105 1.00 81.88 363 ASP A C 1
ATOM 2705 O O . ASP A 1 363 ? 1.174 -21.288 -17.916 1.00 81.88 363 ASP A O 1
ATOM 2709 N N . THR A 1 364 ? 2.040 -21.546 -15.852 1.00 90.00 364 THR A N 1
ATOM 2710 C CA . THR A 1 364 ? 1.566 -20.266 -15.321 1.00 90.00 364 THR A CA 1
ATOM 2711 C C . THR A 1 364 ? 2.733 -19.392 -14.918 1.00 90.00 364 THR A C 1
ATOM 2713 O O . THR A 1 364 ? 3.742 -19.887 -14.427 1.00 90.00 364 THR A O 1
ATOM 2716 N N . VAL A 1 365 ? 2.544 -18.088 -15.051 1.00 94.06 365 VAL A N 1
ATOM 2717 C CA . VAL A 1 365 ? 3.490 -17.062 -14.624 1.00 94.06 365 VAL A CA 1
ATOM 2718 C C . VAL A 1 365 ? 2.777 -16.061 -13.722 1.00 94.06 365 VAL A C 1
ATOM 2720 O O . VAL A 1 365 ? 1.551 -15.909 -13.794 1.00 94.06 365 VAL A O 1
ATOM 2723 N N . SER A 1 366 ? 3.525 -15.378 -12.865 1.00 95.25 366 SER A N 1
ATOM 2724 C CA . SER A 1 366 ? 3.006 -14.323 -12.008 1.00 95.25 366 SER A CA 1
ATOM 2725 C C . SER A 1 366 ? 3.457 -12.929 -12.443 1.00 95.25 366 SER A C 1
ATOM 2727 O O . SER A 1 366 ? 4.564 -12.715 -12.933 1.00 95.25 366 SER A O 1
ATOM 2729 N N . ILE A 1 367 ? 2.566 -11.951 -12.275 1.00 97.00 367 ILE A N 1
ATOM 2730 C CA . ILE A 1 367 ? 2.896 -10.526 -12.341 1.00 97.00 367 ILE A CA 1
ATOM 2731 C C . ILE A 1 367 ? 2.454 -9.904 -11.027 1.00 97.00 367 ILE A C 1
ATOM 2733 O O . ILE A 1 367 ? 1.259 -9.816 -10.742 1.00 97.00 367 ILE A O 1
ATOM 2737 N N . THR A 1 368 ? 3.416 -9.445 -10.237 1.00 98.06 368 THR A N 1
ATOM 2738 C CA . THR A 1 368 ? 3.160 -8.795 -8.953 1.00 98.06 368 THR A CA 1
ATOM 2739 C C . THR A 1 368 ? 3.335 -7.292 -9.086 1.00 98.06 368 THR A C 1
ATOM 2741 O O . THR A 1 368 ? 4.392 -6.820 -9.483 1.00 98.06 368 THR A O 1
ATOM 2744 N N . VAL A 1 369 ? 2.313 -6.515 -8.737 1.00 98.44 369 VAL A N 1
ATOM 2745 C CA . VAL A 1 369 ? 2.402 -5.051 -8.654 1.00 98.44 369 VAL A CA 1
ATOM 2746 C C . VAL A 1 369 ? 2.547 -4.679 -7.188 1.00 98.44 369 VAL A C 1
ATOM 2748 O O . VAL A 1 369 ? 1.655 -4.984 -6.400 1.00 98.44 369 VAL A O 1
ATOM 2751 N N . VAL A 1 370 ? 3.653 -4.041 -6.818 1.00 98.44 370 VAL A N 1
ATOM 2752 C CA . VAL A 1 370 ? 3.991 -3.683 -5.436 1.00 98.44 370 VAL A CA 1
ATOM 2753 C C . VAL A 1 370 ? 3.981 -2.168 -5.275 1.00 98.44 370 VAL A C 1
ATOM 2755 O O . VAL A 1 370 ? 4.759 -1.476 -5.922 1.00 98.44 370 VAL A O 1
ATOM 2758 N N . ASP A 1 371 ? 3.143 -1.651 -4.380 1.00 98.12 371 ASP A N 1
ATOM 2759 C CA . ASP A 1 371 ? 3.120 -0.239 -4.000 1.00 98.12 371 ASP A CA 1
ATOM 2760 C C . ASP A 1 371 ? 3.996 0.028 -2.773 1.00 98.12 371 ASP A C 1
ATOM 2762 O O . ASP A 1 371 ? 3.803 -0.580 -1.715 1.00 98.12 371 ASP A O 1
ATOM 2766 N N . LEU A 1 372 ? 4.951 0.951 -2.921 1.00 97.38 372 LEU A N 1
ATOM 2767 C CA . LEU A 1 372 ? 5.900 1.381 -1.895 1.00 97.38 372 LEU A CA 1
ATOM 2768 C C . LEU A 1 372 ? 5.694 2.876 -1.584 1.00 97.38 372 LEU A C 1
ATOM 2770 O O . LEU A 1 372 ? 6.357 3.738 -2.174 1.00 97.38 372 LEU A O 1
ATOM 2774 N N . PRO A 1 373 ? 4.813 3.223 -0.626 1.00 94.50 373 PRO A N 1
ATOM 2775 C CA . PRO A 1 373 ? 4.449 4.615 -0.371 1.00 94.50 373 PRO A CA 1
ATOM 2776 C C . PRO A 1 373 ? 5.552 5.410 0.338 1.00 94.50 373 PRO A C 1
ATOM 2778 O O . PRO A 1 373 ? 5.558 6.640 0.292 1.00 94.50 373 PRO A O 1
ATOM 2781 N N . ARG A 1 374 ? 6.496 4.740 1.016 1.00 94.88 374 ARG A N 1
ATOM 2782 C CA . ARG A 1 374 ? 7.605 5.401 1.721 1.00 94.88 374 ARG A CA 1
ATOM 2783 C C . ARG A 1 374 ? 8.770 5.683 0.764 1.00 94.88 374 ARG A C 1
ATOM 2785 O O . ARG A 1 374 ? 9.416 4.727 0.328 1.00 94.88 374 ARG A O 1
ATOM 2792 N N . PRO A 1 375 ? 9.152 6.960 0.543 1.00 95.69 375 PRO A N 1
ATOM 2793 C CA . PRO A 1 375 ? 10.235 7.291 -0.383 1.00 95.69 375 PRO A CA 1
ATOM 2794 C C . PRO A 1 375 ? 11.582 6.656 -0.037 1.00 95.69 375 PRO A C 1
ATOM 2796 O O . PRO A 1 375 ? 12.313 6.258 -0.937 1.00 95.69 375 PRO A O 1
ATOM 2799 N N . ALA A 1 376 ? 11.900 6.513 1.254 1.00 96.06 376 ALA A N 1
ATOM 2800 C CA . ALA A 1 376 ? 13.141 5.872 1.691 1.00 96.06 376 ALA A CA 1
ATOM 2801 C C . ALA A 1 376 ? 13.224 4.397 1.253 1.00 96.06 376 ALA A C 1
ATOM 2803 O O . ALA A 1 376 ? 14.259 3.971 0.745 1.00 96.06 376 ALA A O 1
ATOM 2804 N N . LEU A 1 377 ? 12.123 3.643 1.385 1.00 96.56 377 LEU A N 1
ATOM 2805 C CA . LEU A 1 377 ? 12.071 2.237 0.977 1.00 96.56 377 LEU A CA 1
ATOM 2806 C C . LEU A 1 377 ? 12.134 2.102 -0.545 1.00 96.56 377 LEU A C 1
ATOM 2808 O O . LEU A 1 377 ? 12.963 1.352 -1.053 1.00 96.56 377 LEU A O 1
ATOM 2812 N N . GLY A 1 378 ? 11.321 2.876 -1.270 1.00 96.25 378 GLY A N 1
ATOM 2813 C CA . GLY A 1 378 ? 11.349 2.875 -2.733 1.00 96.25 378 GLY A CA 1
ATOM 2814 C C . GLY A 1 378 ? 12.730 3.236 -3.290 1.00 96.25 378 GLY A C 1
ATOM 2815 O O . GLY A 1 378 ? 13.207 2.584 -4.218 1.00 96.25 378 GLY A O 1
ATOM 2816 N N . ARG A 1 379 ? 13.409 4.223 -2.683 1.00 96.94 379 ARG A N 1
ATOM 2817 C CA . ARG A 1 379 ? 14.769 4.632 -3.062 1.00 96.94 379 ARG A CA 1
ATOM 2818 C C . ARG A 1 379 ? 15.762 3.496 -2.856 1.00 96.94 379 ARG A C 1
ATOM 2820 O O . ARG A 1 379 ? 16.556 3.230 -3.750 1.00 96.94 379 ARG A O 1
ATOM 2827 N N . ALA A 1 380 ? 15.729 2.840 -1.698 1.00 96.56 380 ALA A N 1
ATOM 2828 C CA . ALA A 1 380 ? 16.633 1.736 -1.400 1.00 96.56 380 ALA A CA 1
ATOM 2829 C C . ALA A 1 380 ? 16.418 0.551 -2.354 1.00 96.56 380 ALA A C 1
ATOM 2831 O O . ALA A 1 380 ? 17.392 0.044 -2.902 1.00 96.56 380 ALA A O 1
ATOM 2832 N N . VAL A 1 381 ? 15.159 0.163 -2.604 1.00 95.88 381 VAL A N 1
ATOM 2833 C CA . VAL A 1 381 ? 14.800 -0.902 -3.559 1.00 95.88 381 VAL A CA 1
ATOM 2834 C C . VAL A 1 381 ? 15.319 -0.575 -4.958 1.00 95.88 381 VAL A C 1
ATOM 2836 O O . VAL A 1 381 ? 16.017 -1.389 -5.559 1.00 95.88 381 VAL A O 1
ATOM 2839 N N . ALA A 1 382 ? 15.031 0.628 -5.458 1.00 94.38 382 ALA A N 1
ATOM 2840 C CA . ALA A 1 382 ? 15.418 1.031 -6.804 1.00 94.38 382 ALA A CA 1
ATOM 2841 C C . ALA A 1 382 ? 16.942 1.164 -6.958 1.00 94.38 382 ALA A C 1
ATOM 2843 O O . ALA A 1 382 ? 17.523 0.617 -7.891 1.00 94.38 382 ALA A O 1
ATOM 2844 N N . MET A 1 383 ? 17.621 1.831 -6.016 1.00 94.75 383 MET A N 1
ATOM 2845 C CA . MET A 1 383 ? 19.079 1.967 -6.066 1.00 94.75 383 MET A CA 1
ATOM 2846 C C . MET A 1 383 ? 19.776 0.607 -5.970 1.00 94.75 383 MET A C 1
ATOM 2848 O O . MET A 1 383 ? 20.727 0.376 -6.714 1.00 94.75 383 MET A O 1
ATOM 2852 N N . ARG A 1 384 ? 19.293 -0.296 -5.106 1.00 93.06 384 ARG A N 1
ATOM 2853 C CA . ARG A 1 384 ? 19.830 -1.656 -4.989 1.00 93.06 384 ARG A CA 1
ATOM 2854 C C . ARG A 1 384 ? 19.652 -2.429 -6.296 1.00 93.06 384 ARG A C 1
ATOM 2856 O O . ARG A 1 384 ? 20.632 -2.940 -6.810 1.00 93.06 384 ARG A O 1
ATOM 2863 N N . GLY A 1 385 ? 18.459 -2.443 -6.891 1.00 89.88 385 GLY A N 1
ATOM 2864 C CA . GLY A 1 385 ? 18.222 -3.158 -8.156 1.00 89.88 385 GLY A CA 1
ATOM 2865 C C . GLY A 1 385 ? 19.051 -2.642 -9.344 1.00 89.88 385 GLY A C 1
ATOM 2866 O O . GLY A 1 385 ? 19.352 -3.384 -10.277 1.00 89.88 385 GLY A O 1
ATOM 2867 N N . VAL A 1 386 ? 19.448 -1.368 -9.328 1.00 90.19 386 VAL A N 1
ATOM 2868 C CA . VAL A 1 386 ? 20.162 -0.736 -10.450 1.00 90.19 386 VAL A CA 1
ATOM 2869 C C . VAL A 1 386 ? 21.678 -0.775 -10.285 1.00 90.19 386 VAL A C 1
ATOM 2871 O O . VAL A 1 386 ? 22.392 -1.009 -11.265 1.00 90.19 386 VAL A O 1
ATOM 2874 N N . PHE A 1 387 ? 22.176 -0.508 -9.077 1.00 92.06 387 PHE A N 1
ATOM 2875 C CA . PHE A 1 387 ? 23.601 -0.294 -8.816 1.00 92.06 387 PHE A CA 1
ATOM 2876 C C . PHE A 1 387 ? 24.270 -1.433 -8.044 1.00 92.06 387 PHE A C 1
ATOM 2878 O O . PHE A 1 387 ? 25.500 -1.459 -7.996 1.00 92.06 387 PHE A O 1
ATOM 2885 N N . ASP A 1 388 ? 23.506 -2.359 -7.459 1.00 90.19 388 ASP A N 1
ATOM 2886 C CA . ASP A 1 388 ? 24.065 -3.586 -6.901 1.00 90.19 388 ASP A CA 1
ATOM 2887 C C . ASP A 1 388 ? 24.325 -4.575 -8.039 1.00 90.19 388 ASP A C 1
ATOM 2889 O O . ASP A 1 388 ? 23.424 -4.977 -8.776 1.00 90.19 388 ASP A O 1
ATOM 2893 N N . ASP A 1 389 ? 25.590 -4.938 -8.201 1.00 87.88 389 ASP A N 1
ATOM 2894 C CA . ASP A 1 389 ? 26.036 -5.871 -9.227 1.00 87.88 389 ASP A CA 1
ATOM 2895 C C . ASP A 1 389 ? 25.916 -7.340 -8.803 1.00 87.88 389 ASP A C 1
ATOM 2897 O O . ASP A 1 389 ? 26.250 -8.231 -9.579 1.00 87.88 389 ASP A O 1
ATOM 2901 N N . THR A 1 390 ? 25.536 -7.599 -7.553 1.00 87.25 390 THR A N 1
ATOM 2902 C CA . THR A 1 390 ? 25.472 -8.953 -6.985 1.00 87.25 390 THR A CA 1
ATOM 2903 C C . THR A 1 390 ? 24.073 -9.555 -7.037 1.00 87.25 390 THR A C 1
ATOM 2905 O O . THR A 1 390 ? 23.872 -10.670 -6.562 1.00 87.25 390 THR A O 1
ATOM 2908 N N . LEU A 1 391 ? 23.103 -8.833 -7.608 1.00 82.94 391 LEU A N 1
ATOM 2909 C CA . LEU A 1 391 ? 21.694 -9.208 -7.608 1.00 82.94 391 LEU A CA 1
ATOM 2910 C C . LEU A 1 391 ? 21.040 -9.022 -8.980 1.00 82.94 391 LEU A C 1
ATOM 2912 O O . LEU A 1 391 ? 21.386 -8.111 -9.738 1.00 82.94 391 LEU A O 1
ATOM 2916 N N . GLY A 1 392 ? 20.033 -9.860 -9.237 1.00 80.44 392 GLY A N 1
ATOM 2917 C CA . GLY A 1 392 ? 19.174 -9.804 -10.418 1.00 80.44 392 GLY A CA 1
ATOM 2918 C C . GLY A 1 392 ? 19.957 -9.820 -11.728 1.00 80.44 392 GLY A C 1
ATOM 2919 O O . GLY A 1 392 ? 21.043 -10.390 -11.818 1.00 80.44 392 GLY A O 1
ATOM 2920 N N . ILE A 1 393 ? 19.429 -9.105 -12.723 1.00 77.88 393 ILE A N 1
ATOM 2921 C CA . ILE A 1 393 ? 19.999 -9.062 -14.073 1.00 77.88 393 ILE A CA 1
ATOM 2922 C C . ILE A 1 393 ? 21.464 -8.605 -14.102 1.00 77.88 393 ILE A C 1
ATOM 2924 O O . ILE A 1 393 ? 22.226 -9.023 -14.962 1.00 77.88 393 ILE A O 1
ATOM 2928 N N . ASN A 1 394 ? 21.902 -7.769 -13.155 1.00 83.31 394 ASN A N 1
ATOM 2929 C CA . ASN A 1 394 ? 23.291 -7.309 -13.136 1.00 83.31 394 ASN A CA 1
ATOM 2930 C C . ASN A 1 394 ? 24.265 -8.445 -12.778 1.00 83.31 394 ASN A C 1
ATOM 2932 O O . ASN A 1 394 ? 25.377 -8.469 -13.304 1.00 83.31 394 ASN A O 1
ATOM 2936 N N . ALA A 1 395 ? 23.861 -9.355 -11.885 1.00 84.25 395 ALA A N 1
ATOM 2937 C CA . ALA A 1 395 ? 24.659 -10.522 -11.523 1.00 84.25 395 ALA A CA 1
ATOM 2938 C C . ALA A 1 395 ? 24.701 -11.531 -12.670 1.00 84.25 395 ALA A C 1
ATOM 2940 O O . ALA A 1 395 ? 25.787 -11.931 -13.075 1.00 84.25 395 ALA A O 1
ATOM 2941 N N . GLU A 1 396 ? 23.539 -11.843 -13.246 1.00 82.75 396 GLU A N 1
ATOM 2942 C CA . GLU A 1 396 ? 23.408 -12.740 -14.403 1.00 82.75 396 GLU A CA 1
ATOM 2943 C C . GLU A 1 396 ? 24.278 -12.259 -15.569 1.00 82.75 396 GLU A C 1
ATOM 2945 O O . GLU A 1 396 ? 25.104 -12.995 -16.094 1.00 82.75 396 GLU A O 1
ATOM 2950 N N . MET A 1 397 ? 24.224 -10.964 -15.886 1.00 81.38 397 MET A N 1
ATOM 2951 C CA . MET A 1 397 ? 25.066 -10.382 -16.928 1.00 81.38 397 MET A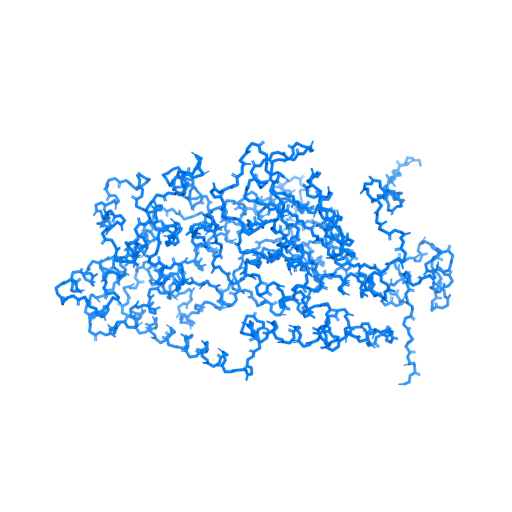 CA 1
ATOM 2952 C C . MET A 1 397 ? 26.567 -10.518 -16.654 1.00 81.38 397 MET A C 1
ATOM 2954 O O . MET A 1 397 ? 27.350 -10.667 -17.593 1.00 81.38 397 MET A O 1
ATOM 2958 N N . LYS A 1 398 ? 26.995 -10.452 -15.388 1.00 83.56 398 LYS A N 1
ATOM 2959 C CA . LYS A 1 398 ? 28.400 -10.688 -15.026 1.00 83.56 398 LYS A CA 1
ATOM 2960 C C . LYS A 1 398 ? 28.781 -12.156 -15.165 1.00 83.56 398 LYS A C 1
ATOM 2962 O O . LYS A 1 398 ? 29.900 -12.431 -15.595 1.00 83.56 398 LYS A O 1
ATOM 2967 N N . GLU A 1 399 ? 27.881 -13.066 -14.807 1.00 84.25 399 GLU A N 1
ATOM 2968 C CA . GLU A 1 399 ? 28.054 -14.510 -14.996 1.00 84.25 399 GLU A CA 1
ATOM 2969 C C . GLU A 1 399 ? 28.160 -14.862 -16.489 1.00 84.25 399 GLU A C 1
ATOM 2971 O O . GLU A 1 399 ? 29.036 -15.637 -16.871 1.00 84.25 399 GLU A O 1
ATOM 2976 N N . ASP A 1 400 ? 27.398 -14.174 -17.343 1.00 79.62 400 ASP A N 1
ATOM 2977 C CA . ASP A 1 400 ? 27.435 -14.292 -18.809 1.00 79.62 400 ASP A CA 1
ATOM 2978 C C . ASP A 1 400 ? 28.647 -13.607 -19.473 1.00 79.62 400 ASP A C 1
ATOM 2980 O O . ASP A 1 400 ? 28.812 -13.622 -20.701 1.00 79.62 400 ASP A O 1
ATOM 2984 N N . GLY A 1 401 ? 29.519 -12.982 -18.675 1.00 79.44 401 GLY A N 1
ATOM 2985 C CA . GLY A 1 401 ? 30.730 -12.312 -19.146 1.00 79.44 401 GLY A CA 1
ATOM 2986 C C . GLY A 1 401 ? 30.488 -10.954 -19.812 1.00 79.44 401 GLY A C 1
ATOM 2987 O O . GLY A 1 401 ? 31.391 -10.432 -20.476 1.00 79.44 401 GLY A O 1
ATOM 2988 N N . VAL A 1 402 ? 29.305 -10.352 -19.642 1.00 80.00 402 VAL A N 1
ATOM 2989 C CA . VAL A 1 402 ? 29.052 -8.973 -20.073 1.00 80.00 402 VAL A CA 1
ATOM 2990 C C . VAL A 1 402 ? 29.847 -8.023 -19.183 1.00 80.00 402 VAL A C 1
ATOM 2992 O O . VAL A 1 402 ? 29.788 -8.062 -17.951 1.00 80.00 402 VAL A O 1
ATOM 2995 N N . VAL A 1 403 ? 30.607 -7.125 -19.808 1.00 77.06 403 VAL A N 1
ATOM 2996 C CA . VAL A 1 403 ? 31.386 -6.122 -19.080 1.00 77.06 403 VAL A CA 1
ATOM 2997 C C . VAL A 1 403 ? 30.436 -5.061 -18.533 1.00 77.06 403 VAL A C 1
ATOM 2999 O O . VAL A 1 403 ? 30.083 -4.122 -19.237 1.00 77.06 403 VAL A O 1
ATOM 3002 N N . VAL A 1 404 ? 30.047 -5.209 -17.266 1.00 77.06 404 VAL A N 1
ATOM 3003 C CA . VAL A 1 404 ? 29.256 -4.230 -16.508 1.00 77.06 404 VAL A CA 1
ATOM 3004 C C . VAL A 1 404 ? 30.199 -3.223 -15.840 1.00 77.06 404 VAL A C 1
ATOM 3006 O O . VAL A 1 404 ? 30.928 -3.601 -14.913 1.00 77.06 404 VAL A O 1
ATOM 3009 N N . PRO A 1 405 ? 30.229 -1.944 -16.263 1.00 78.62 405 PRO A N 1
ATOM 3010 C CA . PRO A 1 405 ? 31.078 -0.951 -15.620 1.00 78.62 405 PRO A CA 1
ATOM 3011 C C . PRO A 1 405 ? 30.626 -0.710 -14.174 1.00 78.62 405 PRO A C 1
ATOM 3013 O O . PRO A 1 405 ? 29.427 -0.568 -13.907 1.00 78.62 405 PRO A O 1
ATOM 3016 N N . PRO A 1 406 ? 31.558 -0.664 -13.206 1.00 79.56 406 PRO A N 1
ATOM 3017 C CA . PRO A 1 406 ? 31.191 -0.474 -11.813 1.00 79.56 406 PRO A CA 1
ATOM 3018 C C . PRO A 1 406 ? 30.605 0.924 -11.604 1.00 79.56 406 PRO A C 1
ATOM 3020 O O . PRO A 1 406 ? 31.110 1.919 -12.134 1.00 79.56 406 PRO A O 1
ATOM 3023 N N . ALA A 1 407 ? 29.558 1.012 -10.784 1.00 87.00 407 ALA A N 1
ATOM 3024 C CA . ALA A 1 407 ? 29.017 2.299 -10.373 1.00 87.00 407 ALA A CA 1
ATOM 3025 C C . ALA A 1 407 ? 30.071 3.105 -9.590 1.00 87.00 407 ALA A C 1
ATOM 3027 O O . ALA A 1 407 ? 30.907 2.558 -8.866 1.00 87.00 407 ALA A O 1
ATOM 3028 N N . GLY A 1 408 ? 30.034 4.434 -9.722 1.00 88.94 408 GLY A N 1
ATOM 3029 C CA . GLY A 1 408 ? 30.970 5.309 -9.016 1.00 88.94 408 GLY A CA 1
ATOM 3030 C C . GLY A 1 408 ? 30.854 5.170 -7.487 1.00 88.94 408 GLY A C 1
ATOM 3031 O O . GLY A 1 408 ? 29.752 4.970 -6.972 1.00 88.94 408 GLY A O 1
ATOM 3032 N N . PRO A 1 409 ? 31.949 5.356 -6.724 1.00 92.19 409 PRO A N 1
ATOM 3033 C CA . PRO A 1 409 ? 31.964 5.114 -5.277 1.00 92.19 409 PRO A CA 1
ATOM 3034 C C . PRO A 1 409 ? 30.961 5.982 -4.504 1.00 92.19 409 PRO A C 1
ATOM 3036 O O . PRO A 1 409 ? 30.404 5.542 -3.506 1.00 92.19 409 PRO A O 1
ATOM 3039 N N . ALA A 1 410 ? 30.676 7.200 -4.978 1.00 93.38 410 ALA A N 1
ATOM 3040 C CA . ALA A 1 410 ? 29.649 8.054 -4.383 1.00 93.38 410 ALA A CA 1
ATOM 3041 C C . ALA A 1 410 ? 28.234 7.460 -4.518 1.00 93.38 410 ALA A C 1
ATOM 3043 O O . ALA A 1 410 ? 27.450 7.538 -3.578 1.00 93.38 410 ALA A O 1
ATOM 3044 N N . VAL A 1 411 ? 27.922 6.835 -5.659 1.00 94.69 411 VAL A N 1
ATOM 3045 C CA . VAL A 1 411 ? 26.625 6.179 -5.897 1.00 94.69 411 VAL A CA 1
ATOM 3046 C C . VAL A 1 411 ? 26.488 4.946 -5.007 1.00 94.69 411 VAL A C 1
ATOM 3048 O O . VAL A 1 411 ? 25.452 4.767 -4.375 1.00 94.69 411 VAL A O 1
ATOM 3051 N N . LEU A 1 412 ? 27.550 4.142 -4.893 1.00 94.50 412 LEU A N 1
ATOM 3052 C CA . LEU A 1 412 ? 27.574 2.956 -4.030 1.00 94.50 412 LEU A CA 1
ATOM 3053 C C . LEU A 1 412 ? 27.450 3.310 -2.540 1.00 94.50 412 LEU A C 1
ATOM 3055 O O . LEU A 1 412 ? 26.726 2.639 -1.804 1.00 94.50 412 LEU A O 1
ATOM 3059 N N . ASN A 1 413 ? 28.103 4.387 -2.095 1.00 95.44 413 ASN A N 1
ATOM 3060 C CA . ASN A 1 413 ? 27.967 4.884 -0.725 1.00 95.44 413 ASN A CA 1
ATOM 3061 C C . ASN A 1 413 ? 26.532 5.347 -0.436 1.00 95.44 413 ASN A C 1
ATOM 3063 O O . ASN A 1 413 ? 25.972 4.982 0.595 1.00 95.44 413 ASN A O 1
ATOM 3067 N N . ASP A 1 414 ? 25.918 6.099 -1.354 1.00 95.25 414 ASP A N 1
ATOM 3068 C CA . ASP A 1 414 ? 24.527 6.542 -1.211 1.00 95.25 414 ASP A CA 1
ATOM 3069 C C . ASP A 1 414 ? 23.538 5.372 -1.239 1.00 95.25 414 ASP A C 1
ATOM 3071 O O . ASP A 1 414 ? 22.573 5.374 -0.478 1.00 95.25 414 ASP A O 1
ATOM 3075 N N . MET A 1 415 ? 23.780 4.367 -2.088 1.00 95.88 415 MET A N 1
ATOM 3076 C CA . MET A 1 415 ? 22.993 3.133 -2.134 1.00 95.88 415 MET A CA 1
ATOM 3077 C C . MET A 1 415 ? 23.067 2.402 -0.792 1.00 95.88 415 MET A C 1
ATOM 3079 O O . MET A 1 415 ? 22.036 2.074 -0.213 1.00 95.88 415 MET A O 1
ATOM 3083 N N . THR A 1 416 ? 24.277 2.203 -0.267 1.00 94.81 416 THR A N 1
ATOM 3084 C CA . THR A 1 416 ? 24.498 1.540 1.027 1.00 94.81 416 THR A CA 1
ATOM 3085 C C . THR A 1 416 ? 23.816 2.310 2.158 1.00 94.81 416 THR A C 1
ATOM 3087 O O . THR A 1 416 ? 23.152 1.714 3.001 1.00 94.81 416 THR A O 1
ATOM 3090 N N . ALA A 1 417 ? 23.906 3.644 2.147 1.00 95.00 417 ALA A N 1
ATOM 3091 C CA . ALA A 1 417 ? 23.229 4.496 3.120 1.00 95.00 417 ALA A CA 1
ATOM 3092 C C . ALA A 1 417 ? 21.696 4.429 3.005 1.00 95.00 417 ALA A C 1
ATOM 3094 O O . ALA A 1 417 ? 21.013 4.470 4.026 1.00 95.00 417 ALA A O 1
ATOM 3095 N N . ALA A 1 418 ? 21.146 4.318 1.791 1.00 95.31 418 ALA A N 1
ATOM 3096 C CA . ALA A 1 418 ? 19.711 4.138 1.582 1.00 95.31 418 ALA A CA 1
ATOM 3097 C C . ALA A 1 418 ? 19.237 2.768 2.094 1.00 95.31 418 ALA A C 1
ATOM 3099 O O . ALA A 1 418 ? 18.235 2.702 2.799 1.00 95.31 418 ALA A O 1
ATOM 3100 N N . ILE A 1 419 ? 19.982 1.694 1.805 1.00 94.38 419 ILE A N 1
ATOM 3101 C CA . ILE A 1 419 ? 19.698 0.338 2.301 1.00 94.38 419 ILE A CA 1
ATOM 3102 C C . ILE A 1 419 ? 19.736 0.303 3.834 1.00 94.38 419 ILE A C 1
ATOM 3104 O O . ILE A 1 419 ? 18.808 -0.221 4.444 1.00 94.38 419 ILE A O 1
ATOM 3108 N N . ALA A 1 420 ? 20.738 0.936 4.454 1.00 92.62 420 ALA A N 1
ATOM 3109 C CA . ALA A 1 420 ? 20.895 0.992 5.910 1.00 92.62 420 ALA A CA 1
ATOM 3110 C C . ALA A 1 420 ? 19.675 1.594 6.645 1.00 92.62 420 ALA A C 1
ATOM 3112 O O . ALA A 1 420 ? 19.423 1.270 7.802 1.00 92.62 420 ALA A O 1
ATOM 3113 N N . GLN A 1 421 ? 18.894 2.462 5.988 1.00 91.75 421 GLN A N 1
ATOM 3114 C CA . GLN A 1 421 ? 17.690 3.068 6.578 1.00 91.75 421 GLN A CA 1
ATOM 3115 C C . GLN A 1 421 ? 16.481 2.123 6.615 1.00 91.75 421 GLN A C 1
ATOM 3117 O O . GLN A 1 421 ? 15.525 2.395 7.341 1.00 91.75 421 GLN A O 1
ATOM 3122 N N . VAL A 1 422 ? 16.488 1.054 5.814 1.00 93.50 422 VAL A N 1
ATOM 3123 C CA . VAL A 1 422 ? 15.334 0.163 5.605 1.00 93.50 422 VAL A CA 1
ATOM 3124 C C . VAL A 1 422 ? 15.726 -1.319 5.580 1.00 93.50 422 VAL A C 1
ATOM 3126 O O . VAL A 1 422 ? 15.035 -2.135 4.979 1.00 93.50 422 VAL A O 1
ATOM 3129 N N . GLU A 1 423 ? 16.831 -1.681 6.239 1.00 91.56 423 GLU A N 1
ATOM 3130 C CA . GLU A 1 423 ? 17.387 -3.045 6.258 1.00 91.56 423 GLU A CA 1
ATOM 3131 C C . GLU A 1 423 ? 16.333 -4.107 6.582 1.00 91.56 423 GLU A C 1
ATOM 3133 O O . GLU A 1 423 ? 16.201 -5.100 5.868 1.00 91.56 423 GLU A O 1
ATOM 3138 N N . VAL A 1 424 ? 15.533 -3.842 7.615 1.00 89.38 424 VAL A N 1
ATOM 3139 C CA . VAL A 1 424 ? 14.472 -4.732 8.098 1.00 89.38 424 VAL A CA 1
ATOM 3140 C C . VAL A 1 424 ? 13.424 -5.007 7.017 1.00 89.38 424 VAL A C 1
ATOM 3142 O O . VAL A 1 424 ? 13.018 -6.150 6.837 1.00 89.38 424 VAL A O 1
ATOM 3145 N N . ASP A 1 425 ? 13.017 -3.984 6.261 1.00 90.38 425 ASP A N 1
ATOM 3146 C CA . ASP A 1 425 ? 12.032 -4.124 5.181 1.00 90.38 425 ASP A CA 1
ATOM 3147 C C . ASP A 1 425 ? 12.581 -4.872 3.958 1.00 90.38 425 ASP A C 1
ATOM 3149 O O . ASP A 1 425 ? 11.815 -5.396 3.152 1.00 90.38 425 ASP A O 1
ATOM 3153 N N . LEU A 1 426 ? 13.908 -4.914 3.817 1.00 90.25 426 LEU A N 1
ATOM 3154 C CA . LEU A 1 426 ? 14.624 -5.633 2.763 1.00 90.25 426 LEU A CA 1
ATOM 3155 C C . LEU A 1 426 ? 15.102 -7.023 3.211 1.00 90.25 426 LEU A C 1
ATOM 3157 O O . LEU A 1 426 ? 15.926 -7.627 2.520 1.00 90.25 426 LEU A O 1
ATOM 3161 N N . GLY A 1 427 ? 14.623 -7.516 4.359 1.00 86.81 427 GLY A N 1
ATOM 3162 C CA . GLY A 1 427 ? 14.964 -8.838 4.888 1.00 86.81 427 GLY A CA 1
ATOM 3163 C C . GLY A 1 427 ? 16.406 -8.967 5.395 1.00 86.81 427 GLY A C 1
ATOM 3164 O O . GLY A 1 427 ? 16.903 -10.080 5.561 1.00 86.81 427 GLY A O 1
ATOM 3165 N N . ILE A 1 428 ? 17.106 -7.853 5.630 1.00 87.69 428 ILE A N 1
ATOM 3166 C CA . ILE A 1 428 ? 18.486 -7.859 6.124 1.00 87.69 428 ILE A CA 1
ATOM 3167 C C . ILE A 1 428 ? 18.459 -7.976 7.652 1.00 87.69 428 ILE A C 1
ATOM 3169 O O . ILE A 1 428 ? 18.103 -7.036 8.361 1.00 87.69 428 ILE A O 1
ATOM 3173 N N . SER A 1 429 ? 18.863 -9.141 8.163 1.00 85.75 429 SER A N 1
ATOM 3174 C CA . SER A 1 429 ? 18.755 -9.511 9.583 1.00 85.75 429 SER A CA 1
ATOM 3175 C C . SER A 1 429 ? 20.042 -9.335 10.403 1.00 85.75 429 SER A C 1
ATOM 3177 O O . SER A 1 429 ? 20.120 -9.729 11.565 1.00 85.75 429 SER A O 1
ATOM 3179 N N . THR A 1 430 ? 21.091 -8.744 9.827 1.00 81.31 430 THR A N 1
ATOM 3180 C CA . THR A 1 430 ? 22.413 -8.644 10.473 1.00 81.31 430 THR A CA 1
ATOM 3181 C C . THR A 1 430 ? 22.573 -7.433 11.398 1.00 81.31 430 THR A C 1
ATOM 3183 O O . THR A 1 430 ? 23.478 -7.419 12.236 1.00 81.31 430 THR A O 1
ATOM 3186 N N . GLY A 1 431 ? 21.733 -6.407 11.234 1.00 81.75 431 GLY A N 1
ATOM 3187 C CA . GLY A 1 431 ? 21.855 -5.108 11.901 1.00 81.75 431 GLY A CA 1
ATOM 3188 C C . GLY A 1 431 ? 21.223 -5.026 13.304 1.00 81.75 431 GLY A C 1
ATOM 3189 O O . GLY A 1 431 ? 20.457 -5.902 13.708 1.00 81.75 431 GLY A O 1
ATOM 3190 N N . PRO A 1 432 ? 21.517 -3.959 14.075 1.00 85.38 432 PRO A N 1
ATOM 3191 C CA . PRO A 1 432 ? 20.872 -3.698 15.367 1.00 85.38 432 PRO A CA 1
ATOM 3192 C C . PRO A 1 432 ? 19.371 -3.390 15.229 1.00 85.38 432 PRO A C 1
ATOM 3194 O O . PRO A 1 432 ? 18.587 -3.806 16.075 1.00 85.38 432 PRO A O 1
ATOM 3197 N N . THR A 1 433 ? 18.972 -2.742 14.133 1.00 84.81 433 THR A N 1
ATOM 3198 C CA . THR A 1 433 ? 17.577 -2.436 13.768 1.00 84.81 433 THR A CA 1
ATOM 3199 C C . THR A 1 433 ? 16.723 -3.697 13.631 1.00 84.81 433 THR A C 1
ATOM 3201 O O . THR A 1 433 ? 15.570 -3.713 14.055 1.00 84.81 433 THR A O 1
ATOM 3204 N N . TRP A 1 434 ? 17.295 -4.784 13.098 1.00 86.56 434 TRP A N 1
ATOM 3205 C CA . TRP A 1 434 ? 16.633 -6.088 13.061 1.00 86.56 434 TRP A CA 1
ATOM 3206 C C . TRP A 1 434 ? 16.367 -6.632 14.464 1.00 86.56 434 TRP A C 1
ATOM 3208 O O . TRP A 1 434 ? 15.259 -7.078 14.732 1.00 86.56 434 TRP A O 1
ATOM 3218 N N . ARG A 1 435 ? 17.342 -6.552 15.378 1.00 88.44 435 ARG A N 1
ATOM 3219 C CA . ARG A 1 435 ? 17.173 -7.050 16.757 1.00 88.44 435 ARG A CA 1
ATOM 3220 C C . ARG A 1 435 ? 16.106 -6.277 17.522 1.00 88.44 435 ARG A C 1
ATOM 3222 O O . ARG A 1 435 ? 15.358 -6.868 18.292 1.00 88.44 435 ARG A O 1
ATOM 3229 N N . GLU A 1 436 ? 16.037 -4.964 17.314 1.00 88.44 436 GLU A N 1
ATOM 3230 C CA . GLU A 1 436 ? 14.966 -4.133 17.870 1.00 88.44 436 GLU A CA 1
ATOM 3231 C C . GLU A 1 436 ? 13.604 -4.566 17.319 1.00 88.44 436 GLU A C 1
ATOM 3233 O O . GLU A 1 436 ? 12.670 -4.773 18.091 1.00 88.44 436 GLU A O 1
ATOM 3238 N N . ARG A 1 437 ? 13.503 -4.793 16.002 1.00 87.44 437 ARG A N 1
ATOM 3239 C CA . ARG A 1 437 ? 12.267 -5.280 15.380 1.00 87.44 437 ARG A CA 1
ATOM 3240 C C . ARG A 1 437 ? 11.867 -6.667 15.878 1.00 87.44 437 ARG A C 1
ATOM 3242 O O . ARG A 1 437 ? 10.695 -6.891 16.150 1.00 87.44 437 ARG A O 1
ATOM 3249 N N . GLU A 1 438 ? 12.815 -7.589 15.972 1.00 89.69 438 GLU A N 1
ATOM 3250 C CA . GLU A 1 438 ? 12.602 -8.946 16.474 1.00 89.69 438 GLU A CA 1
ATOM 3251 C C . GLU A 1 438 ? 12.065 -8.903 17.908 1.00 89.69 438 GLU A C 1
ATOM 3253 O O . GLU A 1 438 ? 11.018 -9.481 18.185 1.00 89.69 438 GLU A O 1
ATOM 3258 N N . TYR A 1 439 ? 12.676 -8.090 18.775 1.00 92.06 439 TYR A N 1
ATOM 3259 C CA . TYR A 1 439 ? 12.182 -7.854 20.131 1.00 92.06 439 TYR A CA 1
ATOM 3260 C C . TYR A 1 439 ? 10.756 -7.276 20.160 1.00 92.06 439 TYR A C 1
ATOM 3262 O O . TYR A 1 439 ? 9.927 -7.715 20.958 1.00 92.06 439 TYR A O 1
ATOM 3270 N N . GLU A 1 440 ? 10.435 -6.308 19.293 1.00 90.94 440 GLU A N 1
ATOM 3271 C CA . GLU A 1 440 ? 9.072 -5.769 19.181 1.00 90.94 440 GLU A CA 1
ATOM 3272 C C . GLU A 1 440 ? 8.056 -6.833 18.738 1.00 90.94 440 GLU A C 1
ATOM 3274 O O . GLU A 1 440 ? 6.941 -6.879 19.265 1.00 90.94 440 GLU A O 1
ATOM 3279 N N . LEU A 1 441 ? 8.425 -7.683 17.774 1.00 90.88 441 LEU A N 1
ATOM 3280 C CA . LEU A 1 441 ? 7.574 -8.759 17.268 1.00 90.88 441 LEU A CA 1
ATOM 3281 C C . LEU A 1 441 ? 7.348 -9.845 18.323 1.00 90.88 441 LEU A C 1
ATOM 3283 O O . LEU A 1 441 ? 6.210 -10.294 18.476 1.00 90.88 441 LEU A O 1
ATOM 3287 N N . ASP A 1 442 ? 8.387 -10.212 19.070 1.00 93.06 442 ASP A N 1
ATOM 3288 C CA . ASP A 1 442 ? 8.314 -11.183 20.162 1.00 93.06 442 ASP A CA 1
ATOM 3289 C C . ASP A 1 442 ? 7.451 -10.653 21.307 1.00 93.06 442 ASP A C 1
ATOM 3291 O O . ASP A 1 442 ? 6.512 -11.327 21.728 1.00 93.06 442 ASP A O 1
ATOM 3295 N N . LYS A 1 443 ? 7.676 -9.403 21.740 1.00 94.62 443 LYS A N 1
ATOM 3296 C CA . LYS A 1 443 ? 6.834 -8.744 22.751 1.00 94.62 443 LYS A CA 1
ATOM 3297 C C . LYS A 1 443 ? 5.374 -8.697 22.302 1.00 94.62 443 LYS A C 1
ATOM 3299 O O . LYS A 1 443 ? 4.466 -8.949 23.089 1.00 94.62 443 LYS A O 1
ATOM 3304 N N . ARG A 1 444 ? 5.126 -8.385 21.026 1.00 94.88 444 ARG A N 1
ATOM 3305 C CA . ARG A 1 444 ? 3.774 -8.396 20.458 1.00 94.88 444 ARG A CA 1
ATOM 3306 C C . ARG A 1 444 ? 3.154 -9.785 20.496 1.00 94.88 444 ARG A C 1
ATOM 3308 O O . ARG A 1 444 ? 1.987 -9.903 20.857 1.00 94.88 444 ARG A O 1
ATOM 3315 N N . HIS A 1 445 ? 3.904 -10.812 20.113 1.00 93.62 445 HIS A N 1
ATOM 3316 C CA . HIS A 1 445 ? 3.423 -12.186 20.136 1.00 93.62 445 HIS A CA 1
ATOM 3317 C C . HIS A 1 445 ? 3.085 -12.634 21.564 1.00 93.62 445 HIS A C 1
ATOM 3319 O O . HIS A 1 445 ? 1.978 -13.114 21.787 1.00 93.62 445 HIS A O 1
ATOM 3325 N N . GLU A 1 446 ? 3.970 -12.372 22.528 1.00 94.38 446 GLU A N 1
ATOM 3326 C CA . GLU A 1 446 ? 3.770 -12.686 23.948 1.00 94.38 446 GLU A CA 1
ATOM 3327 C C . GLU A 1 446 ? 2.498 -12.029 24.505 1.00 94.38 446 GLU A C 1
ATOM 3329 O O . GLU A 1 446 ? 1.657 -12.697 25.107 1.00 94.38 446 GLU A O 1
ATOM 3334 N N . VAL A 1 447 ? 2.316 -10.726 24.266 1.00 95.12 447 VAL A N 1
ATOM 3335 C CA . VAL A 1 447 ? 1.139 -9.984 24.747 1.00 95.12 447 VAL A CA 1
ATOM 3336 C C . VAL A 1 447 ? -0.148 -10.499 24.107 1.00 95.12 447 VAL A C 1
ATOM 3338 O O . VAL A 1 447 ? -1.152 -10.678 24.799 1.00 95.12 447 VAL A O 1
ATOM 3341 N N . LEU A 1 448 ? -0.131 -10.753 22.795 1.00 94.88 448 LEU A N 1
ATOM 3342 C CA . LEU A 1 448 ? -1.298 -11.273 22.088 1.00 94.88 448 LEU A CA 1
ATOM 3343 C C . LEU A 1 448 ? -1.651 -12.690 22.527 1.00 94.88 448 LEU A C 1
ATOM 3345 O O . LEU A 1 448 ? -2.833 -12.993 22.629 1.00 94.88 448 LEU A O 1
ATOM 3349 N N . GLU A 1 449 ? -0.671 -13.551 22.791 1.00 93.12 449 GLU A N 1
ATOM 3350 C CA . GLU A 1 449 ? -0.921 -14.909 23.272 1.00 93.12 449 GLU A CA 1
ATOM 3351 C C . GLU A 1 449 ? -1.495 -14.881 24.691 1.00 93.12 449 GLU A C 1
ATOM 3353 O O . GLU A 1 449 ? -2.534 -15.487 24.956 1.00 93.12 449 GLU A O 1
ATOM 3358 N N . LYS A 1 450 ? -0.883 -14.086 25.575 1.00 92.62 450 LYS A N 1
ATOM 3359 C CA . LYS A 1 450 ? -1.325 -13.874 26.957 1.00 92.62 450 LYS A CA 1
ATOM 3360 C C . LYS A 1 450 ? -2.777 -13.409 27.045 1.00 92.62 450 LYS A C 1
ATOM 3362 O O . LYS A 1 450 ? -3.546 -13.983 27.808 1.00 92.62 450 LYS A O 1
ATOM 3367 N N . VAL A 1 451 ? -3.154 -12.385 26.278 1.00 92.00 451 VAL A N 1
ATOM 3368 C CA . VAL A 1 451 ? -4.539 -11.886 26.253 1.00 92.00 451 VAL A CA 1
ATOM 3369 C C . VAL A 1 451 ? -5.435 -12.837 25.469 1.00 92.00 451 VAL A C 1
ATOM 3371 O O . VAL A 1 451 ? -6.533 -13.146 25.913 1.00 92.00 451 VAL A O 1
ATOM 3374 N N . GLY A 1 452 ? -4.946 -13.354 24.340 1.00 90.12 452 GLY A N 1
ATOM 3375 C CA . GLY A 1 452 ? -5.651 -14.243 23.420 1.00 90.12 452 GLY A CA 1
ATOM 3376 C C . GLY A 1 452 ? -6.227 -15.490 24.084 1.00 90.12 452 GLY A C 1
ATOM 3377 O O . GLY A 1 452 ? -7.314 -15.925 23.707 1.00 90.12 452 GLY A O 1
ATOM 3378 N N . LEU A 1 453 ? -5.527 -16.053 25.074 1.00 90.06 453 LEU A N 1
ATOM 3379 C CA . LEU A 1 453 ? -5.980 -17.206 25.862 1.00 90.06 453 LEU A CA 1
ATOM 3380 C C . LEU A 1 453 ? -7.182 -16.910 26.768 1.00 90.06 453 LEU A C 1
ATOM 3382 O O . LEU A 1 453 ? -7.945 -17.827 27.056 1.00 90.06 453 LEU A O 1
ATOM 3386 N N . GLU A 1 454 ? -7.353 -15.659 27.187 1.00 92.06 454 GLU A N 1
ATOM 3387 C CA . GLU A 1 454 ? -8.444 -15.213 28.062 1.00 92.06 454 GLU A CA 1
ATOM 3388 C C . GLU A 1 454 ? -9.648 -14.681 27.264 1.00 92.06 454 GLU A C 1
ATOM 3390 O O . GLU A 1 454 ? -10.698 -14.393 27.834 1.00 92.06 454 GLU A O 1
ATOM 3395 N N . VAL A 1 455 ? -9.504 -14.537 25.942 1.00 92.81 455 VAL A N 1
ATOM 3396 C CA . VAL A 1 455 ? -10.593 -14.120 25.054 1.00 92.81 455 VAL A CA 1
ATOM 3397 C C . VAL A 1 455 ? -11.645 -15.229 24.971 1.00 92.81 455 VAL A C 1
ATOM 3399 O O . VAL A 1 455 ? -11.317 -16.394 24.728 1.00 92.81 455 VAL A O 1
ATOM 3402 N N . GLU A 1 456 ? -12.920 -14.858 25.087 1.00 93.69 456 GLU A N 1
ATOM 3403 C CA . GLU A 1 456 ? -14.056 -15.762 24.910 1.00 93.69 456 GLU A CA 1
ATOM 3404 C C . GLU A 1 456 ? -13.967 -16.541 23.589 1.00 93.69 456 GLU A C 1
ATOM 3406 O O . GLU A 1 456 ? -13.716 -15.980 22.516 1.00 93.69 456 GLU A O 1
ATOM 3411 N N . MET A 1 457 ? -14.210 -17.851 23.661 1.00 88.44 457 MET A N 1
ATOM 3412 C CA . MET A 1 457 ? -13.930 -18.791 22.570 1.00 88.44 457 MET A CA 1
ATOM 3413 C C . MET A 1 457 ? -14.766 -18.529 21.307 1.00 88.44 457 MET A C 1
ATOM 3415 O O . MET A 1 457 ? -14.264 -18.690 20.198 1.00 88.44 457 MET A O 1
ATOM 3419 N N . ASP A 1 458 ? -16.005 -18.064 21.481 1.00 89.31 458 ASP A N 1
ATOM 3420 C CA . ASP A 1 458 ? -16.936 -17.743 20.391 1.00 89.31 458 ASP A CA 1
ATOM 3421 C C . ASP A 1 458 ? -16.875 -16.264 19.960 1.00 89.31 458 ASP A C 1
ATOM 3423 O O . ASP A 1 458 ? -17.651 -15.822 19.105 1.00 89.31 458 ASP A O 1
ATOM 3427 N N . SER A 1 459 ? -15.974 -15.469 20.550 1.00 93.62 459 SER A N 1
ATOM 3428 C CA . SER A 1 459 ? -15.846 -14.053 20.208 1.00 93.62 459 SER A CA 1
ATOM 3429 C C . SER A 1 459 ? -15.239 -13.853 18.818 1.00 93.62 459 SER A C 1
ATOM 3431 O O . SER A 1 459 ? -14.427 -14.635 18.313 1.00 93.62 459 SER A O 1
ATOM 3433 N N . PHE A 1 460 ? -15.575 -12.717 18.209 1.00 95.75 460 PHE A N 1
ATOM 3434 C CA . PHE A 1 460 ? -14.968 -12.316 16.945 1.00 95.75 460 PHE A CA 1
ATOM 3435 C C . PHE A 1 460 ? -13.456 -12.064 17.079 1.00 95.75 460 PHE A C 1
ATOM 3437 O O . PHE A 1 460 ? -12.699 -12.369 16.159 1.00 95.75 460 PHE A O 1
ATOM 3444 N N . LEU A 1 461 ? -12.996 -11.557 18.230 1.00 95.56 461 LEU A N 1
ATOM 3445 C CA . LEU A 1 461 ? -11.572 -11.327 18.465 1.00 95.56 461 LEU A CA 1
ATOM 3446 C C . LEU A 1 461 ? -10.781 -12.645 18.452 1.00 95.56 461 LEU A C 1
ATOM 3448 O O . LEU A 1 461 ? -9.721 -12.724 17.829 1.00 95.56 461 LEU A O 1
ATOM 3452 N N . ARG A 1 462 ? -11.320 -13.707 19.066 1.00 94.00 462 ARG A N 1
ATOM 3453 C CA . ARG A 1 462 ? -10.709 -15.042 19.029 1.00 94.00 462 ARG A CA 1
ATOM 3454 C C . ARG A 1 462 ? -10.545 -15.534 17.590 1.00 94.00 462 ARG A 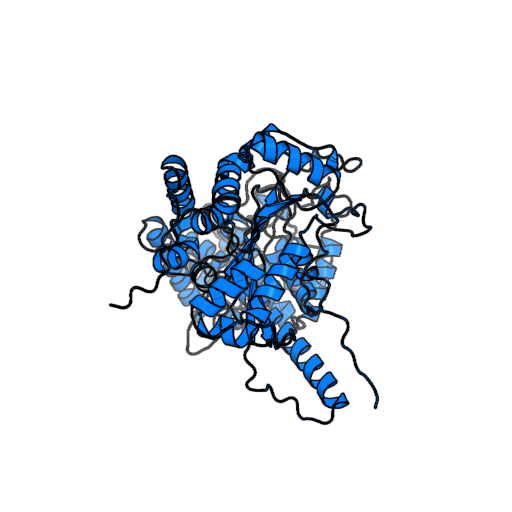C 1
ATOM 3456 O O . ARG A 1 462 ? -9.473 -16.025 17.241 1.00 94.00 462 ARG A O 1
ATOM 3463 N N . GLN A 1 463 ? -11.563 -15.337 16.750 1.00 93.19 463 GLN A N 1
ATOM 3464 C CA . GLN A 1 463 ? -11.539 -15.732 15.339 1.00 93.19 463 GLN A CA 1
ATOM 3465 C C . GLN A 1 463 ? -10.418 -15.041 14.542 1.00 93.19 463 GLN A C 1
ATOM 3467 O O . GLN A 1 463 ? -9.782 -15.686 13.707 1.00 93.19 463 GLN A O 1
ATOM 3472 N N . ILE A 1 464 ? -10.180 -13.743 14.763 1.00 94.44 464 ILE A N 1
ATOM 3473 C CA . ILE A 1 464 ? -9.152 -13.005 14.007 1.00 94.44 464 ILE A CA 1
ATOM 3474 C C . ILE A 1 464 ? -7.733 -13.247 14.540 1.00 94.44 464 ILE A C 1
ATOM 3476 O O . ILE A 1 464 ? -6.783 -13.191 13.763 1.00 94.44 464 ILE A O 1
ATOM 3480 N N . LEU A 1 465 ? -7.572 -13.551 15.835 1.00 93.25 465 LEU A N 1
ATOM 3481 C CA . LEU A 1 465 ? -6.265 -13.866 16.425 1.00 93.25 465 LEU A CA 1
ATOM 3482 C C . LEU A 1 465 ? -5.816 -15.305 16.120 1.00 93.25 465 LEU A C 1
ATOM 3484 O O . LEU A 1 465 ? -4.647 -15.528 15.804 1.00 93.25 465 LEU A O 1
ATOM 3488 N N . PHE A 1 466 ? -6.736 -16.274 16.168 1.00 90.38 466 PHE A N 1
ATOM 3489 C CA . PHE A 1 466 ? -6.456 -17.700 15.965 1.00 90.38 466 PHE A CA 1
ATOM 3490 C C . PHE A 1 466 ? -7.006 -18.186 14.620 1.00 90.38 466 PHE A C 1
ATOM 3492 O O . PHE A 1 466 ? -7.987 -18.922 14.548 1.00 90.38 466 PHE A O 1
ATOM 3499 N N . THR A 1 467 ? -6.346 -17.794 13.526 1.00 83.38 467 THR A N 1
ATOM 3500 C CA . THR A 1 467 ? -6.783 -18.168 12.163 1.00 83.38 467 THR A CA 1
ATOM 3501 C C . THR A 1 467 ? -6.659 -19.669 11.851 1.00 83.38 467 THR A C 1
ATOM 3503 O O . THR A 1 467 ? -7.219 -20.139 10.859 1.00 83.38 467 THR A O 1
ATOM 3506 N N . ALA A 1 468 ? -5.903 -20.414 12.660 1.00 78.94 468 ALA A N 1
ATOM 3507 C CA . ALA A 1 468 ? -5.836 -21.871 12.669 1.00 78.94 468 ALA A CA 1
ATOM 3508 C C . ALA A 1 468 ? -5.600 -22.336 14.115 1.00 78.94 468 ALA A C 1
ATOM 3510 O O . ALA A 1 468 ? -4.558 -22.040 14.697 1.00 78.94 468 ALA A O 1
ATOM 3511 N N . GLU A 1 469 ? -6.557 -23.063 14.701 1.00 68.44 469 GLU A N 1
ATOM 3512 C CA . GLU A 1 469 ? -6.528 -23.452 16.124 1.00 68.44 469 GLU A CA 1
ATOM 3513 C C . GLU A 1 469 ? -5.263 -24.230 16.525 1.00 68.44 469 GLU A C 1
ATOM 3515 O O . GLU A 1 469 ? -4.823 -24.149 17.669 1.00 68.44 469 GLU A O 1
ATOM 3520 N N . SER A 1 470 ? -4.651 -24.953 15.583 1.00 73.69 470 SER A N 1
ATOM 3521 C CA . SER A 1 470 ? -3.450 -25.763 15.808 1.00 73.69 470 SER A CA 1
ATOM 3522 C C . SER A 1 470 ? -2.126 -24.997 15.729 1.00 73.69 470 SER A C 1
ATOM 3524 O O . SER A 1 470 ? -1.102 -25.549 16.121 1.00 73.69 470 SER A O 1
ATOM 3526 N N . GLU A 1 471 ? -2.112 -23.774 15.191 1.00 77.19 471 GLU A N 1
ATOM 3527 C CA . GLU A 1 471 ? -0.877 -23.030 14.870 1.00 77.19 471 GLU A CA 1
ATOM 3528 C C . GLU A 1 471 ? -0.634 -21.820 15.790 1.00 77.19 471 GLU A C 1
ATOM 3530 O O . GLU A 1 471 ? 0.385 -21.141 15.661 1.00 77.19 471 GLU A O 1
ATOM 3535 N N . GLY A 1 472 ? -1.544 -21.552 16.732 1.00 83.75 472 GLY A N 1
ATOM 3536 C CA . GLY A 1 472 ? -1.473 -20.373 17.596 1.00 83.75 472 GLY A CA 1
ATOM 3537 C C . GLY A 1 472 ? -1.662 -19.060 16.823 1.00 83.75 472 GLY A C 1
ATOM 3538 O O . GLY A 1 472 ? -2.327 -19.017 15.786 1.00 83.75 472 GLY A O 1
ATOM 3539 N N . ILE A 1 473 ? -1.098 -17.965 17.342 1.00 88.00 473 ILE A N 1
ATOM 3540 C CA . ILE A 1 473 ? -1.227 -16.627 16.741 1.00 88.00 473 ILE A CA 1
ATOM 3541 C C . ILE A 1 473 ? -0.137 -16.416 15.681 1.00 88.00 473 ILE A C 1
ATOM 3543 O O . ILE A 1 473 ? 1.031 -16.191 15.995 1.00 88.00 473 ILE A O 1
ATOM 3547 N N . THR A 1 474 ? -0.523 -16.417 14.404 1.00 85.81 474 THR A N 1
ATOM 3548 C CA . THR A 1 474 ? 0.392 -16.296 13.248 1.00 85.81 474 THR A CA 1
ATOM 3549 C C . THR A 1 474 ? 0.413 -14.892 12.619 1.00 85.81 474 THR A C 1
ATOM 3551 O O . THR A 1 474 ? 0.573 -14.754 11.400 1.00 85.81 474 THR A O 1
ATOM 3554 N N . LEU A 1 475 ? 0.208 -13.847 13.427 1.00 88.19 475 LEU A N 1
ATOM 3555 C CA . LEU A 1 475 ? 0.078 -12.456 12.975 1.00 88.19 475 LEU A CA 1
ATOM 3556 C C . LEU A 1 475 ? 1.287 -11.994 12.141 1.00 88.19 475 LEU A C 1
ATOM 3558 O O . LEU A 1 475 ? 2.433 -12.141 12.570 1.00 88.19 475 LEU A O 1
ATOM 3562 N N . GLY A 1 476 ? 1.031 -11.405 10.968 1.00 84.19 476 GLY A N 1
ATOM 3563 C CA . GLY A 1 476 ? 2.078 -10.894 10.076 1.00 84.19 476 GLY A CA 1
ATOM 3564 C C . GLY A 1 476 ? 2.904 -11.970 9.356 1.00 84.19 476 GLY A C 1
ATOM 3565 O O . GLY A 1 476 ? 3.899 -11.636 8.717 1.00 84.19 476 GLY A O 1
ATOM 3566 N N . LYS A 1 477 ? 2.510 -13.250 9.437 1.00 85.94 477 LYS A N 1
ATOM 3567 C CA . LYS A 1 477 ? 3.158 -14.363 8.714 1.00 85.94 477 LYS A CA 1
ATOM 3568 C C . LYS A 1 477 ? 2.253 -14.936 7.623 1.00 85.94 477 LYS A C 1
ATOM 3570 O O . LYS A 1 477 ? 2.655 -15.054 6.471 1.00 85.94 477 LYS A O 1
ATOM 3575 N N . LYS A 1 478 ? 1.014 -15.286 7.975 1.00 87.19 478 LYS A N 1
ATOM 3576 C CA . LYS A 1 478 ? 0.063 -15.932 7.057 1.00 87.19 478 LYS A CA 1
ATOM 3577 C C . LYS A 1 478 ? -0.557 -14.913 6.098 1.00 87.19 478 LYS A C 1
ATOM 3579 O O . LYS A 1 478 ? -1.017 -13.866 6.535 1.00 87.19 478 LYS A O 1
ATOM 3584 N N . GLY A 1 479 ? -0.587 -15.228 4.801 1.00 88.31 479 GLY A N 1
ATOM 3585 C CA . GLY A 1 479 ? -1.169 -14.346 3.777 1.00 88.31 479 GLY A CA 1
ATOM 3586 C C . GLY A 1 479 ? -0.368 -13.065 3.506 1.00 88.31 479 GLY A C 1
ATOM 3587 O O . GLY A 1 479 ? -0.882 -12.151 2.867 1.00 88.31 479 GLY A O 1
ATOM 3588 N N . ARG A 1 480 ? 0.878 -12.991 3.993 1.00 94.81 480 ARG A N 1
ATOM 3589 C CA . ARG A 1 480 ? 1.828 -11.912 3.704 1.00 94.81 480 ARG A CA 1
ATOM 3590 C C . ARG A 1 480 ? 2.788 -12.328 2.598 1.00 94.81 480 ARG A C 1
ATOM 3592 O O . ARG A 1 480 ? 3.011 -13.519 2.390 1.00 94.81 480 ARG A O 1
ATOM 3599 N N . PHE A 1 481 ? 3.378 -11.344 1.928 1.00 96.25 481 PHE A N 1
ATOM 3600 C CA . PHE A 1 481 ? 4.466 -11.575 0.978 1.00 96.25 481 PHE A CA 1
ATOM 3601 C C . PHE A 1 481 ? 5.792 -11.044 1.530 1.00 96.25 481 PHE A C 1
ATOM 3603 O O . PHE A 1 481 ? 5.822 -10.070 2.285 1.00 96.25 481 PHE A O 1
ATOM 3610 N N . ASP A 1 482 ? 6.898 -11.674 1.147 1.00 95.56 482 ASP A N 1
ATOM 3611 C CA . ASP A 1 482 ? 8.232 -11.177 1.468 1.00 95.56 482 ASP A CA 1
ATOM 3612 C C . ASP A 1 482 ? 8.762 -10.318 0.314 1.00 95.56 482 ASP A C 1
ATOM 3614 O O . ASP A 1 482 ? 8.900 -10.789 -0.820 1.00 95.56 482 ASP A O 1
ATOM 3618 N N . LEU A 1 483 ? 9.029 -9.039 0.593 1.00 95.75 483 LEU A N 1
ATOM 3619 C CA . LEU A 1 483 ? 9.430 -8.072 -0.430 1.00 95.75 483 LEU A CA 1
ATOM 3620 C C . LEU A 1 483 ? 10.776 -8.448 -1.059 1.00 95.75 483 LEU A C 1
ATOM 3622 O O . LEU A 1 483 ? 10.908 -8.407 -2.279 1.00 95.75 483 LEU A O 1
ATOM 3626 N N . ALA A 1 484 ? 11.759 -8.837 -0.246 1.00 93.56 484 ALA A N 1
ATOM 3627 C CA . ALA A 1 484 ? 13.095 -9.177 -0.726 1.00 93.56 484 ALA A CA 1
ATOM 3628 C C . ALA A 1 484 ? 13.075 -10.416 -1.630 1.00 93.56 484 ALA A C 1
ATOM 3630 O O . ALA A 1 484 ? 13.656 -10.398 -2.713 1.00 93.56 484 ALA A O 1
ATOM 3631 N N . THR A 1 485 ? 12.343 -11.453 -1.221 1.00 93.31 485 THR A N 1
ATOM 3632 C CA . THR A 1 485 ? 12.155 -12.681 -2.000 1.00 93.31 485 THR A CA 1
ATOM 3633 C C . THR A 1 485 ? 11.437 -12.392 -3.315 1.00 93.31 485 THR A C 1
ATOM 3635 O O . THR A 1 485 ? 11.877 -12.860 -4.361 1.00 93.31 485 THR A O 1
ATOM 3638 N N . THR A 1 486 ? 10.381 -11.573 -3.295 1.00 94.88 486 THR A N 1
ATOM 3639 C CA . THR A 1 486 ? 9.627 -11.208 -4.510 1.00 94.88 486 THR A CA 1
ATOM 3640 C C . THR A 1 486 ? 10.500 -10.430 -5.498 1.00 94.88 486 THR A C 1
ATOM 3642 O O . THR A 1 486 ? 10.496 -10.713 -6.689 1.00 94.88 486 THR A O 1
ATOM 3645 N N . LEU A 1 487 ? 11.300 -9.475 -5.017 1.00 93.62 487 LEU A N 1
ATOM 3646 C CA . LEU A 1 487 ? 12.223 -8.716 -5.868 1.00 93.62 487 LEU A CA 1
ATOM 3647 C C . LEU A 1 487 ? 13.369 -9.577 -6.416 1.00 93.62 487 LEU A C 1
ATOM 3649 O O . LEU A 1 487 ? 13.833 -9.328 -7.522 1.00 93.62 487 LEU A O 1
ATOM 3653 N N . GLY A 1 488 ? 13.844 -10.559 -5.645 1.00 90.38 488 GLY A N 1
ATOM 3654 C CA . GLY A 1 488 ? 14.946 -11.437 -6.045 1.00 90.38 488 GLY A CA 1
ATOM 3655 C C . GLY A 1 488 ? 14.543 -12.587 -6.970 1.00 90.38 488 GLY A C 1
ATOM 3656 O O . GLY A 1 488 ? 15.406 -13.137 -7.643 1.00 90.38 488 GLY A O 1
ATOM 3657 N N . SER A 1 489 ? 13.259 -12.951 -7.005 1.00 90.38 489 SER A N 1
ATOM 3658 C CA . SER A 1 489 ? 12.728 -14.061 -7.817 1.00 90.38 489 SER A CA 1
ATOM 3659 C C . SER A 1 489 ? 11.983 -13.610 -9.074 1.00 90.38 489 SER A C 1
ATOM 3661 O O . SER A 1 489 ? 11.525 -14.449 -9.841 1.00 90.38 489 SER A O 1
ATOM 3663 N N . SER A 1 490 ? 11.842 -12.303 -9.301 1.00 91.94 490 SER A N 1
ATOM 3664 C CA . SER A 1 490 ? 11.086 -11.748 -10.427 1.00 91.94 490 SER A CA 1
ATOM 3665 C C . SER A 1 490 ? 11.891 -10.709 -11.200 1.00 91.94 490 SER A C 1
ATOM 3667 O O . SER A 1 490 ? 12.723 -9.993 -10.643 1.00 91.94 490 SER A O 1
ATOM 3669 N N . ARG A 1 491 ? 11.579 -10.545 -12.488 1.00 91.00 491 ARG A N 1
ATOM 3670 C CA . ARG A 1 491 ? 12.083 -9.436 -13.306 1.00 91.00 491 ARG A CA 1
ATOM 3671 C C . ARG A 1 491 ? 11.437 -8.128 -12.855 1.00 91.00 491 ARG A C 1
ATOM 3673 O O . ARG A 1 491 ? 10.219 -7.974 -12.944 1.00 91.00 491 ARG A O 1
ATOM 3680 N N . VAL A 1 492 ? 12.250 -7.198 -12.356 1.00 93.31 492 VAL A N 1
ATOM 3681 C CA . VAL A 1 492 ? 11.779 -5.957 -11.726 1.00 93.31 492 VAL A CA 1
ATOM 3682 C C . VAL A 1 492 ? 11.634 -4.821 -12.743 1.00 93.31 492 VAL A C 1
ATOM 3684 O O . VAL A 1 492 ? 12.573 -4.491 -13.462 1.00 93.31 492 VAL A O 1
ATOM 3687 N N . TRP A 1 493 ? 10.468 -4.180 -12.742 1.00 95.12 493 TRP A N 1
ATOM 3688 C CA . TRP A 1 493 ? 10.110 -2.999 -13.527 1.00 95.12 493 TRP A CA 1
ATOM 3689 C C . TRP A 1 493 ? 9.774 -1.851 -12.575 1.00 95.12 493 TRP A C 1
ATOM 3691 O O . TRP A 1 493 ? 9.143 -2.069 -11.542 1.00 95.12 493 TRP A O 1
ATOM 3701 N N . HIS A 1 494 ? 10.146 -0.619 -12.913 1.00 96.50 494 HIS A N 1
ATOM 3702 C CA . HIS A 1 494 ? 9.970 0.533 -12.029 1.00 96.50 494 HIS A CA 1
ATOM 3703 C C . HIS A 1 494 ? 9.008 1.573 -12.609 1.00 96.50 494 HIS A C 1
ATOM 3705 O O . HIS A 1 494 ? 9.194 2.094 -13.710 1.00 96.50 494 HIS A O 1
ATOM 3711 N N . HIS A 1 495 ? 8.003 1.945 -11.821 1.00 97.75 495 HIS A N 1
ATOM 3712 C CA . HIS A 1 495 ? 7.138 3.087 -12.090 1.00 97.75 495 HIS A CA 1
ATOM 3713 C C . HIS A 1 495 ? 7.289 4.101 -10.956 1.00 97.75 495 HIS A C 1
ATOM 3715 O O . HIS A 1 495 ? 6.800 3.893 -9.846 1.00 97.75 495 HIS A O 1
ATOM 3721 N N . ILE A 1 496 ? 8.022 5.185 -11.213 1.00 97.62 496 ILE A N 1
ATOM 3722 C CA . ILE A 1 496 ? 8.432 6.137 -10.179 1.00 97.62 496 ILE A CA 1
ATOM 3723 C C . ILE A 1 496 ? 7.638 7.432 -10.325 1.00 97.62 496 ILE A C 1
ATOM 3725 O O . ILE A 1 496 ? 7.747 8.149 -11.320 1.00 97.62 496 ILE A O 1
ATOM 3729 N N . SER A 1 497 ? 6.865 7.754 -9.295 1.00 96.75 497 SER A N 1
ATOM 3730 C CA . SER A 1 497 ? 6.082 8.977 -9.201 1.00 96.75 497 SER A CA 1
ATOM 3731 C C . SER A 1 497 ? 6.857 10.091 -8.497 1.00 96.75 497 SER A C 1
ATOM 3733 O O . SER A 1 497 ? 7.272 9.959 -7.343 1.00 96.75 497 SER A O 1
ATOM 3735 N N . ILE A 1 498 ? 7.002 11.211 -9.200 1.00 96.81 498 ILE A N 1
ATOM 3736 C CA . ILE A 1 498 ? 7.666 12.442 -8.776 1.00 96.81 498 ILE A CA 1
ATOM 3737 C C . ILE A 1 498 ? 6.627 13.489 -8.387 1.00 96.81 498 ILE A C 1
ATOM 3739 O O . ILE A 1 498 ? 5.613 13.651 -9.067 1.00 96.81 498 ILE A O 1
ATOM 3743 N N . HIS A 1 499 ? 6.898 14.239 -7.319 1.00 95.75 499 HIS A N 1
ATOM 3744 C CA . HIS A 1 499 ? 6.054 15.362 -6.917 1.00 95.75 499 HIS A CA 1
ATOM 3745 C C . HIS A 1 499 ? 6.679 16.694 -7.367 1.00 95.75 499 HIS A C 1
ATOM 3747 O O . HIS A 1 499 ? 7.868 16.919 -7.127 1.00 95.75 499 HIS A O 1
ATOM 3753 N N . PRO A 1 500 ? 5.927 17.597 -8.020 1.00 95.31 500 PRO A N 1
ATOM 3754 C CA . PRO A 1 500 ? 6.492 18.785 -8.658 1.00 95.31 500 PRO A CA 1
ATOM 3755 C C . PRO A 1 500 ? 6.846 19.924 -7.690 1.00 95.31 500 PRO A C 1
ATOM 3757 O O . PRO A 1 500 ? 7.479 20.885 -8.118 1.00 95.31 500 PRO A O 1
ATOM 3760 N N . THR A 1 501 ? 6.455 19.865 -6.413 1.00 94.44 501 THR A N 1
ATOM 3761 C CA . THR A 1 501 ? 6.720 20.927 -5.420 1.00 94.44 501 THR A CA 1
ATOM 3762 C C . THR A 1 501 ? 6.898 20.385 -3.997 1.00 94.44 501 THR A C 1
ATOM 3764 O O . THR A 1 501 ? 6.579 19.231 -3.742 1.00 94.44 501 THR A O 1
ATOM 3767 N N . ASP A 1 502 ? 7.367 21.227 -3.078 1.00 93.12 502 ASP A N 1
ATOM 3768 C CA . ASP A 1 502 ? 7.355 20.978 -1.628 1.00 93.12 502 ASP A CA 1
ATOM 3769 C C . ASP A 1 502 ? 6.197 21.721 -0.924 1.00 93.12 502 ASP A C 1
ATOM 3771 O O . ASP A 1 502 ? 6.052 21.638 0.295 1.00 93.12 502 ASP A O 1
ATOM 3775 N N . ASP A 1 503 ? 5.384 22.474 -1.677 1.00 91.44 503 ASP A N 1
ATOM 3776 C CA . ASP A 1 503 ? 4.256 23.225 -1.122 1.00 91.44 503 ASP A CA 1
ATOM 3777 C C . ASP A 1 503 ? 3.165 22.290 -0.587 1.00 91.44 503 ASP A C 1
ATOM 3779 O O . ASP A 1 503 ? 2.872 21.238 -1.166 1.00 91.44 503 ASP A O 1
ATOM 3783 N N . LEU A 1 504 ? 2.516 22.715 0.500 1.00 89.19 504 LEU A N 1
ATOM 3784 C CA . LEU A 1 504 ? 1.373 22.002 1.063 1.00 89.19 504 LEU A CA 1
ATOM 3785 C C . LEU A 1 504 ? 0.184 21.984 0.085 1.00 89.19 504 LEU A C 1
ATOM 3787 O O . LEU A 1 504 ? -0.024 22.967 -0.636 1.00 89.19 504 LEU A O 1
ATOM 3791 N N . PRO A 1 505 ? -0.649 20.923 0.103 1.00 87.50 505 PRO A N 1
ATOM 3792 C CA . PRO A 1 505 ? -1.808 20.793 -0.780 1.00 87.50 505 PRO A CA 1
ATOM 3793 C C . PRO A 1 505 ? -2.768 21.991 -0.756 1.00 87.50 505 PRO A C 1
ATOM 3795 O O . PRO A 1 505 ? -3.319 22.351 -1.792 1.00 87.50 505 PRO A O 1
ATOM 3798 N N . GLU A 1 506 ? -2.928 22.643 0.398 1.00 85.38 506 GLU A N 1
ATOM 3799 C CA . GLU A 1 506 ? -3.779 23.830 0.575 1.00 85.38 506 GLU A CA 1
ATOM 3800 C C . GLU A 1 506 ? -3.342 25.047 -0.258 1.00 85.38 506 GLU A C 1
ATOM 3802 O O . GLU A 1 506 ? -4.167 25.899 -0.583 1.00 85.38 506 GLU A O 1
ATOM 3807 N N . ASN A 1 507 ? -2.060 25.115 -0.630 1.00 87.25 507 ASN A N 1
ATOM 3808 C CA . ASN A 1 507 ? -1.494 26.203 -1.428 1.00 87.25 507 ASN A CA 1
ATOM 3809 C C . ASN A 1 507 ? -1.534 25.910 -2.934 1.00 87.25 507 ASN A C 1
ATOM 3811 O O . ASN A 1 507 ? -1.180 26.770 -3.745 1.00 87.25 507 ASN A O 1
ATOM 3815 N N . LEU A 1 508 ? -1.944 24.702 -3.330 1.00 85.06 508 LEU A N 1
ATOM 3816 C CA . LEU A 1 508 ? -2.024 24.320 -4.732 1.00 85.06 508 LEU A CA 1
ATOM 3817 C C . LEU A 1 508 ? -3.260 24.943 -5.384 1.00 85.06 508 LEU A C 1
ATOM 3819 O O . LEU A 1 508 ? -4.359 24.915 -4.835 1.00 85.06 508 LEU A O 1
ATOM 3823 N N . ASN A 1 509 ? -3.096 25.485 -6.591 1.00 82.88 509 ASN A N 1
ATOM 3824 C CA . ASN A 1 509 ? -4.195 26.118 -7.308 1.00 82.88 509 ASN A CA 1
ATOM 3825 C C . ASN A 1 509 ? -5.010 25.078 -8.110 1.00 82.88 509 ASN A C 1
ATOM 3827 O O . ASN A 1 509 ? -4.528 24.610 -9.146 1.00 82.88 509 ASN A O 1
ATOM 3831 N N . PRO A 1 510 ? -6.268 24.775 -7.732 1.00 80.25 510 PRO A N 1
ATOM 3832 C CA . PRO A 1 510 ? -7.092 23.792 -8.441 1.00 80.25 510 PRO A CA 1
ATOM 3833 C C . PRO A 1 510 ? -7.446 24.213 -9.876 1.00 80.25 510 PRO A C 1
ATOM 3835 O O . PRO A 1 510 ? -7.714 23.357 -10.716 1.00 80.25 510 PRO A O 1
ATOM 3838 N N . SER A 1 511 ? -7.428 25.518 -10.181 1.00 79.50 511 SER A N 1
ATOM 3839 C CA . SER A 1 511 ? -7.729 26.034 -11.527 1.00 79.50 511 SER A CA 1
ATOM 3840 C C . SER A 1 511 ? -6.581 25.860 -12.526 1.00 79.50 511 SER A C 1
ATOM 3842 O O . SER A 1 511 ? -6.819 25.868 -13.731 1.00 79.50 511 SER A O 1
ATOM 3844 N N . MET A 1 512 ? -5.346 25.687 -12.043 1.00 80.75 512 MET A N 1
ATOM 3845 C CA . MET A 1 512 ? -4.171 25.416 -12.873 1.00 80.75 512 MET A CA 1
ATOM 3846 C C . MET A 1 512 ? -3.271 24.370 -12.196 1.00 80.75 512 MET A C 1
ATOM 3848 O O . MET A 1 512 ? -2.232 24.726 -11.640 1.00 80.75 512 MET A O 1
ATOM 3852 N N . PRO A 1 513 ? -3.628 23.077 -12.247 1.00 76.56 513 PRO A N 1
ATOM 3853 C CA . PRO A 1 513 ? -2.904 22.030 -11.519 1.00 76.56 513 PRO A CA 1
ATOM 3854 C C . PRO A 1 513 ? -1.449 21.886 -11.946 1.00 76.56 513 PRO A C 1
ATOM 3856 O O . PRO A 1 513 ? -0.583 21.640 -11.116 1.00 76.56 513 PRO A O 1
ATOM 3859 N N . THR A 1 514 ? -1.174 22.072 -13.239 1.00 80.50 514 THR A N 1
ATOM 3860 C CA . THR A 1 514 ? 0.175 21.969 -13.806 1.00 80.50 514 THR A CA 1
ATOM 3861 C C . THR A 1 514 ? 0.998 23.247 -13.650 1.00 80.50 514 THR A C 1
ATOM 3863 O O . THR A 1 514 ? 2.181 23.245 -13.976 1.00 80.50 514 THR A O 1
ATOM 3866 N N . ALA A 1 515 ? 0.418 24.340 -13.130 1.00 79.56 515 ALA A N 1
ATOM 3867 C CA . ALA A 1 515 ? 1.170 25.572 -12.879 1.00 79.56 515 ALA A CA 1
ATOM 3868 C C . ALA A 1 515 ? 2.148 25.424 -11.708 1.00 79.56 515 ALA A C 1
ATOM 3870 O O . ALA A 1 515 ? 3.143 26.148 -11.641 1.00 79.56 515 ALA A O 1
ATOM 3871 N N . THR A 1 516 ? 1.887 24.488 -10.796 1.00 83.75 516 THR A N 1
ATOM 3872 C CA . THR A 1 516 ? 2.782 24.228 -9.678 1.00 83.75 516 THR A CA 1
ATOM 3873 C C . THR A 1 516 ? 3.954 23.367 -10.143 1.00 83.75 516 THR A C 1
ATOM 3875 O O . THR A 1 516 ? 3.813 22.158 -10.322 1.00 83.75 516 THR A O 1
ATOM 3878 N N . TRP A 1 517 ? 5.112 24.001 -10.339 1.00 92.75 517 TRP A N 1
ATOM 3879 C CA . TRP A 1 517 ? 6.385 23.347 -10.636 1.00 92.75 517 TRP A CA 1
ATOM 3880 C C . TRP A 1 517 ? 7.547 24.067 -9.949 1.00 92.75 517 TRP A C 1
ATOM 3882 O O . TRP A 1 517 ? 7.822 25.239 -10.208 1.00 92.75 517 TRP A O 1
ATOM 3892 N N . SER A 1 518 ? 8.278 23.335 -9.114 1.00 95.12 518 SER A N 1
ATOM 3893 C CA . SER A 1 518 ? 9.498 23.779 -8.457 1.00 95.12 518 SER A CA 1
ATOM 3894 C C . SER A 1 518 ? 10.689 22.998 -9.000 1.00 95.12 518 SER A C 1
ATOM 3896 O O . SER A 1 518 ? 10.936 21.838 -8.658 1.00 95.12 518 SER A O 1
ATOM 3898 N N . ALA A 1 519 ? 11.479 23.671 -9.840 1.00 94.81 519 ALA A N 1
ATOM 3899 C CA . ALA A 1 519 ? 12.690 23.106 -10.423 1.00 94.81 519 ALA A CA 1
ATOM 3900 C C . ALA A 1 519 ? 13.671 22.597 -9.350 1.00 94.81 519 ALA A C 1
ATOM 3902 O O . ALA A 1 519 ? 14.318 21.572 -9.548 1.00 94.81 519 ALA A O 1
ATOM 3903 N N . SER A 1 520 ? 13.773 23.281 -8.205 1.00 95.62 520 SER A N 1
ATOM 3904 C CA . SER A 1 520 ? 14.649 22.875 -7.102 1.00 95.62 520 SER A CA 1
ATOM 3905 C C . SER A 1 520 ? 14.145 21.619 -6.385 1.00 95.62 520 SER A C 1
ATOM 3907 O O . SER A 1 520 ? 14.961 20.732 -6.121 1.00 95.62 520 SER A O 1
ATOM 3909 N N . ALA A 1 521 ? 12.835 21.513 -6.124 1.00 95.75 521 ALA A N 1
ATOM 3910 C CA . ALA A 1 521 ? 12.226 20.354 -5.465 1.00 95.75 521 ALA A CA 1
ATOM 3911 C C . ALA A 1 521 ? 12.364 19.087 -6.319 1.00 95.75 521 ALA A C 1
ATOM 3913 O O . ALA A 1 521 ? 12.851 18.059 -5.843 1.00 95.75 521 ALA A O 1
ATOM 3914 N N . VAL A 1 522 ? 12.026 19.176 -7.611 1.00 97.25 522 VAL A N 1
ATOM 3915 C CA . VAL A 1 522 ? 12.177 18.052 -8.547 1.00 97.25 522 VAL A CA 1
ATOM 3916 C C . VAL A 1 522 ? 13.651 17.697 -8.716 1.00 97.25 522 VAL A C 1
ATOM 3918 O O . VAL A 1 522 ? 14.031 16.537 -8.600 1.00 97.25 522 VAL A O 1
ATOM 3921 N N . SER A 1 523 ? 14.525 18.689 -8.906 1.00 97.31 523 SER A N 1
ATOM 3922 C CA . SER A 1 523 ? 15.961 18.444 -9.064 1.00 97.31 523 SER A CA 1
ATOM 3923 C C . SER A 1 523 ? 16.591 17.776 -7.833 1.00 97.31 523 SER A C 1
ATOM 3925 O O . SER A 1 523 ? 17.512 16.974 -7.987 1.00 97.31 523 SER A O 1
ATOM 3927 N N . ARG A 1 524 ? 16.100 18.060 -6.617 1.00 96.94 524 ARG A N 1
ATOM 3928 C CA . ARG A 1 524 ? 16.516 17.358 -5.393 1.00 96.94 524 ARG A CA 1
ATOM 3929 C C . ARG A 1 524 ? 16.126 15.880 -5.443 1.00 96.94 524 ARG A C 1
ATOM 3931 O O . ARG A 1 524 ? 17.012 15.045 -5.288 1.00 96.94 524 ARG A O 1
ATOM 3938 N N . GLN A 1 525 ? 14.869 15.574 -5.764 1.00 96.94 525 GLN A N 1
ATOM 3939 C CA . GLN A 1 525 ? 14.384 14.195 -5.916 1.00 96.94 525 GLN A CA 1
ATOM 3940 C C . GLN A 1 525 ? 15.201 13.417 -6.965 1.00 96.94 525 GLN A C 1
ATOM 3942 O O . GLN A 1 525 ? 15.665 12.313 -6.688 1.00 96.94 525 GLN A O 1
ATOM 3947 N N . LEU A 1 526 ? 15.478 14.026 -8.128 1.00 97.00 526 LEU A N 1
ATOM 3948 C CA . LEU A 1 526 ? 16.301 13.414 -9.183 1.00 97.00 526 LEU A CA 1
ATOM 3949 C C . LEU A 1 526 ? 17.718 13.058 -8.713 1.00 97.00 526 LEU A C 1
ATOM 3951 O O . LEU A 1 526 ? 18.256 12.022 -9.105 1.00 97.00 526 LEU A O 1
ATOM 3955 N N . ARG A 1 527 ? 18.336 13.925 -7.900 1.00 96.25 527 ARG A N 1
ATOM 3956 C CA . ARG A 1 527 ? 19.688 13.704 -7.363 1.00 96.25 527 ARG A CA 1
ATOM 3957 C C . ARG A 1 527 ? 19.707 12.665 -6.252 1.00 96.25 527 ARG A C 1
ATOM 3959 O O . ARG A 1 527 ? 20.601 11.829 -6.244 1.00 96.25 527 ARG A O 1
ATOM 3966 N N . GLU A 1 528 ? 18.747 12.711 -5.332 1.00 95.19 528 GLU A N 1
ATOM 3967 C CA . GLU A 1 528 ? 18.657 11.754 -4.221 1.00 95.19 528 GLU A CA 1
ATOM 3968 C C . GLU A 1 528 ? 18.529 10.316 -4.736 1.00 95.19 528 GLU A C 1
ATOM 3970 O O . GLU A 1 528 ? 19.185 9.412 -4.223 1.00 95.19 528 GLU A O 1
ATOM 3975 N N . TRP A 1 529 ? 17.758 10.120 -5.805 1.00 95.88 529 TRP A N 1
ATOM 3976 C CA . TRP A 1 529 ? 17.558 8.822 -6.450 1.00 95.88 529 TRP A CA 1
ATOM 3977 C C . TRP A 1 529 ? 18.607 8.483 -7.515 1.00 95.88 529 TRP A C 1
ATOM 3979 O O . TRP A 1 529 ? 18.523 7.422 -8.128 1.00 95.88 529 TRP A O 1
ATOM 3989 N N . ARG A 1 530 ? 19.594 9.364 -7.747 1.00 95.88 530 ARG A N 1
ATOM 3990 C CA . ARG A 1 530 ? 20.667 9.166 -8.739 1.00 95.88 530 ARG A CA 1
ATOM 3991 C C . ARG A 1 530 ? 20.131 8.821 -10.138 1.00 95.88 530 ARG A C 1
ATOM 3993 O O . ARG A 1 530 ? 20.719 8.019 -10.857 1.00 95.88 530 ARG A O 1
ATOM 4000 N N . LEU A 1 531 ? 19.006 9.429 -10.540 1.00 95.50 531 LEU A N 1
ATOM 4001 C CA . LEU A 1 531 ? 18.289 9.060 -11.773 1.00 95.50 531 LEU A CA 1
ATOM 4002 C C . LEU A 1 531 ? 19.075 9.383 -13.052 1.00 95.50 531 LEU A C 1
ATOM 4004 O O . LEU A 1 531 ? 18.898 8.720 -14.069 1.00 95.50 531 LEU A O 1
ATOM 4008 N N . ALA A 1 532 ? 19.965 10.380 -13.014 1.00 93.69 532 ALA A N 1
ATOM 4009 C CA . ALA A 1 532 ? 20.848 10.668 -14.142 1.00 93.69 532 ALA A CA 1
ATOM 4010 C C . ALA A 1 532 ? 21.927 9.585 -14.287 1.00 93.69 532 ALA A C 1
ATOM 4012 O O . ALA A 1 532 ? 22.197 9.114 -15.390 1.00 93.69 532 ALA A O 1
ATOM 4013 N N . GLU A 1 533 ? 22.540 9.176 -13.179 1.00 92.88 533 GLU A N 1
ATOM 4014 C CA . GLU A 1 533 ? 23.517 8.092 -13.133 1.00 92.88 533 GLU A CA 1
ATOM 4015 C C . GLU A 1 533 ? 22.879 6.750 -13.519 1.00 92.88 533 GLU A C 1
ATOM 4017 O O . GLU A 1 533 ? 23.471 6.006 -14.296 1.00 92.88 533 GLU A O 1
ATOM 4022 N N . TRP A 1 534 ? 21.649 6.490 -13.062 1.00 92.44 534 TRP A N 1
ATOM 4023 C CA . TRP A 1 534 ? 20.839 5.341 -13.471 1.00 92.44 534 TRP A CA 1
ATOM 4024 C C . TRP A 1 534 ? 20.645 5.336 -14.987 1.00 92.44 534 TRP A C 1
ATOM 4026 O O . TRP A 1 534 ? 21.065 4.389 -15.651 1.00 92.44 534 TRP A O 1
ATOM 4036 N N . ALA A 1 535 ? 20.074 6.406 -15.549 1.00 90.56 535 ALA A N 1
ATOM 4037 C CA . ALA A 1 535 ? 19.796 6.487 -16.981 1.00 90.56 535 ALA A CA 1
ATOM 4038 C C . ALA A 1 535 ? 21.057 6.262 -17.823 1.00 90.56 535 ALA A C 1
ATOM 4040 O O . ALA A 1 535 ? 21.028 5.514 -18.793 1.00 90.56 535 ALA A O 1
ATOM 4041 N N . ASN A 1 536 ? 22.185 6.871 -17.439 1.00 88.88 536 ASN A N 1
ATOM 4042 C CA . ASN A 1 536 ? 23.442 6.686 -18.164 1.00 88.88 536 ASN A CA 1
ATOM 4043 C C . ASN A 1 536 ? 23.969 5.251 -18.084 1.00 88.88 536 ASN A C 1
ATOM 4045 O O . ASN A 1 536 ? 24.509 4.779 -19.076 1.00 88.88 536 ASN A O 1
ATOM 4049 N N . ARG A 1 537 ? 23.825 4.577 -16.938 1.00 85.25 537 ARG A N 1
ATOM 4050 C CA . ARG A 1 537 ? 24.261 3.187 -16.751 1.00 85.25 537 ARG A CA 1
ATOM 4051 C C . ARG A 1 537 ? 23.445 2.212 -17.602 1.00 85.25 537 ARG A C 1
ATOM 4053 O O . ARG A 1 537 ? 24.013 1.305 -18.191 1.00 85.25 537 ARG A O 1
ATOM 4060 N N . ARG A 1 538 ? 22.127 2.407 -17.705 1.00 82.12 538 ARG A N 1
ATOM 4061 C CA . ARG A 1 538 ? 21.256 1.535 -18.516 1.00 82.12 538 ARG A CA 1
ATOM 4062 C C . ARG A 1 538 ? 21.360 1.858 -20.008 1.00 82.12 538 ARG A C 1
ATOM 4064 O O . ARG A 1 538 ? 21.833 1.022 -20.768 1.00 82.12 538 ARG A O 1
ATOM 4071 N N . LEU A 1 539 ? 21.062 3.097 -20.416 1.00 74.25 539 LEU A N 1
ATOM 4072 C CA . LEU A 1 539 ? 20.960 3.505 -21.830 1.00 74.25 539 LEU A CA 1
ATOM 4073 C C . LEU A 1 539 ? 22.257 3.385 -22.642 1.00 74.25 539 LEU A C 1
ATOM 4075 O O . LEU A 1 539 ? 22.207 3.409 -23.870 1.00 74.25 539 LEU A O 1
ATOM 4079 N N . ARG A 1 540 ? 23.425 3.361 -21.992 1.00 62.47 540 ARG A N 1
ATOM 4080 C CA . ARG A 1 540 ? 24.718 3.342 -22.695 1.00 62.47 540 ARG A CA 1
ATOM 4081 C C . ARG A 1 540 ? 25.416 1.993 -22.665 1.00 62.47 540 ARG A C 1
ATOM 4083 O O . ARG A 1 540 ? 26.324 1.800 -23.468 1.00 62.47 540 ARG A O 1
ATOM 4090 N N . GLU A 1 541 ? 25.059 1.117 -21.730 1.00 57.88 541 GLU A N 1
ATOM 4091 C CA . GLU A 1 541 ? 25.910 -0.026 -21.394 1.00 57.88 541 GLU A CA 1
ATOM 4092 C C . GLU A 1 541 ? 25.122 -1.344 -21.247 1.00 57.88 541 GLU A C 1
ATOM 4094 O O . GLU A 1 541 ? 25.683 -2.392 -21.552 1.00 57.88 541 GLU A O 1
ATOM 4099 N N . ILE A 1 542 ? 23.876 -1.334 -20.737 1.00 61.66 542 ILE A N 1
ATOM 4100 C CA . ILE A 1 542 ? 23.254 -2.519 -20.100 1.00 61.66 542 ILE A CA 1
ATOM 4101 C C . ILE A 1 542 ? 21.700 -2.441 -20.116 1.00 61.66 542 ILE A C 1
ATOM 4103 O O . ILE A 1 542 ? 21.054 -2.569 -19.071 1.00 61.66 542 ILE A O 1
ATOM 4107 N N . ASP A 1 543 ? 21.065 -2.184 -21.265 1.00 65.62 543 ASP A N 1
ATOM 4108 C CA . ASP A 1 543 ? 19.585 -2.148 -21.379 1.00 65.62 543 ASP A CA 1
ATOM 4109 C C . ASP A 1 543 ? 19.016 -3.445 -21.982 1.00 65.62 543 ASP A C 1
ATOM 4111 O O . ASP A 1 543 ? 18.160 -3.426 -22.866 1.00 65.62 543 ASP A O 1
ATOM 4115 N N . PHE A 1 544 ? 19.527 -4.596 -21.532 1.00 71.62 544 PHE A N 1
ATOM 4116 C CA . PHE A 1 544 ? 18.947 -5.886 -21.896 1.00 71.62 544 PHE A CA 1
ATOM 4117 C C . PHE A 1 544 ? 17.724 -6.144 -21.030 1.00 71.62 544 PHE A C 1
ATOM 4119 O O . PHE A 1 544 ? 17.786 -6.078 -19.806 1.00 71.62 544 PHE A O 1
ATOM 4126 N N . THR A 1 545 ? 16.603 -6.446 -21.673 1.00 65.31 545 THR A N 1
ATOM 4127 C CA . THR A 1 545 ? 15.368 -6.815 -20.976 1.00 65.31 545 THR A CA 1
ATOM 4128 C C . THR A 1 545 ? 15.087 -8.305 -21.025 1.00 65.31 545 THR A C 1
ATOM 4130 O O . THR A 1 545 ? 14.073 -8.709 -20.488 1.00 65.31 545 THR A O 1
ATOM 4133 N N . ALA A 1 546 ? 15.887 -9.093 -21.745 1.00 69.62 546 ALA A N 1
ATOM 4134 C CA . ALA A 1 546 ? 15.682 -10.526 -21.902 1.00 69.62 546 ALA A CA 1
ATOM 4135 C C . ALA A 1 546 ? 17.000 -11.228 -22.235 1.00 69.62 546 ALA A C 1
ATOM 4137 O O . ALA A 1 546 ? 17.800 -10.715 -23.021 1.00 69.62 546 ALA A O 1
ATOM 4138 N N . ASP A 1 547 ? 17.152 -12.424 -21.692 1.00 76.44 547 ASP A N 1
ATOM 4139 C CA . ASP A 1 547 ? 18.206 -13.391 -21.950 1.00 76.44 547 ASP A CA 1
ATOM 4140 C C . ASP A 1 547 ? 17.609 -14.664 -22.579 1.00 76.44 547 ASP A C 1
ATOM 4142 O O . ASP A 1 547 ? 16.407 -14.926 -22.491 1.00 76.44 547 ASP A O 1
ATOM 4146 N N . PHE A 1 548 ? 18.424 -15.415 -23.319 1.00 77.50 548 PHE A N 1
ATOM 4147 C CA . PHE A 1 548 ? 18.014 -16.669 -23.949 1.00 77.50 548 PHE A CA 1
ATOM 4148 C C . PHE A 1 548 ? 19.184 -17.642 -23.955 1.00 77.50 548 PHE A C 1
ATOM 4150 O O . PHE A 1 548 ? 20.277 -17.294 -24.415 1.00 77.50 548 PHE A O 1
ATOM 4157 N N . ASP A 1 549 ? 18.912 -18.894 -23.596 1.00 80.75 549 ASP A N 1
ATOM 4158 C CA . ASP A 1 549 ? 19.804 -19.983 -23.966 1.00 80.75 549 ASP A CA 1
ATOM 4159 C C . ASP A 1 549 ? 19.894 -20.074 -25.494 1.00 80.75 549 ASP A C 1
ATOM 4161 O O . ASP A 1 549 ? 18.912 -19.873 -26.215 1.00 80.75 549 ASP A O 1
ATOM 4165 N N . VAL A 1 550 ? 21.072 -20.421 -26.018 1.00 81.94 550 VAL A N 1
ATOM 4166 C CA . VAL A 1 550 ? 21.303 -20.482 -27.474 1.00 81.94 550 VAL A CA 1
ATOM 4167 C C . VAL A 1 550 ? 20.323 -21.446 -28.152 1.00 81.94 550 VAL A C 1
ATOM 4169 O O . VAL A 1 550 ? 19.764 -21.128 -29.201 1.00 81.94 550 VAL A O 1
ATOM 4172 N N . GLU A 1 551 ? 20.073 -22.607 -27.546 1.00 83.56 551 GLU A N 1
ATOM 4173 C CA . GLU A 1 551 ? 19.122 -23.591 -28.074 1.00 83.56 551 GLU A CA 1
ATOM 4174 C C . GLU A 1 551 ? 17.672 -23.091 -28.008 1.00 83.56 551 GLU A C 1
ATOM 4176 O O . GLU A 1 551 ? 16.907 -23.307 -28.952 1.00 83.56 551 GLU A O 1
ATOM 4181 N N . GLU A 1 552 ? 17.306 -22.364 -26.946 1.00 84.25 552 GLU A N 1
ATOM 4182 C CA . GLU A 1 552 ? 15.987 -21.739 -26.803 1.00 84.25 552 GLU A CA 1
ATOM 4183 C C . GLU A 1 552 ? 15.771 -20.677 -27.892 1.00 84.25 552 GLU A C 1
ATOM 4185 O O . GLU A 1 552 ? 14.751 -20.677 -28.592 1.00 84.25 552 GLU A O 1
ATOM 4190 N N . PHE A 1 553 ? 16.768 -19.810 -28.093 1.00 85.19 553 PHE A N 1
ATOM 4191 C CA . PHE A 1 553 ? 16.757 -18.772 -29.115 1.00 85.19 553 PHE A CA 1
ATOM 4192 C C . PHE A 1 553 ? 16.590 -19.376 -30.513 1.00 85.19 553 PHE A C 1
ATOM 4194 O O . PHE A 1 553 ? 15.734 -18.936 -31.288 1.00 85.19 553 PHE A O 1
ATOM 4201 N N . ILE A 1 554 ? 17.355 -20.425 -30.834 1.00 86.38 554 ILE A N 1
ATOM 4202 C CA . ILE A 1 554 ? 17.228 -21.140 -32.108 1.00 86.38 554 ILE A CA 1
ATOM 4203 C C . ILE A 1 554 ? 15.829 -21.737 -32.224 1.00 86.38 554 ILE A C 1
ATOM 4205 O O . ILE A 1 554 ? 15.137 -21.441 -33.193 1.00 86.38 554 ILE A O 1
ATOM 4209 N N . GLY A 1 555 ? 15.360 -22.511 -31.242 1.00 85.56 555 GLY A N 1
ATOM 4210 C CA . GLY A 1 555 ? 14.034 -23.134 -31.283 1.00 85.56 555 GLY A CA 1
ATOM 4211 C C . GLY A 1 555 ? 12.909 -22.124 -31.541 1.00 85.56 555 GLY A C 1
ATOM 4212 O O . GLY A 1 555 ? 11.988 -22.386 -32.324 1.00 85.56 555 GLY A O 1
ATOM 4213 N N . ARG A 1 556 ? 13.024 -20.929 -30.953 1.00 84.75 556 ARG A N 1
ATOM 4214 C CA . ARG A 1 556 ? 12.056 -19.838 -31.099 1.00 84.75 556 ARG A CA 1
ATOM 4215 C C . ARG A 1 556 ? 12.127 -19.144 -32.459 1.00 84.75 556 ARG A C 1
ATOM 4217 O O . ARG A 1 556 ? 11.087 -18.882 -33.072 1.00 84.75 556 ARG A O 1
ATOM 4224 N N . TYR A 1 557 ? 13.330 -18.851 -32.948 1.00 87.06 557 TYR A N 1
ATOM 4225 C CA . TYR A 1 557 ? 13.547 -18.040 -34.152 1.00 87.06 557 TYR A CA 1
ATOM 4226 C C . TYR A 1 557 ? 13.906 -18.848 -35.407 1.00 87.06 557 TYR A C 1
ATOM 4228 O O . TYR A 1 557 ? 14.012 -18.271 -36.491 1.00 87.06 557 TYR A O 1
ATOM 4236 N N . PHE A 1 558 ? 13.994 -20.177 -35.324 1.00 86.75 558 PHE A N 1
ATOM 4237 C CA . PHE A 1 558 ? 14.294 -21.075 -36.448 1.00 86.75 558 PHE A CA 1
ATOM 4238 C C . PHE A 1 558 ? 13.344 -20.854 -37.632 1.00 86.75 558 PHE A C 1
ATOM 4240 O O . PHE A 1 558 ? 13.758 -20.754 -38.785 1.00 86.75 558 PHE A O 1
ATOM 4247 N N . ARG A 1 559 ? 12.046 -20.660 -37.353 1.00 86.69 559 ARG A N 1
ATOM 4248 C CA . ARG A 1 559 ? 11.033 -20.364 -38.387 1.00 86.69 559 ARG A CA 1
ATOM 4249 C C . ARG A 1 559 ? 11.248 -19.023 -39.095 1.00 86.69 559 ARG A C 1
ATOM 4251 O O . ARG A 1 559 ? 10.705 -18.824 -40.178 1.00 86.69 559 ARG A O 1
ATOM 4258 N N . LEU A 1 560 ? 12.004 -18.109 -38.487 1.00 86.56 560 LEU A N 1
ATOM 4259 C CA . LEU A 1 560 ? 12.396 -16.820 -39.061 1.00 86.56 560 LEU A CA 1
ATOM 4260 C C . LEU A 1 560 ? 13.779 -16.869 -39.732 1.00 86.56 560 LEU A C 1
ATOM 4262 O O . LEU A 1 560 ? 14.322 -15.808 -40.053 1.00 86.56 560 LEU A O 1
ATOM 4266 N N . GLY A 1 561 ? 14.333 -18.070 -39.936 1.00 83.62 561 GLY A N 1
ATOM 4267 C CA . GLY A 1 561 ? 15.606 -18.297 -40.617 1.00 83.62 561 GLY A CA 1
ATOM 4268 C C . GLY A 1 561 ? 16.832 -18.311 -39.704 1.00 83.62 561 GLY A C 1
ATOM 4269 O O . GLY A 1 561 ? 17.938 -18.237 -40.224 1.00 83.62 561 GLY A O 1
ATOM 4270 N N . CYS A 1 562 ? 16.665 -18.384 -38.378 1.00 86.38 562 CYS A N 1
ATOM 4271 C CA . CYS A 1 562 ? 17.802 -18.533 -37.464 1.00 86.38 562 CYS A CA 1
ATOM 4272 C C . CYS A 1 562 ? 18.478 -19.897 -37.685 1.00 86.38 562 CYS A C 1
ATOM 4274 O O . CYS A 1 562 ? 17.808 -20.932 -37.631 1.00 86.38 562 CYS A O 1
ATOM 4276 N N . GLY A 1 563 ? 19.779 -19.883 -37.988 1.00 82.81 563 GLY A N 1
ATOM 4277 C CA . GLY A 1 563 ? 20.575 -21.092 -38.206 1.00 82.81 563 GLY A CA 1
ATOM 4278 C C . GLY A 1 563 ? 20.911 -21.812 -36.899 1.00 82.81 563 GLY A C 1
ATOM 4279 O O . GLY A 1 563 ? 20.848 -21.223 -35.825 1.00 82.81 563 GLY A O 1
ATOM 4280 N N . GLU A 1 564 ? 21.281 -23.090 -36.987 1.00 83.69 564 GLU A N 1
ATOM 4281 C CA . GLU A 1 564 ? 21.715 -23.865 -35.819 1.00 83.69 564 GLU A CA 1
ATOM 4282 C C . GLU A 1 564 ? 23.103 -23.427 -35.318 1.00 83.69 564 GLU A C 1
ATOM 4284 O O . GLU A 1 564 ? 23.965 -23.012 -36.096 1.00 83.69 564 GLU A O 1
ATOM 4289 N N . GLY A 1 565 ? 23.332 -23.577 -34.011 1.00 82.94 565 GLY A N 1
ATOM 4290 C CA . GLY A 1 565 ? 24.592 -23.242 -33.350 1.00 82.94 565 GLY A CA 1
ATOM 4291 C C . GLY A 1 565 ? 24.820 -21.741 -33.136 1.00 82.94 565 GLY A C 1
ATOM 4292 O O . GLY A 1 565 ? 24.083 -20.889 -33.630 1.00 82.94 565 GLY A O 1
ATOM 4293 N N . LYS A 1 566 ? 25.879 -21.415 -32.385 1.00 81.75 566 LYS A N 1
ATOM 4294 C CA . LYS A 1 566 ? 26.257 -20.030 -32.053 1.00 81.75 566 LYS A CA 1
ATOM 4295 C C . LYS A 1 566 ? 26.511 -19.173 -33.296 1.00 81.75 566 LYS A C 1
ATOM 4297 O O . LYS A 1 566 ? 25.961 -18.082 -33.394 1.00 81.75 566 LYS A O 1
ATOM 4302 N N . ASP A 1 567 ? 27.240 -19.709 -34.271 1.00 82.94 567 ASP A N 1
ATOM 4303 C CA . ASP A 1 567 ? 27.534 -19.025 -35.538 1.00 82.94 567 ASP A CA 1
ATOM 4304 C C . ASP A 1 567 ? 26.256 -18.735 -36.351 1.00 82.94 567 ASP A C 1
ATOM 4306 O O . ASP A 1 567 ? 26.171 -17.743 -37.077 1.00 82.94 567 ASP A O 1
ATOM 4310 N N . GLY A 1 568 ? 25.242 -19.602 -36.234 1.00 83.75 568 GLY A N 1
ATOM 4311 C CA . GLY A 1 568 ? 23.932 -19.415 -36.853 1.00 83.75 568 GLY A CA 1
ATOM 4312 C C . GLY A 1 568 ? 23.152 -18.262 -36.224 1.00 83.75 568 GLY A C 1
ATOM 4313 O O . GLY A 1 568 ? 22.572 -17.449 -36.946 1.00 83.75 568 GLY A O 1
ATOM 4314 N N . VAL A 1 569 ? 23.196 -18.156 -34.892 1.00 84.56 569 VAL A N 1
ATOM 4315 C CA . VAL A 1 569 ? 22.607 -17.038 -34.143 1.00 84.56 569 VAL A CA 1
ATOM 4316 C C . VAL A 1 569 ? 23.342 -15.734 -34.445 1.00 84.56 569 VAL A C 1
ATOM 4318 O O . VAL A 1 569 ? 22.692 -14.739 -34.752 1.00 84.56 569 VAL A O 1
ATOM 4321 N N . GLU A 1 570 ? 24.676 -15.727 -34.431 1.00 84.75 570 GLU A N 1
ATOM 4322 C CA . GLU A 1 570 ? 25.479 -14.530 -34.710 1.00 84.75 570 GLU A CA 1
ATOM 4323 C C . GLU A 1 570 ? 25.205 -13.980 -36.115 1.00 84.75 570 GLU A C 1
ATOM 4325 O O . GLU A 1 570 ? 24.898 -12.796 -36.270 1.00 84.75 570 GLU A O 1
ATOM 4330 N N . ASN A 1 571 ? 25.206 -14.841 -37.138 1.00 84.75 571 ASN A N 1
ATOM 4331 C CA . ASN A 1 571 ? 24.845 -14.429 -38.495 1.00 84.75 571 ASN A CA 1
ATOM 4332 C C . ASN A 1 571 ? 23.417 -13.878 -38.567 1.00 84.75 571 ASN A C 1
ATOM 4334 O O . ASN A 1 571 ? 23.184 -12.867 -39.227 1.00 84.75 571 ASN A O 1
ATOM 4338 N N . TRP A 1 572 ? 22.466 -14.495 -37.861 1.00 86.44 572 TRP A N 1
ATOM 4339 C CA . TRP A 1 572 ? 21.087 -14.013 -37.827 1.00 86.44 572 TRP A CA 1
ATOM 4340 C C . TRP A 1 572 ? 20.974 -12.632 -37.163 1.00 86.44 572 TRP A C 1
ATOM 4342 O O . TRP A 1 572 ? 20.267 -11.761 -37.672 1.00 86.44 572 TRP A O 1
ATOM 4352 N N . LEU A 1 573 ? 21.709 -12.386 -36.073 1.00 85.44 573 LEU A N 1
ATOM 4353 C CA . LEU A 1 573 ? 21.786 -11.071 -35.427 1.00 85.44 573 LEU A CA 1
ATOM 4354 C C . LEU A 1 573 ? 22.374 -10.014 -36.374 1.00 85.44 573 LEU A C 1
ATOM 4356 O O . LEU A 1 573 ? 21.836 -8.908 -36.467 1.00 85.44 573 LEU A O 1
ATOM 4360 N N . VAL A 1 574 ? 23.421 -10.364 -37.129 1.00 84.88 574 VAL A N 1
ATOM 4361 C CA . VAL A 1 574 ? 24.029 -9.493 -38.150 1.00 84.88 574 VAL A CA 1
ATOM 4362 C C . VAL A 1 574 ? 23.043 -9.167 -39.270 1.00 84.88 574 VAL A C 1
ATOM 4364 O O . VAL A 1 574 ? 22.880 -7.997 -39.619 1.00 84.88 574 VAL A O 1
ATOM 4367 N N . GLU A 1 575 ? 22.330 -10.162 -39.800 1.00 85.12 575 GLU A N 1
ATOM 4368 C CA . GLU A 1 575 ? 21.305 -9.965 -40.836 1.00 85.12 575 GLU A CA 1
ATOM 4369 C C . GLU A 1 575 ? 20.166 -9.050 -40.373 1.00 85.12 575 GLU A C 1
ATOM 4371 O O . GLU A 1 575 ? 19.603 -8.288 -41.165 1.00 85.12 575 GLU A O 1
ATOM 4376 N N . ARG A 1 576 ? 19.826 -9.109 -39.082 1.00 84.19 576 ARG A N 1
ATOM 4377 C CA . ARG A 1 576 ? 18.802 -8.264 -38.455 1.00 84.19 576 ARG A CA 1
ATOM 4378 C C . ARG A 1 576 ? 19.326 -6.899 -38.009 1.00 84.19 576 ARG A C 1
ATOM 4380 O O . ARG A 1 576 ? 18.517 -6.043 -37.656 1.00 84.19 576 ARG A O 1
ATOM 4387 N N . GLY A 1 577 ? 20.638 -6.677 -38.073 1.00 79.69 577 GLY A N 1
ATOM 4388 C CA . GLY A 1 577 ? 21.289 -5.428 -37.689 1.00 79.69 577 GLY A CA 1
ATOM 4389 C C . GLY A 1 577 ? 21.406 -5.212 -36.178 1.00 79.69 577 GLY A C 1
ATOM 4390 O O . GLY A 1 577 ? 21.557 -4.071 -35.758 1.00 79.69 577 GLY A O 1
ATOM 4391 N N . TRP A 1 578 ? 21.342 -6.271 -35.364 1.00 77.00 578 TRP A N 1
ATOM 4392 C CA . TRP A 1 578 ? 21.411 -6.216 -33.892 1.00 77.00 578 TRP A CA 1
ATOM 4393 C C . TRP A 1 578 ? 22.858 -6.257 -33.368 1.00 77.00 578 TRP A C 1
ATOM 4395 O O . TRP A 1 578 ? 23.159 -6.878 -32.355 1.00 77.00 578 TRP A O 1
ATOM 4405 N N . THR A 1 579 ? 23.790 -5.634 -34.090 1.00 66.50 579 THR A N 1
ATOM 4406 C CA . THR A 1 579 ? 25.241 -5.765 -33.855 1.00 66.50 579 THR A CA 1
ATOM 4407 C C . THR A 1 579 ? 25.846 -4.612 -33.056 1.00 66.50 579 THR A C 1
ATOM 4409 O O . THR A 1 579 ? 27.041 -4.626 -32.778 1.00 66.50 579 THR A O 1
ATOM 4412 N N . ASN A 1 580 ? 25.057 -3.591 -32.705 1.00 64.38 580 ASN A N 1
ATOM 4413 C CA . ASN A 1 580 ? 25.541 -2.355 -32.076 1.00 64.38 580 ASN A CA 1
ATOM 4414 C C . ASN A 1 580 ? 25.279 -2.315 -30.561 1.00 64.38 580 ASN A C 1
ATOM 4416 O O . ASN A 1 580 ? 24.948 -1.264 -30.020 1.00 64.38 580 ASN A O 1
ATOM 4420 N N . GLY A 1 581 ? 25.421 -3.457 -29.883 1.00 65.31 581 GLY A N 1
ATOM 4421 C CA . GLY A 1 581 ? 25.117 -3.591 -28.453 1.00 65.31 581 GLY A CA 1
ATOM 4422 C C . GLY A 1 581 ? 23.647 -3.889 -28.144 1.00 65.31 581 GLY A C 1
ATOM 4423 O O . GLY A 1 581 ? 23.306 -4.044 -26.980 1.00 65.31 581 GLY A O 1
ATOM 4424 N N . ASP A 1 582 ? 22.800 -4.025 -29.171 1.00 67.81 582 ASP A N 1
ATOM 4425 C CA . ASP A 1 582 ? 21.384 -4.398 -29.028 1.00 67.81 582 ASP A CA 1
ATOM 4426 C C . ASP A 1 582 ? 21.196 -5.874 -28.626 1.00 67.81 582 ASP A C 1
ATOM 4428 O O . ASP A 1 582 ? 20.172 -6.246 -28.057 1.00 67.81 582 ASP A O 1
ATOM 4432 N N . ALA A 1 583 ? 22.180 -6.725 -28.929 1.00 72.81 583 ALA A N 1
ATOM 4433 C CA . ALA A 1 583 ? 22.233 -8.122 -28.520 1.00 72.81 583 ALA A CA 1
ATOM 4434 C C . ALA A 1 583 ? 23.681 -8.522 -28.207 1.00 72.81 583 ALA A C 1
ATOM 4436 O O . ALA A 1 583 ? 24.618 -8.071 -28.872 1.00 72.81 583 ALA A O 1
ATOM 4437 N N . TRP A 1 584 ? 23.857 -9.386 -27.209 1.00 73.62 584 TRP A N 1
ATOM 4438 C CA . TRP A 1 584 ? 25.152 -9.946 -26.833 1.00 73.62 584 TRP A CA 1
ATOM 4439 C C . TRP A 1 584 ? 25.073 -11.471 -26.819 1.00 73.62 584 TRP A C 1
ATOM 4441 O O . TRP A 1 584 ? 24.117 -12.039 -26.296 1.00 73.62 584 TRP A O 1
ATOM 4451 N N . LEU A 1 585 ? 26.073 -12.136 -27.398 1.00 76.81 585 LEU A N 1
ATOM 4452 C CA . LEU A 1 585 ? 26.199 -13.589 -27.341 1.00 76.81 585 LEU A CA 1
ATOM 4453 C C . LEU A 1 585 ? 27.237 -13.945 -26.270 1.00 76.81 585 LEU A C 1
ATOM 4455 O O . LEU A 1 585 ? 28.423 -13.660 -26.439 1.00 76.81 585 LEU A O 1
ATOM 4459 N N . ALA A 1 586 ? 26.797 -14.565 -25.174 1.00 68.81 586 ALA A N 1
ATOM 4460 C CA . ALA A 1 586 ? 27.680 -14.947 -24.077 1.00 68.81 586 ALA A CA 1
ATOM 4461 C C . ALA A 1 586 ? 28.752 -15.966 -24.521 1.00 68.81 586 ALA A C 1
ATOM 4463 O O . ALA A 1 586 ? 28.499 -16.945 -25.249 1.00 68.81 586 ALA A O 1
ATOM 4464 N N . ILE A 1 587 ? 29.982 -15.746 -24.052 1.00 61.12 587 ILE A N 1
ATOM 4465 C CA . ILE A 1 587 ? 31.102 -16.660 -24.272 1.00 61.12 587 ILE A CA 1
ATOM 4466 C C . ILE A 1 587 ? 30.994 -17.752 -23.209 1.00 61.12 587 ILE A C 1
ATOM 4468 O O . ILE A 1 587 ? 31.438 -17.574 -22.084 1.00 61.12 587 ILE A O 1
ATOM 4472 N N . SER A 1 588 ? 30.424 -18.907 -23.555 1.00 49.66 588 SER A N 1
ATOM 4473 C CA . SER A 1 588 ? 30.607 -20.090 -22.712 1.00 49.66 588 SER A CA 1
ATOM 4474 C C . SER A 1 588 ? 32.076 -20.497 -22.810 1.00 49.66 588 SER A C 1
ATOM 4476 O O . SER A 1 588 ? 32.507 -20.963 -23.872 1.00 49.66 588 SER A O 1
ATOM 4478 N N . GLU A 1 589 ? 32.847 -20.339 -21.735 1.00 40.78 589 GLU A N 1
ATOM 4479 C CA . GLU A 1 589 ? 34.077 -21.109 -21.586 1.00 40.78 589 GLU A CA 1
ATOM 4480 C C . GLU A 1 589 ? 33.678 -22.586 -21.551 1.00 40.78 589 GLU A C 1
ATOM 4482 O O . GLU A 1 589 ? 33.187 -23.118 -20.561 1.00 40.78 589 GLU A O 1
ATOM 4487 N N . SER A 1 590 ? 33.837 -23.260 -22.686 1.00 33.91 590 SER A N 1
ATOM 4488 C CA . SER A 1 590 ? 33.991 -24.703 -22.700 1.00 33.91 590 SER A CA 1
ATOM 4489 C C . SER A 1 590 ? 35.309 -25.021 -21.992 1.00 33.91 590 SER A C 1
ATOM 4491 O O . SER A 1 590 ? 36.378 -24.875 -22.595 1.00 33.91 590 SER A O 1
ATOM 4493 N N . GLY A 1 591 ? 35.211 -25.414 -20.723 1.00 31.64 591 GLY A N 1
ATOM 4494 C CA . GLY A 1 591 ? 36.305 -25.891 -19.879 1.00 31.64 591 GLY A CA 1
ATOM 4495 C C . GLY A 1 591 ? 35.788 -26.745 -18.739 1.00 31.64 591 GLY A C 1
ATOM 4496 O O . GLY A 1 591 ? 35.417 -26.150 -17.708 1.00 31.64 591 GLY A O 1
#

Sequence (591 aa):
MSNRYSVYSSHSAAFSTGGRAPQSGGQVSTTTLLNALHAHYTTGQPYQLDAGTSLVVNTLLTATQATPEGHIGPTIDRELAARAWEHARRRAEDGCIVLCSTHHSTPSVLEPFLATLPLSTPSIAFTALAALRPFLTAVTSFNPSYSLYSALSACYTLTLKGDITGLSLALSTSGINVRKGFLDIASEPGYRAFDVFYYLLTSASTPAEREFLDLKDASSYALLRKSGTYAPPSYLPTADDAAAAEDFRSALKAIGIKGAAQRGLLSVLAGLLKLGNAAGFLVDQEDLEEACEDVGGLLGIDPEVLLHKCSTDEREVLISGIYEALVDWVIGKANEAIASQLQASLDDSSRGSGQPAQWSDDDTVSITVVDLPRPALGRAVAMRGVFDDTLGINAEMKEDGVVVPPAGPAVLNDMTAAIAQVEVDLGISTGPTWREREYELDKRHEVLEKVGLEVEMDSFLRQILFTAESEGITLGKKGRFDLATTLGSSRVWHHISIHPTDDLPENLNPSMPTATWSASAVSRQLREWRLAEWANRRLREIDFTADFDVEEFIGRYFRLGCGEGKDGVENWLVERGWTNGDAWLAISESG

Foldseek 3Di:
DDDDDPPDDPPVVPPPPDDDPPPPLDFQDLVNVLVVQLVCLVQLEWDALFLQEIEFADAPLQQQDQHPVRDGGHRFDLVNLASQLCLCLVVVAAAEEEEAELDQRGDFCVVVSVVSHPAPQDPLLVLLCLLLQLLAFWWAQFHLGGGFAQKKKWKFKAFSVRHTPAIAIFGALRTGPQCCQWVPWAQAAGTFHRLVLLLLQAPLQDPVLCVVLVRDQLCVFPRGVSHVYNAGDPLCVPDDSPVSSNSNVVSCVLLPCDDPNVSLLSLLSSLLRLLRQLLDPPRDPVSNLVSLVSSCVSQQFDSCCSNPVADSVLSVLVSVQLSLLSSVVSSVSSRVSSNVSSVVVLVVVCVVVVDPSDPDPGRMYMYMYMYRSDSLSSLLLLLCVQQPCCADPSVVCVVLVADQDHQDPVSVVLSVVSCVVCVVLLVNCPDPVNVVVVVSVVSSLVSCQSRLVRHDCPRPSVCSQCVDVVPGGCRSNPRHDRPNCSSRRGQYHYYYYYYQDPDGPSPQDSVCNSVRHDSVRRSVSCVSSVSSSSSSSCVPGNSDSDDDDLVRVCVVCVVVVQDDDPVSNVVVCVVVVCPPNVDDDGDPPPD